Protein AF-0000000083339803 (afdb_homodimer)

Sequence (424 aa):
MSDVPVTKRSVMVLFSDSKSPSCHRVRLVAKEKDIPMDIIEVEPDNLPEDLLELNPYATLPTLVDRDLVLYDPQVIIEYLDERFPHPPLMSVDPISKARARQLLRQIETEWYPLIDTIANSDDEAAVKTARRDLQERLIQLIPVFEHKEFFMSDDYSLVDISMAVLLWRLPSLGIELPKGAKPIMDYAEKVLSREMFVESMSDDEIDMRDVIMSDVPVTKRSVMVLFSDSKSPSCHRVRLVAKEKDIPMDIIEVEPDNLPEDLLELNPYATLPTLVDRDLVLYDPQVIIEYLDERFPHPPLMSVDPISKARARQLLRQIETEWYPLIDTIANSDDEAAVKTARRDLQERLIQLIPVFEHKEFFMSDDYSLVDISMAVLLWRLPSLGIELPKGAKPIMDYAEKVLSREMFVESMSDDEIDMRDVI

Solvent-accessible surface area (backbone atoms only — not comparable to full-atom values): 23424 Å² total; per-residue (Å²): 126,78,89,60,54,73,56,72,36,90,56,32,34,33,40,25,34,60,78,38,56,62,23,41,39,45,40,29,52,31,46,67,46,70,49,76,63,46,74,42,81,39,50,90,90,56,72,56,69,69,52,51,73,69,32,93,76,64,58,72,25,29,40,33,54,37,93,41,71,42,62,49,56,68,50,44,49,51,32,52,40,60,67,41,56,56,70,61,37,67,60,87,49,42,67,61,30,38,53,46,51,48,49,45,49,44,43,57,70,57,49,47,51,31,52,49,38,50,76,68,52,87,47,65,69,59,23,53,50,30,47,50,52,53,51,51,53,55,60,70,42,35,71,55,39,68,76,33,80,24,78,85,28,80,55,74,29,58,55,42,48,52,46,38,54,51,60,67,41,30,67,64,66,69,53,80,77,59,80,86,36,47,42,48,52,54,48,45,52,59,56,56,65,35,68,42,48,60,70,32,53,37,73,62,48,53,60,49,44,78,78,117,126,78,87,61,54,72,57,71,37,89,56,32,35,33,40,25,35,59,78,39,57,61,23,40,39,46,40,29,52,30,46,67,46,70,50,76,64,48,73,42,78,39,50,91,91,55,73,54,69,68,51,52,73,70,32,93,76,64,57,72,25,30,39,32,55,38,93,41,71,43,61,48,56,68,48,44,49,52,32,52,40,62,68,40,57,58,70,60,38,66,61,88,49,42,68,61,30,37,53,46,52,48,48,46,49,46,44,58,71,57,48,49,53,33,52,50,38,49,75,67,52,87,46,63,70,58,23,53,51,30,46,50,52,52,51,52,53,54,59,71,42,34,71,54,40,67,76,36,81,24,77,86,28,81,56,76,30,57,56,43,46,52,47,38,52,53,60,68,42,30,67,65,65,70,52,80,77,61,80,86,35,47,42,49,52,55,48,45,52,58,56,56,64,35,66,41,48,60,71,34,51,38,74,61,49,53,63,49,42,84,76,118

Organism: NCBI:txid2580412

Structure (mmCIF, N/CA/C/O backbone):
data_AF-0000000083339803-model_v1
#
loop_
_entity.id
_entity.type
_entity.pdbx_description
1 polymer 'Stringent starvation protein A'
#
loop_
_atom_site.group_PDB
_atom_site.id
_atom_site.type_symbol
_atom_site.label_atom_id
_atom_site.label_alt_id
_atom_site.label_comp_id
_atom_site.label_asym_id
_atom_site.label_entity_id
_atom_site.label_seq_id
_atom_site.pdbx_PDB_ins_code
_atom_site.Cartn_x
_atom_site.Cartn_y
_atom_site.Cartn_z
_atom_site.occupancy
_atom_site.B_iso_or_equiv
_atom_site.auth_seq_id
_atom_site.auth_comp_id
_atom_site.auth_asym_id
_atom_site.auth_atom_id
_atom_site.pdbx_PDB_model_num
ATOM 1 N N . MET A 1 1 ? 29.766 -2.107 -16.188 1 45.31 1 MET A N 1
ATOM 2 C CA . MET A 1 1 ? 28.641 -1.249 -15.859 1 45.31 1 MET A CA 1
ATOM 3 C C . MET A 1 1 ? 28.734 0.08 -16.609 1 45.31 1 MET A C 1
ATOM 5 O O . MET A 1 1 ? 29.828 0.587 -16.844 1 45.31 1 MET A O 1
ATOM 9 N N . SER A 1 2 ? 27.719 0.362 -17.375 1 54.44 2 SER A N 1
ATOM 10 C CA . SER A 1 2 ? 27.734 1.627 -18.109 1 54.44 2 SER A CA 1
ATOM 11 C C . SER A 1 2 ? 28.188 2.773 -17.219 1 54.44 2 SER A C 1
ATOM 13 O O . SER A 1 2 ? 27.953 2.756 -16 1 54.44 2 SER A O 1
ATOM 15 N N . ASP A 1 3 ? 29.094 3.523 -17.625 1 69.62 3 ASP A N 1
ATOM 16 C CA . ASP A 1 3 ? 29.672 4.691 -16.969 1 69.62 3 ASP A CA 1
ATOM 17 C C . ASP A 1 3 ? 28.625 5.785 -16.766 1 69.62 3 ASP A C 1
ATOM 19 O O . ASP A 1 3 ? 28.875 6.777 -16.078 1 69.62 3 ASP A O 1
ATOM 23 N N . VAL A 1 4 ? 27.5 5.477 -17.344 1 78.75 4 VAL A N 1
ATOM 24 C CA . VAL A 1 4 ? 26.453 6.488 -17.234 1 78.75 4 VAL A CA 1
ATOM 25 C C . VAL A 1 4 ? 25.703 6.309 -15.914 1 78.75 4 VAL A C 1
ATOM 27 O O . VAL A 1 4 ? 25.234 5.211 -15.609 1 78.75 4 VAL A O 1
ATOM 30 N N . PRO A 1 5 ? 25.688 7.363 -15.211 1 88.19 5 PRO A N 1
ATOM 31 C CA . PRO A 1 5 ? 24.938 7.262 -13.953 1 88.19 5 PRO A CA 1
ATOM 32 C C . PRO A 1 5 ? 23.516 6.719 -14.156 1 88.19 5 PRO A C 1
ATOM 34 O O . PRO A 1 5 ? 22.875 7.031 -15.156 1 88.19 5 PRO A O 1
ATOM 37 N N . VAL A 1 6 ? 23.062 5.91 -13.219 1 87.56 6 VAL A N 1
ATOM 38 C CA . VAL A 1 6 ? 21.797 5.184 -13.297 1 87.56 6 VAL A CA 1
ATOM 39 C C . VAL A 1 6 ? 20.656 6.164 -13.562 1 87.56 6 VAL A C 1
ATOM 41 O O . VAL A 1 6 ? 19.75 5.867 -14.352 1 87.56 6 VAL A O 1
ATOM 44 N N . THR A 1 7 ? 20.672 7.387 -13.031 1 87.31 7 THR A N 1
ATOM 45 C CA . THR A 1 7 ? 19.594 8.359 -13.117 1 87.31 7 THR A CA 1
ATOM 46 C C . THR A 1 7 ? 19.625 9.086 -14.461 1 87.31 7 THR A C 1
ATOM 48 O O . THR A 1 7 ? 18.688 9.812 -14.797 1 87.31 7 THR A O 1
ATOM 51 N N . LYS A 1 8 ? 20.641 8.875 -15.234 1 87.88 8 LYS A N 1
ATOM 52 C CA . LYS A 1 8 ? 20.766 9.555 -16.531 1 87.88 8 LYS A CA 1
ATOM 53 C C . LYS A 1 8 ? 20.547 8.586 -17.688 1 87.88 8 LYS A C 1
ATOM 55 O O . LYS A 1 8 ? 20.531 8.992 -18.844 1 87.88 8 LYS A O 1
ATOM 60 N N . ARG A 1 9 ? 20.328 7.391 -17.281 1 87 9 ARG A N 1
ATOM 61 C CA . ARG A 1 9 ? 20.094 6.391 -18.328 1 87 9 ARG A CA 1
ATOM 62 C C . ARG A 1 9 ? 18.734 6.582 -18.984 1 87 9 ARG A C 1
ATOM 64 O O . ARG A 1 9 ? 17.766 6.953 -18.312 1 87 9 ARG A O 1
ATOM 71 N N . SER A 1 10 ? 18.672 6.242 -20.219 1 88 10 SER A N 1
ATOM 72 C CA . SER A 1 10 ? 17.438 6.406 -20.984 1 88 10 SER A CA 1
ATOM 73 C C . SER A 1 10 ? 16.469 5.246 -20.734 1 88 10 SER A C 1
ATOM 75 O O . SER A 1 10 ? 15.266 5.395 -20.891 1 88 10 SER A O 1
ATOM 77 N N . VAL A 1 11 ? 17.062 4.145 -20.453 1 94.5 11 VAL A N 1
ATOM 78 C CA . VAL A 1 11 ? 16.266 2.957 -20.203 1 94.5 11 VAL A CA 1
ATOM 79 C C . VAL A 1 11 ? 16.047 2.789 -18.688 1 94.5 11 VAL A C 1
ATOM 81 O O . VAL A 1 11 ? 16.938 3.096 -17.906 1 94.5 11 VAL A O 1
ATOM 84 N N . MET A 1 12 ? 14.898 2.324 -18.312 1 97.62 12 MET A N 1
ATOM 85 C CA . MET A 1 12 ? 14.617 2.057 -16.906 1 97.62 12 MET A CA 1
ATOM 86 C C . MET A 1 12 ? 15.594 1.041 -16.344 1 97.62 12 MET A C 1
ATOM 88 O O . MET A 1 12 ? 15.961 0.075 -17.016 1 97.62 12 MET A O 1
ATOM 92 N N . VAL A 1 13 ? 15.961 1.281 -15.023 1 98.31 13 VAL A N 1
ATOM 93 C CA . VAL A 1 13 ? 16.875 0.37 -14.344 1 98.31 13 VAL A CA 1
ATOM 94 C C . VAL A 1 13 ? 16.172 -0.258 -13.141 1 98.31 13 VAL A C 1
ATOM 96 O O . VAL A 1 13 ? 15.523 0.44 -12.359 1 98.31 13 VAL A O 1
ATOM 99 N N . LEU A 1 14 ? 16.281 -1.567 -13.047 1 98.62 14 LEU A N 1
ATOM 100 C CA . LEU A 1 14 ? 15.734 -2.291 -11.906 1 98.62 14 LEU A CA 1
ATOM 101 C C . LEU A 1 14 ? 16.844 -2.996 -11.125 1 98.62 14 LEU A C 1
ATOM 103 O O . LEU A 1 14 ? 17.516 -3.877 -11.656 1 98.62 14 LEU A O 1
ATOM 107 N N . PHE A 1 15 ? 17.062 -2.521 -9.93 1 98.69 15 PHE A N 1
ATOM 108 C CA . PHE A 1 15 ? 17.844 -3.33 -8.992 1 98.69 15 PHE A CA 1
ATOM 109 C C . PHE A 1 15 ? 17.016 -4.5 -8.469 1 98.69 15 PHE A C 1
ATOM 111 O O . PHE A 1 15 ? 15.938 -4.297 -7.891 1 98.69 15 PHE A O 1
ATOM 118 N N . SER A 1 16 ? 17.547 -5.695 -8.68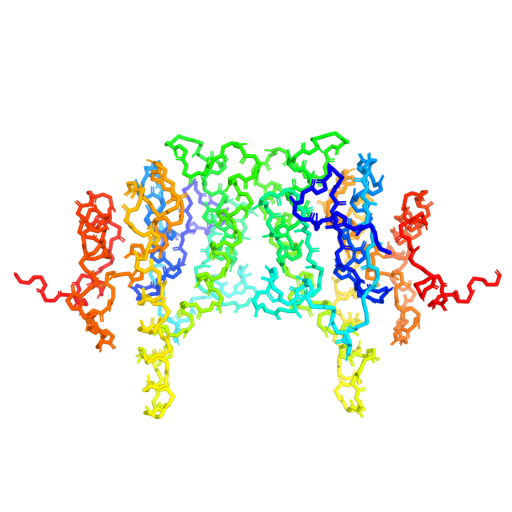 1 98.56 16 SER A N 1
ATOM 119 C CA . SER A 1 16 ? 16.688 -6.871 -8.5 1 98.56 16 SER A CA 1
ATOM 120 C C . SER A 1 16 ? 17.453 -8 -7.812 1 98.56 16 SER A C 1
ATOM 122 O O . SER A 1 16 ? 18.625 -8.25 -8.125 1 98.56 16 SER A O 1
ATOM 124 N N . ASP A 1 17 ? 16.797 -8.555 -6.812 1 98.19 17 ASP A N 1
ATOM 125 C CA . ASP A 1 17 ? 17.234 -9.828 -6.242 1 98.19 17 ASP A CA 1
ATOM 126 C C . ASP A 1 17 ? 16.719 -11.008 -7.059 1 98.19 17 ASP A C 1
ATOM 128 O O . ASP A 1 17 ? 15.516 -11.117 -7.301 1 98.19 17 ASP A O 1
ATOM 132 N N . SER A 1 18 ? 17.562 -11.938 -7.426 1 97.5 18 SER A N 1
ATOM 133 C CA . SER A 1 18 ? 17.219 -13.008 -8.359 1 97.5 18 SER A CA 1
ATOM 134 C C . SER A 1 18 ? 16.328 -14.055 -7.703 1 97.5 18 SER A C 1
ATOM 136 O O . SER A 1 18 ? 15.758 -14.906 -8.383 1 97.5 18 SER A O 1
ATOM 138 N N . LYS A 1 19 ? 16.094 -13.938 -6.395 1 97.5 19 LYS A N 1
ATOM 139 C CA . LYS A 1 19 ? 15.328 -14.969 -5.699 1 97.5 19 LYS A CA 1
ATOM 140 C C . LYS A 1 19 ? 14.07 -14.383 -5.062 1 97.5 19 LYS A C 1
ATOM 142 O O . LYS A 1 19 ? 13.234 -15.117 -4.535 1 97.5 19 LYS A O 1
ATOM 147 N N . SER A 1 20 ? 13.898 -13.133 -5.102 1 97.5 20 SER A N 1
ATOM 148 C CA . SER A 1 20 ? 12.828 -12.43 -4.395 1 97.5 20 SER A CA 1
ATOM 149 C C . SER A 1 20 ? 11.531 -12.438 -5.195 1 97.5 20 SER A C 1
ATOM 151 O O . SER A 1 20 ? 11.516 -12.023 -6.355 1 97.5 20 SER A O 1
ATOM 153 N N . PRO A 1 21 ? 10.492 -12.875 -4.551 1 98.25 21 PRO A N 1
ATOM 154 C CA . PRO A 1 21 ? 9.219 -12.836 -5.266 1 98.25 21 PRO A CA 1
ATOM 155 C C . PRO A 1 21 ? 8.805 -11.422 -5.66 1 98.25 21 PRO A C 1
ATOM 157 O O . PRO A 1 21 ? 8.227 -11.219 -6.73 1 98.25 21 PRO A O 1
ATOM 160 N N . SER A 1 22 ? 9.094 -10.414 -4.824 1 98.38 22 SER A N 1
ATOM 161 C CA . SER A 1 22 ? 8.758 -9.023 -5.129 1 98.38 22 SER A CA 1
ATOM 162 C C . SER A 1 22 ? 9.516 -8.523 -6.352 1 98.38 22 SER A C 1
ATOM 164 O O . SER A 1 22 ? 8.969 -7.777 -7.164 1 98.38 22 SER A O 1
ATOM 166 N N . CYS A 1 23 ? 10.719 -8.922 -6.441 1 98.56 23 CYS A N 1
ATOM 167 C CA . CYS A 1 23 ? 11.508 -8.562 -7.617 1 98.56 23 CYS A CA 1
ATOM 168 C C . CYS A 1 23 ? 10.984 -9.273 -8.859 1 98.56 23 CYS A C 1
ATOM 170 O O . CYS A 1 23 ? 10.875 -8.672 -9.922 1 98.56 23 CYS A O 1
ATOM 172 N N . HIS A 1 24 ? 10.68 -10.539 -8.664 1 98.75 24 HIS A N 1
ATOM 173 C CA . HIS A 1 24 ? 10.164 -11.328 -9.773 1 98.75 24 HIS A CA 1
ATOM 174 C C . HIS A 1 24 ? 8.883 -10.727 -10.328 1 98.75 24 HIS A C 1
ATOM 176 O O . HIS A 1 24 ? 8.68 -10.695 -11.547 1 98.75 24 HIS A O 1
ATOM 182 N N . ARG A 1 25 ? 7.988 -10.234 -9.469 1 98.31 25 ARG A N 1
ATOM 183 C CA . ARG A 1 25 ? 6.746 -9.602 -9.906 1 98.31 25 ARG A CA 1
ATOM 184 C C . ARG A 1 25 ? 7.031 -8.445 -10.859 1 98.31 25 ARG A C 1
ATOM 186 O O . ARG A 1 25 ? 6.348 -8.289 -11.875 1 98.31 25 ARG A O 1
ATOM 193 N N . VAL A 1 26 ? 8 -7.648 -10.484 1 98.88 26 VAL A N 1
ATOM 194 C CA . VAL A 1 26 ? 8.328 -6.465 -11.281 1 98.88 26 VAL A CA 1
ATOM 195 C C . VAL A 1 26 ? 8.875 -6.891 -12.641 1 98.88 26 VAL A C 1
ATOM 197 O O . VAL A 1 26 ? 8.461 -6.359 -13.672 1 98.88 26 VAL A O 1
ATOM 200 N N . ARG A 1 27 ? 9.734 -7.855 -12.641 1 98.88 27 ARG A N 1
ATOM 201 C CA . ARG A 1 27 ? 10.281 -8.352 -13.898 1 98.88 27 ARG A CA 1
ATOM 202 C C . ARG A 1 27 ? 9.18 -8.922 -14.781 1 98.88 27 ARG A C 1
ATOM 204 O O . ARG A 1 27 ? 9.172 -8.703 -16 1 98.88 27 ARG A O 1
ATOM 211 N N . LEU A 1 28 ? 8.281 -9.672 -14.18 1 98.88 28 LEU A N 1
ATOM 212 C CA . LEU A 1 28 ? 7.191 -10.281 -14.93 1 98.88 28 LEU A CA 1
ATOM 213 C C . LEU A 1 28 ? 6.285 -9.219 -15.539 1 98.88 28 LEU A C 1
ATOM 215 O O . LEU A 1 28 ? 5.887 -9.328 -16.703 1 98.88 28 LEU A O 1
ATOM 219 N N . VAL A 1 29 ? 5.957 -8.148 -14.805 1 98.88 29 VAL A N 1
ATOM 220 C CA . VAL A 1 29 ? 5.156 -7.055 -15.344 1 98.88 29 VAL A CA 1
ATOM 221 C C . VAL A 1 29 ? 5.879 -6.426 -16.531 1 98.88 29 VAL A C 1
ATOM 223 O O . VAL A 1 29 ? 5.262 -6.137 -17.562 1 98.88 29 VAL A O 1
ATOM 226 N N . ALA A 1 30 ? 7.191 -6.223 -16.406 1 98.69 30 ALA A N 1
ATOM 227 C CA . ALA A 1 30 ? 7.98 -5.629 -17.484 1 98.69 30 ALA A CA 1
ATOM 228 C C . ALA A 1 30 ? 7.898 -6.469 -18.75 1 98.69 30 ALA A C 1
ATOM 230 O O . ALA A 1 30 ? 7.746 -5.934 -19.859 1 98.69 30 ALA A O 1
ATOM 231 N N . LYS A 1 31 ? 7.949 -7.762 -18.562 1 98.62 31 LYS A N 1
ATOM 232 C CA . LYS A 1 31 ? 7.871 -8.664 -19.719 1 98.62 31 LYS A CA 1
ATOM 233 C C . LYS A 1 31 ? 6.477 -8.641 -20.328 1 98.62 31 LYS A C 1
ATOM 235 O O . LYS A 1 31 ? 6.336 -8.555 -21.562 1 98.62 31 LYS A O 1
ATOM 240 N N . GLU A 1 32 ? 5.445 -8.742 -19.453 1 98.5 32 GLU A N 1
ATOM 241 C CA . GLU A 1 32 ? 4.066 -8.75 -19.938 1 98.5 32 GLU A CA 1
ATOM 242 C C . GLU A 1 32 ? 3.758 -7.492 -20.75 1 98.5 32 GLU A C 1
ATOM 244 O O . GLU A 1 32 ? 2.949 -7.531 -21.672 1 98.5 32 GLU A O 1
ATOM 249 N N . LYS A 1 33 ? 4.465 -6.41 -20.406 1 98.38 33 LYS A N 1
ATOM 250 C CA . LYS A 1 33 ? 4.168 -5.129 -21.031 1 98.38 33 LYS A CA 1
ATOM 251 C C . LYS A 1 33 ? 5.227 -4.766 -22.078 1 98.38 33 LYS A C 1
ATOM 253 O O . LYS A 1 33 ? 5.176 -3.689 -22.672 1 98.38 33 LYS A O 1
ATOM 258 N N . ASP A 1 34 ? 6.164 -5.609 -22.281 1 97.81 34 ASP A N 1
ATOM 259 C CA . ASP A 1 34 ? 7.254 -5.41 -23.234 1 97.81 34 ASP A CA 1
ATOM 260 C C . ASP A 1 34 ? 8 -4.113 -22.953 1 97.81 34 ASP A C 1
ATOM 262 O O . ASP A 1 34 ? 8.219 -3.301 -23.859 1 97.81 34 ASP A O 1
ATOM 266 N N . ILE A 1 35 ? 8.297 -3.883 -21.719 1 98.12 35 ILE A N 1
ATOM 267 C CA . ILE A 1 35 ? 9.023 -2.693 -21.281 1 98.12 35 ILE A CA 1
ATOM 268 C C . ILE A 1 35 ? 10.523 -2.971 -21.281 1 98.12 35 ILE A C 1
ATOM 270 O O . ILE A 1 35 ? 11.008 -3.84 -20.562 1 98.12 35 ILE A O 1
ATOM 274 N N . PRO A 1 36 ? 11.227 -2.25 -22.109 1 96.94 36 PRO A N 1
ATOM 275 C CA . PRO A 1 36 ? 12.68 -2.383 -22.016 1 96.94 36 PRO A CA 1
ATOM 276 C C . PRO A 1 36 ? 13.219 -1.952 -20.656 1 96.94 36 PRO A C 1
ATOM 278 O O . PRO A 1 36 ? 12.883 -0.873 -20.156 1 96.94 36 PRO A O 1
ATOM 281 N N . MET A 1 37 ? 14.047 -2.818 -20.062 1 97.06 37 MET A N 1
ATOM 282 C CA . MET A 1 37 ? 14.547 -2.561 -18.719 1 97.06 37 MET A CA 1
ATOM 283 C C . MET A 1 37 ? 15.922 -3.176 -18.516 1 97.06 37 MET A C 1
ATOM 285 O O . MET A 1 37 ? 16.172 -4.312 -18.938 1 97.06 37 MET A O 1
ATOM 289 N N . ASP A 1 38 ? 16.781 -2.373 -17.969 1 97.25 38 ASP A N 1
ATOM 290 C CA . ASP A 1 38 ? 18.078 -2.887 -17.547 1 97.25 38 ASP A CA 1
ATOM 291 C C . ASP A 1 38 ? 18.016 -3.461 -16.141 1 97.25 38 ASP A C 1
ATOM 293 O O . ASP A 1 38 ? 17.828 -2.721 -15.172 1 97.25 38 ASP A O 1
ATOM 297 N N . ILE A 1 39 ? 18.25 -4.746 -16.062 1 97.69 39 ILE A N 1
ATOM 298 C CA . ILE A 1 39 ? 18.172 -5.414 -14.758 1 97.69 39 ILE A CA 1
ATOM 299 C C . ILE A 1 39 ? 19.562 -5.547 -14.164 1 97.69 39 ILE A C 1
ATOM 301 O O . ILE A 1 39 ? 20.453 -6.137 -14.781 1 97.69 39 ILE A O 1
ATOM 305 N N . ILE A 1 40 ? 19.75 -4.926 -13.055 1 97.25 40 ILE A N 1
ATOM 306 C CA . ILE A 1 40 ? 20.969 -5.102 -12.273 1 97.25 40 ILE A CA 1
ATOM 307 C C . ILE A 1 40 ? 20.719 -6.09 -11.133 1 97.25 40 ILE A C 1
ATOM 309 O O . ILE A 1 40 ? 20.031 -5.766 -10.164 1 97.25 40 ILE A O 1
ATOM 313 N N . GLU A 1 41 ? 21.234 -7.254 -11.312 1 97.44 41 GLU A N 1
ATOM 314 C CA . GLU A 1 41 ? 21.078 -8.258 -10.258 1 97.44 41 GLU A CA 1
ATOM 315 C C . GLU A 1 41 ? 21.922 -7.902 -9.031 1 97.44 41 GLU A C 1
ATOM 317 O O . GLU A 1 41 ? 23.109 -7.586 -9.148 1 97.44 41 GLU A O 1
ATOM 322 N N . VAL A 1 42 ? 21.25 -7.922 -7.871 1 97.31 42 VAL A N 1
ATOM 323 C CA . VAL A 1 42 ? 21.891 -7.5 -6.625 1 97.31 42 VAL A CA 1
ATOM 324 C C . VAL A 1 42 ? 21.766 -8.609 -5.582 1 97.31 42 VAL A C 1
ATOM 326 O O . VAL A 1 42 ? 20.703 -9.211 -5.422 1 97.31 42 VAL A O 1
ATOM 329 N N . GLU A 1 43 ? 22.875 -8.891 -4.941 1 94.81 43 GLU A N 1
ATOM 330 C CA . GLU A 1 43 ? 22.844 -9.773 -3.781 1 94.81 43 GLU A CA 1
ATOM 331 C C . GLU A 1 43 ? 22.438 -9.016 -2.52 1 94.81 43 GLU A C 1
ATOM 333 O O . GLU A 1 43 ? 23.047 -7.996 -2.186 1 94.81 43 GLU A O 1
ATOM 338 N N . PRO A 1 44 ? 21.484 -9.547 -1.82 1 91.69 44 PRO A N 1
ATOM 339 C CA . PRO A 1 44 ? 20.984 -8.812 -0.659 1 91.69 44 PRO A CA 1
ATOM 340 C C . PRO A 1 44 ? 22.047 -8.555 0.393 1 91.69 44 PRO A C 1
ATOM 342 O O . PRO A 1 44 ? 21.953 -7.586 1.151 1 91.69 44 PRO A O 1
ATOM 345 N N . ASP A 1 45 ? 23.031 -9.336 0.422 1 91.94 45 ASP A N 1
ATOM 346 C CA . ASP A 1 45 ? 24.078 -9.18 1.422 1 91.94 45 ASP A CA 1
ATOM 347 C C . ASP A 1 45 ? 25.203 -8.289 0.9 1 91.94 45 ASP A C 1
ATOM 349 O O . ASP A 1 45 ? 26.172 -8.016 1.619 1 91.94 45 ASP A O 1
ATOM 353 N N . ASN A 1 46 ? 25.109 -7.848 -0.28 1 93.5 46 ASN A N 1
ATOM 354 C CA . ASN A 1 46 ? 26.109 -6.988 -0.913 1 93.5 46 ASN A CA 1
ATOM 355 C C . ASN A 1 46 ? 25.453 -5.953 -1.826 1 93.5 46 ASN A C 1
ATOM 357 O O . ASN A 1 46 ? 25.531 -6.07 -3.051 1 93.5 46 ASN A O 1
ATOM 361 N N . LEU A 1 47 ? 25.031 -4.93 -1.241 1 95.06 47 LEU A N 1
ATOM 362 C CA . LEU A 1 47 ? 24.281 -3.914 -1.98 1 95.06 47 LEU A CA 1
ATOM 363 C C . LEU A 1 47 ? 25.234 -2.92 -2.643 1 95.06 47 LEU A C 1
ATOM 365 O O . LEU A 1 47 ? 26.172 -2.436 -2.008 1 95.06 47 LEU A O 1
ATOM 369 N N . PRO A 1 48 ? 25.031 -2.611 -3.9 1 95.06 48 PRO A N 1
ATOM 370 C CA . PRO A 1 48 ? 25.891 -1.634 -4.574 1 95.06 48 PRO A CA 1
ATOM 371 C C . PRO A 1 48 ? 25.703 -0.215 -4.047 1 95.06 48 PRO A C 1
ATOM 373 O O . PRO A 1 48 ? 24.609 0.142 -3.611 1 95.06 48 PRO A O 1
ATOM 376 N N . GLU A 1 49 ? 26.688 0.604 -4.176 1 93.75 49 GLU A N 1
ATOM 377 C CA . GLU A 1 49 ? 26.703 1.977 -3.68 1 93.75 49 GLU A CA 1
ATOM 378 C C . GLU A 1 49 ? 25.609 2.812 -4.348 1 93.75 49 GLU A C 1
ATOM 380 O O . GLU A 1 49 ? 24.984 3.646 -3.699 1 93.75 49 GLU A O 1
ATOM 385 N N . ASP A 1 50 ? 25.391 2.574 -5.578 1 93.94 50 ASP A N 1
ATOM 386 C CA . ASP A 1 50 ? 24.375 3.309 -6.32 1 93.94 50 ASP A CA 1
ATOM 387 C C . ASP A 1 50 ? 22.984 3.123 -5.691 1 93.94 50 ASP A C 1
ATOM 389 O O . ASP A 1 50 ? 22.234 4.082 -5.555 1 93.94 50 ASP A O 1
ATOM 393 N N . LEU A 1 51 ? 22.703 1.869 -5.336 1 96.12 51 LEU A N 1
ATOM 394 C CA . LEU A 1 51 ? 21.406 1.577 -4.719 1 96.12 51 LEU A CA 1
ATOM 395 C C . LEU A 1 51 ? 21.281 2.291 -3.377 1 96.12 51 LEU A C 1
ATOM 397 O O . LEU A 1 51 ? 20.234 2.873 -3.082 1 96.12 51 LEU A O 1
ATOM 401 N N . LEU A 1 52 ? 22.359 2.271 -2.656 1 95.31 52 LEU A N 1
ATOM 402 C CA . LEU A 1 52 ? 22.344 2.869 -1.325 1 95.31 52 LEU A CA 1
ATOM 403 C C . LEU A 1 52 ? 22.156 4.379 -1.407 1 95.31 52 LEU A C 1
ATOM 405 O O . LEU A 1 52 ? 21.547 4.98 -0.516 1 95.31 52 LEU A O 1
ATOM 409 N N . GLU A 1 53 ? 22.547 4.977 -2.424 1 94.69 53 GLU A N 1
ATOM 410 C CA . GLU A 1 53 ? 22.391 6.414 -2.633 1 94.69 53 GLU A CA 1
ATOM 411 C C . GLU A 1 53 ? 20.969 6.754 -3.084 1 94.69 53 GLU A C 1
ATOM 413 O O . GLU A 1 53 ? 20.453 7.824 -2.758 1 94.69 53 GLU A O 1
ATOM 418 N N . LEU A 1 54 ? 20.344 5.816 -3.744 1 95.81 54 LEU A N 1
ATOM 419 C CA . LEU A 1 54 ? 19.062 6.086 -4.391 1 95.81 54 LEU A CA 1
ATOM 420 C C . LEU A 1 54 ? 17.906 5.723 -3.467 1 95.81 54 LEU A C 1
ATOM 422 O O . LEU A 1 54 ? 16.828 6.309 -3.564 1 95.81 54 LEU A O 1
ATOM 426 N N . ASN A 1 55 ? 18.109 4.762 -2.635 1 96.62 55 ASN A N 1
ATOM 427 C CA . ASN A 1 55 ? 17.062 4.219 -1.768 1 96.62 55 ASN A CA 1
ATOM 428 C C . ASN A 1 55 ? 17.5 4.23 -0.303 1 96.62 55 ASN A C 1
ATOM 430 O O . ASN A 1 55 ? 18.281 3.381 0.126 1 96.62 55 ASN A O 1
ATOM 434 N N . PRO A 1 56 ? 16.953 5.082 0.477 1 93.12 56 PRO A N 1
ATOM 435 C CA . PRO A 1 56 ? 17.359 5.203 1.878 1 93.12 56 PRO A CA 1
ATOM 436 C C . PRO A 1 56 ? 17.062 3.943 2.689 1 93.12 56 PRO A C 1
ATOM 438 O O . PRO A 1 56 ? 17.609 3.764 3.781 1 93.12 56 PRO A O 1
ATOM 441 N N . TYR A 1 57 ? 16.266 3.062 2.119 1 94.88 57 TYR A N 1
ATOM 442 C CA . TYR A 1 57 ? 15.898 1.852 2.846 1 94.88 57 TYR A CA 1
ATOM 443 C C . TYR A 1 57 ? 16.75 0.669 2.393 1 94.88 57 TYR A C 1
ATOM 445 O O . TYR A 1 57 ? 16.688 -0.408 2.99 1 94.88 57 TYR A O 1
ATOM 453 N N . ALA A 1 58 ? 17.453 0.864 1.296 1 96.06 58 ALA A N 1
ATOM 454 C CA . ALA A 1 58 ? 18.328 -0.18 0.761 1 96.06 58 ALA A CA 1
ATOM 455 C C . ALA A 1 58 ? 17.562 -1.481 0.552 1 96.06 58 ALA A C 1
ATOM 457 O O . ALA A 1 58 ? 18.016 -2.553 0.958 1 96.06 58 ALA A O 1
ATOM 458 N N . THR A 1 59 ? 16.375 -1.359 -0.024 1 96.38 59 THR A N 1
ATOM 459 C CA . THR A 1 59 ? 15.547 -2.535 -0.25 1 96.38 59 THR A CA 1
ATOM 460 C C . THR A 1 59 ? 15.492 -2.879 -1.735 1 96.38 59 THR A C 1
ATOM 462 O O . THR A 1 59 ? 15.883 -2.072 -2.58 1 96.38 59 THR A O 1
ATOM 465 N N . LEU A 1 60 ? 15.117 -4.059 -2.023 1 97.62 60 LEU A N 1
ATOM 466 C CA . LEU A 1 60 ? 14.867 -4.555 -3.373 1 97.62 60 LEU A CA 1
ATOM 467 C C . LEU A 1 60 ? 13.422 -5.035 -3.514 1 97.62 60 LEU A C 1
ATOM 469 O O . LEU A 1 60 ? 12.852 -5.578 -2.566 1 97.62 60 LEU A O 1
ATOM 473 N N . PRO A 1 61 ? 12.797 -4.766 -4.652 1 98.38 61 PRO A N 1
ATOM 474 C CA . PRO A 1 61 ? 13.297 -4.098 -5.859 1 98.38 61 PRO A CA 1
ATOM 475 C C . PRO A 1 61 ? 13.359 -2.58 -5.707 1 98.38 61 PRO A C 1
ATOM 477 O O . PRO A 1 61 ? 12.633 -2.006 -4.895 1 98.38 61 PRO A O 1
ATOM 480 N N . THR A 1 62 ? 14.281 -1.977 -6.371 1 98.75 62 THR A N 1
ATOM 481 C CA . THR A 1 62 ? 14.328 -0.533 -6.578 1 98.75 62 THR A CA 1
ATOM 482 C C . THR A 1 62 ? 14.336 -0.203 -8.07 1 98.75 62 THR A C 1
ATOM 484 O O . THR A 1 62 ? 15.195 -0.691 -8.812 1 98.75 62 THR A O 1
ATOM 487 N N . LEU A 1 63 ? 13.383 0.575 -8.523 1 98.81 63 LEU A N 1
ATOM 488 C CA . LEU A 1 63 ? 13.242 0.976 -9.922 1 98.81 63 LEU A CA 1
ATOM 489 C C . LEU A 1 63 ? 13.672 2.428 -10.117 1 98.81 63 LEU A C 1
ATOM 491 O O . LEU A 1 63 ? 13.289 3.301 -9.336 1 98.81 63 LEU A O 1
ATOM 495 N N . VAL A 1 64 ? 14.477 2.65 -11.125 1 98.5 64 VAL A N 1
ATOM 496 C CA . VAL A 1 64 ? 14.906 3.998 -11.484 1 98.5 64 VAL A CA 1
ATOM 497 C C . VAL A 1 64 ? 14.445 4.328 -12.898 1 98.5 64 VAL A C 1
ATOM 499 O O . VAL A 1 64 ? 14.766 3.611 -13.852 1 98.5 64 VAL A O 1
ATOM 502 N N . ASP A 1 65 ? 13.617 5.316 -13.07 1 97.75 65 ASP A N 1
ATOM 503 C CA . ASP A 1 65 ? 13.188 5.895 -14.344 1 97.75 65 ASP A CA 1
ATOM 504 C C . ASP A 1 65 ? 13.5 7.387 -14.398 1 97.75 65 ASP A C 1
ATOM 506 O O . ASP A 1 65 ? 12.656 8.219 -14.062 1 97.75 65 ASP A O 1
ATOM 510 N N . ARG A 1 66 ? 14.719 7.746 -14.812 1 94.5 66 ARG A N 1
ATOM 511 C CA . ARG A 1 66 ? 15.234 9.109 -14.758 1 94.5 66 ARG A CA 1
ATOM 512 C C . ARG A 1 66 ? 15.188 9.664 -13.336 1 94.5 66 ARG A C 1
ATOM 514 O O . ARG A 1 66 ? 15.75 9.062 -12.422 1 94.5 66 ARG A O 1
ATOM 521 N N . ASP A 1 67 ? 14.367 10.625 -13.102 1 93.94 67 ASP A N 1
ATOM 522 C CA . ASP A 1 67 ? 14.367 11.273 -11.797 1 93.94 67 ASP A CA 1
ATOM 523 C C . ASP A 1 67 ? 13.398 10.586 -10.844 1 93.94 67 ASP A C 1
ATOM 525 O O . ASP A 1 67 ? 13.242 11.016 -9.695 1 93.94 67 ASP A O 1
ATOM 529 N N . LEU A 1 68 ? 12.859 9.516 -11.266 1 97.44 68 LEU A N 1
ATOM 530 C CA . LEU A 1 68 ? 11.93 8.773 -10.422 1 97.44 68 LEU A CA 1
ATOM 531 C C . LEU A 1 68 ? 12.594 7.523 -9.852 1 97.44 68 LEU A C 1
ATOM 533 O O . LEU A 1 68 ? 13.109 6.691 -10.594 1 97.44 68 LEU A O 1
ATOM 537 N N . VAL A 1 69 ? 12.602 7.465 -8.5 1 98.25 69 VAL A N 1
ATOM 538 C CA . VAL A 1 69 ? 13.094 6.281 -7.801 1 98.25 69 VAL A CA 1
ATOM 539 C C . VAL A 1 69 ? 11.977 5.672 -6.961 1 98.25 69 VAL A C 1
ATOM 541 O O . VAL A 1 69 ? 11.43 6.332 -6.074 1 98.25 69 VAL A O 1
ATOM 544 N N . LEU A 1 70 ? 11.633 4.434 -7.254 1 98.62 70 LEU A N 1
ATOM 545 C CA . LEU A 1 70 ? 10.586 3.729 -6.527 1 98.62 70 LEU A CA 1
ATOM 546 C C . LEU A 1 70 ? 11.148 2.49 -5.832 1 98.62 70 LEU A C 1
ATOM 548 O O . LEU A 1 70 ? 11.93 1.742 -6.426 1 98.62 70 LEU A O 1
ATOM 552 N N . TYR A 1 71 ? 10.719 2.309 -4.574 1 98.38 71 TYR A N 1
ATOM 553 C CA . TYR A 1 71 ? 11.266 1.175 -3.842 1 98.38 71 TYR A CA 1
ATOM 554 C C . TYR A 1 71 ? 10.18 0.456 -3.053 1 98.38 71 TYR A C 1
ATOM 556 O O . TYR A 1 71 ? 10.477 -0.394 -2.209 1 98.38 71 TYR A O 1
ATOM 564 N N . ASP A 1 72 ? 8.922 0.8 -3.246 1 97.31 72 ASP A N 1
ATOM 565 C CA . ASP A 1 72 ? 7.758 0.009 -2.854 1 97.31 72 ASP A CA 1
ATOM 566 C C . ASP A 1 72 ? 7.301 -0.898 -3.994 1 97.31 72 ASP A C 1
ATOM 568 O O . ASP A 1 72 ? 6.84 -0.416 -5.031 1 97.31 72 ASP A O 1
ATOM 572 N N . PRO A 1 73 ? 7.328 -2.205 -3.762 1 97.62 73 PRO A N 1
ATOM 573 C CA . PRO A 1 73 ? 7.082 -3.125 -4.875 1 97.62 73 PRO A CA 1
ATOM 574 C C . PRO A 1 73 ? 5.695 -2.953 -5.488 1 97.62 73 PRO A C 1
ATOM 576 O O . PRO A 1 73 ? 5.547 -2.992 -6.711 1 97.62 73 PRO A O 1
ATOM 579 N N . GLN A 1 74 ? 4.723 -2.801 -4.648 1 97.94 74 GLN A N 1
ATOM 580 C CA . GLN A 1 74 ? 3.385 -2.639 -5.207 1 97.94 74 GLN A CA 1
ATOM 581 C C . GLN A 1 74 ? 3.266 -1.325 -5.977 1 97.94 74 GLN A C 1
ATOM 583 O O . GLN A 1 74 ? 2.611 -1.267 -7.02 1 97.94 74 GLN A O 1
ATOM 588 N N . VAL A 1 75 ? 3.871 -0.228 -5.449 1 98.56 75 VAL A N 1
ATOM 589 C CA . VAL A 1 75 ? 3.875 1.043 -6.164 1 98.56 75 VAL A CA 1
ATOM 590 C C . VAL A 1 75 ? 4.551 0.867 -7.523 1 98.56 75 VAL A C 1
ATOM 592 O O . VAL A 1 75 ? 4.082 1.404 -8.531 1 98.56 75 VAL A O 1
ATOM 595 N N . ILE A 1 76 ? 5.594 0.068 -7.559 1 98.81 76 ILE A N 1
ATOM 596 C CA . ILE A 1 76 ? 6.355 -0.144 -8.789 1 98.81 76 ILE A CA 1
ATOM 597 C C . ILE A 1 76 ? 5.469 -0.82 -9.828 1 98.81 76 ILE A C 1
ATOM 599 O O . ILE A 1 76 ? 5.367 -0.349 -10.969 1 98.81 76 ILE A O 1
ATOM 603 N N . ILE A 1 77 ? 4.785 -1.877 -9.477 1 98.81 77 ILE A N 1
ATOM 604 C CA . ILE A 1 77 ? 4.047 -2.623 -10.492 1 98.81 77 ILE A CA 1
ATOM 605 C C . ILE A 1 77 ? 2.822 -1.824 -10.93 1 98.81 77 ILE A C 1
ATOM 607 O O . ILE A 1 77 ? 2.434 -1.867 -12.102 1 98.81 77 ILE A O 1
ATOM 611 N N . GLU A 1 78 ? 2.215 -1.074 -10.039 1 98.5 78 GLU A N 1
ATOM 612 C CA . GLU A 1 78 ? 1.106 -0.218 -10.445 1 98.5 78 GLU A CA 1
ATOM 613 C C . GLU A 1 78 ? 1.592 0.928 -11.328 1 98.5 78 GLU A C 1
ATOM 615 O O . GLU A 1 78 ? 0.916 1.308 -12.289 1 98.5 78 GLU A O 1
ATOM 620 N N . TYR A 1 79 ? 2.77 1.467 -11.031 1 98.75 79 TYR A N 1
ATOM 621 C CA . TYR A 1 79 ? 3.373 2.5 -11.867 1 98.75 79 TYR A CA 1
ATOM 622 C C . TYR A 1 79 ? 3.59 1.998 -13.289 1 98.75 79 TYR A C 1
ATOM 624 O O . TYR A 1 79 ? 3.211 2.664 -14.25 1 98.75 79 TYR A O 1
ATOM 632 N N . LEU A 1 80 ? 4.145 0.827 -13.422 1 98.81 80 LEU A N 1
ATOM 633 C CA . LEU A 1 80 ? 4.406 0.261 -14.742 1 98.81 80 LEU A CA 1
ATOM 634 C C . LEU A 1 80 ? 3.107 0.066 -15.516 1 98.81 80 LEU A C 1
ATOM 636 O O . LEU A 1 80 ? 3.049 0.339 -16.719 1 98.81 80 LEU A O 1
ATOM 640 N N . ASP A 1 81 ? 2.123 -0.378 -14.797 1 98.44 81 ASP A N 1
ATOM 641 C CA . ASP A 1 81 ? 0.836 -0.59 -15.453 1 98.44 81 ASP A CA 1
ATOM 642 C C . ASP A 1 81 ? 0.227 0.735 -15.906 1 98.44 81 ASP A C 1
ATOM 644 O O . ASP A 1 81 ? -0.373 0.812 -16.984 1 98.44 81 ASP A O 1
ATOM 648 N N . GLU A 1 82 ? 0.35 1.757 -15.109 1 97.75 82 GLU A N 1
ATOM 649 C CA . GLU A 1 82 ? -0.233 3.061 -15.414 1 97.75 82 GLU A CA 1
ATOM 650 C C . GLU A 1 82 ? 0.568 3.789 -16.484 1 97.75 82 GLU A C 1
ATOM 652 O O . GLU A 1 82 ? -0.003 4.48 -17.328 1 97.75 82 GLU A O 1
ATOM 657 N N . ARG A 1 83 ? 1.852 3.629 -16.469 1 97.62 83 ARG A N 1
ATOM 658 C CA . ARG A 1 83 ? 2.736 4.281 -17.438 1 97.62 83 ARG A CA 1
ATOM 659 C C . ARG A 1 83 ? 2.648 3.611 -18.797 1 97.62 83 ARG A C 1
ATOM 661 O O . ARG A 1 83 ? 2.785 4.273 -19.828 1 97.62 83 ARG A O 1
ATOM 668 N N . PHE A 1 84 ? 2.438 2.348 -18.797 1 97.81 84 PHE A N 1
ATOM 669 C CA . PHE A 1 84 ? 2.271 1.543 -20 1 97.81 84 PHE A CA 1
ATOM 670 C C . PHE A 1 84 ? 0.912 0.854 -20.016 1 97.81 84 PHE A C 1
ATOM 672 O O . PHE A 1 84 ? 0.804 -0.322 -19.656 1 97.81 84 PHE A O 1
ATOM 679 N N . PRO A 1 85 ? -0.088 1.5 -20.516 1 95.06 85 PRO A N 1
ATOM 680 C CA . PRO A 1 85 ? -1.476 1.095 -20.281 1 95.06 85 PRO A CA 1
ATOM 681 C C . PRO A 1 85 ? -1.872 -0.143 -21.094 1 95.06 85 PRO A C 1
ATOM 683 O O . PRO A 1 85 ? -2.916 -0.745 -20.828 1 95.06 85 PRO A O 1
ATOM 686 N N . HIS A 1 86 ? -1.007 -0.551 -22.062 1 95.25 86 HIS A N 1
ATOM 687 C CA . HIS A 1 86 ? -1.375 -1.728 -22.844 1 95.25 86 HIS A CA 1
ATOM 688 C C . HIS A 1 86 ? -0.335 -2.834 -22.703 1 95.25 86 HIS A C 1
ATOM 690 O O . HIS A 1 86 ? 0.868 -2.57 -22.766 1 95.25 86 HIS A O 1
ATOM 696 N N . PRO A 1 87 ? -0.797 -4.082 -22.578 1 97.06 87 PRO A N 1
ATOM 697 C CA . PRO A 1 87 ? -2.166 -4.445 -22.203 1 97.06 87 PRO A CA 1
ATOM 698 C C . PRO A 1 87 ? -2.502 -4.074 -20.75 1 97.06 87 PRO A C 1
ATOM 700 O O . PRO A 1 87 ? -1.612 -4.031 -19.906 1 97.06 87 PRO A O 1
ATOM 703 N N . PRO A 1 88 ? -3.76 -3.775 -20.422 1 97.12 88 PRO A N 1
ATOM 704 C CA . PRO A 1 88 ? -4.113 -3.436 -19.031 1 97.12 88 PRO A CA 1
ATOM 705 C C . PRO A 1 88 ? -4.027 -4.633 -18.094 1 97.12 88 PRO A C 1
ATOM 707 O O . PRO A 1 88 ? -4.457 -5.734 -18.453 1 97.12 88 PRO A O 1
ATOM 710 N N . LEU A 1 89 ? -3.473 -4.387 -16.984 1 98.12 89 LEU A N 1
ATOM 711 C CA . LEU A 1 89 ? -3.344 -5.441 -15.992 1 98.12 89 LEU A CA 1
ATOM 712 C C . LEU A 1 89 ? -4.152 -5.109 -14.742 1 98.12 89 LEU A C 1
ATOM 714 O O . LEU A 1 89 ? -4.078 -5.824 -13.742 1 98.12 89 LEU A O 1
ATOM 718 N N . MET A 1 90 ? -4.754 -3.984 -14.719 1 96.62 90 MET A N 1
ATOM 719 C CA . MET A 1 90 ? -5.734 -3.598 -13.703 1 96.62 90 MET A CA 1
ATOM 720 C C . MET A 1 90 ? -7.031 -3.127 -14.359 1 96.62 90 MET A C 1
ATOM 722 O O . MET A 1 90 ? -7.004 -2.494 -15.414 1 96.62 90 MET A O 1
ATOM 726 N N . SER A 1 91 ? -8.141 -3.381 -13.688 1 95 91 SER A N 1
ATOM 727 C CA . SER A 1 91 ? -9.445 -2.947 -14.172 1 95 91 SER A CA 1
ATOM 728 C C . SER A 1 91 ? -9.578 -1.428 -14.125 1 95 91 SER A C 1
ATOM 730 O O . SER A 1 91 ? -8.953 -0.773 -13.281 1 95 91 SER A O 1
ATOM 732 N N . VAL A 1 92 ? -10.398 -0.902 -15.047 1 92.19 92 VAL A N 1
ATOM 733 C CA . VAL A 1 92 ? -10.695 0.527 -15.016 1 92.19 92 VAL A CA 1
ATOM 734 C C . VAL A 1 92 ? -11.82 0.806 -14.023 1 92.19 92 VAL A C 1
ATOM 736 O O . VAL A 1 92 ? -11.977 1.935 -13.555 1 92.19 92 VAL A O 1
ATOM 739 N N . ASP A 1 93 ? -12.555 -0.237 -13.758 1 95.69 93 ASP A N 1
ATOM 740 C CA . ASP A 1 93 ? -13.641 -0.116 -12.789 1 95.69 93 ASP A CA 1
ATOM 741 C C . ASP A 1 93 ? -13.086 0.079 -11.375 1 95.69 93 ASP A C 1
ATOM 743 O O . ASP A 1 93 ? -12.359 -0.772 -10.867 1 95.69 93 ASP A O 1
ATOM 747 N N . PRO A 1 94 ? -13.477 1.176 -10.68 1 97.06 94 PRO A N 1
ATOM 748 C CA . PRO A 1 94 ? -12.891 1.487 -9.375 1 97.06 94 PRO A CA 1
ATOM 749 C C . PRO A 1 94 ? -13.133 0.388 -8.344 1 97.06 94 PRO A C 1
ATOM 751 O O . PRO A 1 94 ? -12.273 0.122 -7.5 1 97.06 94 PRO A O 1
ATOM 754 N N . ILE A 1 95 ? -14.266 -0.208 -8.406 1 97.12 95 ILE A N 1
ATOM 755 C CA . ILE A 1 95 ? -14.609 -1.24 -7.438 1 97.12 95 ILE A CA 1
ATOM 756 C C . ILE A 1 95 ? -13.688 -2.445 -7.613 1 97.12 95 ILE A C 1
ATOM 758 O O . ILE A 1 95 ? -13.039 -2.885 -6.66 1 97.12 95 ILE A O 1
ATOM 762 N N . SER A 1 96 ? -13.57 -2.947 -8.859 1 96.38 96 SER A N 1
ATOM 763 C CA . SER A 1 96 ? -12.703 -4.082 -9.164 1 96.38 96 SER A CA 1
ATOM 764 C C . SER A 1 96 ? -11.242 -3.746 -8.883 1 96.38 96 SER A C 1
ATOM 766 O O . SER A 1 96 ? -10.492 -4.582 -8.383 1 96.38 96 SER A O 1
ATOM 768 N N . LYS A 1 97 ? -10.914 -2.523 -9.172 1 97.56 97 LYS A N 1
ATOM 769 C CA . LYS A 1 97 ? -9.547 -2.064 -8.953 1 97.56 97 LYS A CA 1
ATOM 770 C C . LYS A 1 9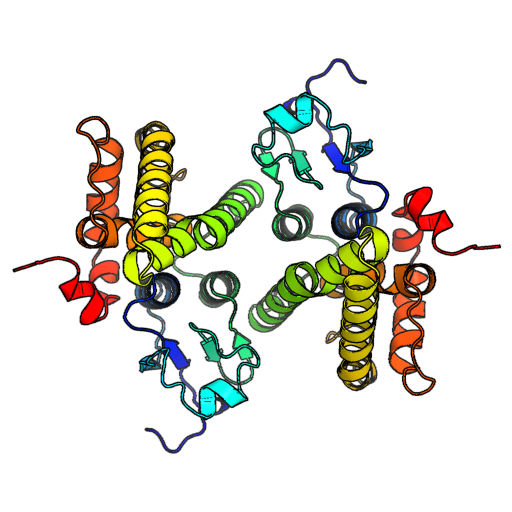7 ? -9.211 -2.023 -7.469 1 97.56 97 LYS A C 1
ATOM 772 O O . LYS A 1 97 ? -8.125 -2.438 -7.062 1 97.56 97 LYS A O 1
ATOM 777 N N . ALA A 1 98 ? -10.078 -1.557 -6.66 1 98.19 98 ALA A N 1
ATOM 778 C CA . ALA A 1 98 ? -9.852 -1.473 -5.219 1 98.19 98 ALA A CA 1
ATOM 779 C C . ALA A 1 98 ? -9.734 -2.863 -4.602 1 98.19 98 ALA A C 1
ATOM 781 O O . ALA A 1 98 ? -8.891 -3.094 -3.734 1 98.19 98 ALA A O 1
ATOM 782 N N . ARG A 1 99 ? -10.531 -3.766 -5.094 1 96.56 99 ARG A N 1
ATOM 783 C CA . ARG A 1 99 ? -10.453 -5.145 -4.625 1 96.56 99 ARG A CA 1
ATOM 784 C C . ARG A 1 99 ? -9.094 -5.754 -4.949 1 96.56 99 ARG A C 1
ATOM 786 O O . ARG A 1 99 ? -8.461 -6.375 -4.09 1 96.56 99 ARG A O 1
ATOM 793 N N . ALA A 1 100 ? -8.727 -5.551 -6.16 1 97.25 100 ALA A N 1
ATOM 794 C CA . ALA A 1 100 ? -7.438 -6.074 -6.609 1 97.25 100 ALA A CA 1
ATOM 795 C C . ALA A 1 100 ? -6.289 -5.457 -5.812 1 97.25 100 ALA A C 1
ATOM 797 O O . ALA A 1 100 ? -5.379 -6.168 -5.375 1 97.25 100 ALA A O 1
ATOM 798 N N . ARG A 1 101 ? -6.348 -4.152 -5.613 1 98.19 101 ARG A N 1
ATOM 799 C CA . ARG A 1 101 ? -5.289 -3.447 -4.898 1 98.19 101 ARG A CA 1
ATOM 800 C C . ARG A 1 101 ? -5.176 -3.941 -3.461 1 98.19 101 ARG A C 1
ATOM 802 O O . ARG A 1 101 ? -4.07 -4.129 -2.949 1 98.19 101 ARG A O 1
ATOM 809 N N . GLN A 1 102 ? -6.262 -4.129 -2.828 1 97.81 102 GLN A N 1
ATOM 810 C CA . GLN A 1 102 ? -6.242 -4.637 -1.461 1 97.81 102 GLN A CA 1
ATOM 811 C C . GLN A 1 102 ? -5.664 -6.051 -1.408 1 97.81 102 GLN A C 1
ATOM 813 O O . GLN A 1 102 ? -4.879 -6.371 -0.515 1 97.81 102 GLN A O 1
ATOM 818 N N . LEU A 1 103 ? -6.02 -6.887 -2.355 1 96.69 103 LEU A N 1
ATOM 819 C CA . LEU A 1 103 ? -5.496 -8.25 -2.41 1 96.69 103 LEU A CA 1
ATOM 820 C C . LEU A 1 103 ? -3.996 -8.242 -2.682 1 96.69 103 LEU A C 1
ATOM 822 O O . LEU A 1 103 ? -3.246 -9 -2.066 1 96.69 103 LEU A O 1
ATOM 826 N N . LEU A 1 104 ? -3.59 -7.383 -3.559 1 98.06 104 LEU A N 1
ATOM 827 C CA . LEU A 1 104 ? -2.168 -7.238 -3.854 1 98.06 104 LEU A CA 1
ATOM 828 C C . LEU A 1 104 ? -1.386 -6.879 -2.594 1 98.06 104 LEU A C 1
ATOM 830 O O . LEU A 1 104 ? -0.316 -7.441 -2.344 1 98.06 104 LEU A O 1
ATOM 834 N N . ARG A 1 105 ? -1.95 -6.008 -1.888 1 97.06 105 ARG A N 1
ATOM 835 C CA . ARG A 1 105 ? -1.311 -5.605 -0.638 1 97.06 105 ARG A CA 1
ATOM 836 C C . ARG A 1 105 ? -1.219 -6.781 0.33 1 97.06 105 ARG A C 1
ATOM 838 O O . ARG A 1 105 ? -0.18 -6.996 0.958 1 97.06 105 ARG A O 1
ATOM 845 N N . GLN A 1 106 ? -2.268 -7.527 0.41 1 95.12 106 GLN A N 1
ATOM 846 C CA . GLN A 1 106 ? -2.301 -8.688 1.294 1 95.12 106 GLN A CA 1
ATOM 847 C C . GLN A 1 106 ? -1.25 -9.719 0.889 1 95.12 106 GLN A C 1
ATOM 849 O O . GLN A 1 106 ? -0.533 -10.242 1.74 1 95.12 106 GLN A O 1
ATOM 854 N N . ILE A 1 107 ? -1.143 -9.969 -0.349 1 97.12 107 ILE A N 1
ATOM 855 C CA . ILE A 1 107 ? -0.162 -10.922 -0.861 1 97.12 107 ILE A CA 1
ATOM 856 C C . ILE A 1 107 ? 1.246 -10.461 -0.494 1 97.12 107 ILE A C 1
ATOM 858 O O . ILE A 1 107 ? 2.041 -11.234 0.043 1 97.12 107 ILE A O 1
ATOM 862 N N . GLU A 1 108 ? 1.473 -9.234 -0.665 1 96.81 108 GLU A N 1
ATOM 863 C CA . GLU A 1 108 ? 2.805 -8.664 -0.472 1 96.81 108 GLU A CA 1
ATOM 864 C C . GLU A 1 108 ? 3.186 -8.641 1.006 1 96.81 108 GLU A C 1
ATOM 866 O O . GLU A 1 108 ? 4.316 -8.969 1.365 1 96.81 108 GLU A O 1
ATOM 871 N N . THR A 1 109 ? 2.23 -8.328 1.843 1 95.44 109 THR A N 1
ATOM 872 C CA . THR A 1 109 ? 2.59 -8.031 3.227 1 95.44 109 THR A CA 1
ATOM 873 C C . THR A 1 109 ? 2.379 -9.258 4.113 1 95.44 109 THR A C 1
ATOM 875 O O . THR A 1 109 ? 2.939 -9.344 5.207 1 95.44 109 THR A O 1
ATOM 878 N N . GLU A 1 110 ? 1.594 -10.219 3.611 1 96.5 110 GLU A N 1
ATOM 879 C CA . GLU A 1 110 ? 1.275 -11.344 4.477 1 96.5 110 GLU A CA 1
ATOM 880 C C . GLU A 1 110 ? 1.834 -12.648 3.914 1 96.5 110 GLU A C 1
ATOM 882 O O . GLU A 1 110 ? 2.338 -13.492 4.66 1 96.5 110 GLU A O 1
ATOM 887 N N . TRP A 1 111 ? 1.805 -12.82 2.609 1 98 111 TRP A N 1
ATOM 888 C CA . TRP A 1 111 ? 2.164 -14.109 2.025 1 98 111 TRP A CA 1
ATOM 889 C C . TRP A 1 111 ? 3.643 -14.148 1.657 1 98 111 TRP A C 1
ATOM 891 O O . TRP A 1 111 ? 4.348 -15.102 1.994 1 98 111 TRP A O 1
ATOM 901 N N . TYR A 1 112 ? 4.156 -13.133 1.051 1 98.19 112 TYR A N 1
ATOM 902 C CA . TYR A 1 112 ? 5.551 -13.117 0.615 1 98.19 112 TYR A CA 1
ATOM 903 C C . TYR A 1 112 ? 6.496 -13.18 1.809 1 98.19 112 TYR A C 1
ATOM 905 O O . TYR A 1 112 ? 7.539 -13.836 1.75 1 98.19 112 TYR A O 1
ATOM 913 N N . PRO A 1 113 ? 6.102 -12.508 2.904 1 97.88 113 PRO A N 1
ATOM 914 C CA . PRO A 1 113 ? 6.973 -12.648 4.07 1 97.88 113 PRO A CA 1
ATOM 915 C C . PRO A 1 113 ? 7.074 -14.094 4.555 1 97.88 113 PRO A C 1
ATOM 917 O O . PRO A 1 113 ? 8.117 -14.508 5.066 1 97.88 113 PRO A O 1
ATOM 920 N N . LEU A 1 114 ? 6.02 -14.852 4.434 1 98.44 114 LEU A N 1
ATOM 921 C CA . LEU A 1 114 ? 6.078 -16.266 4.781 1 98.44 114 LEU A CA 1
ATOM 922 C C . LEU A 1 114 ? 7.059 -17 3.875 1 98.44 114 LEU A C 1
ATOM 924 O O . LEU A 1 114 ? 7.828 -17.844 4.344 1 98.44 114 LEU A O 1
ATOM 928 N N . ILE A 1 115 ? 7.066 -16.672 2.604 1 98.25 115 ILE A N 1
ATOM 929 C CA . ILE A 1 115 ? 8.016 -17.25 1.66 1 98.25 115 ILE A CA 1
ATOM 930 C C . ILE A 1 115 ? 9.445 -16.953 2.119 1 98.25 115 ILE A C 1
ATOM 932 O O . ILE A 1 115 ? 10.289 -17.844 2.146 1 98.25 115 ILE A O 1
ATOM 936 N N . ASP A 1 116 ? 9.68 -15.75 2.502 1 97.12 116 ASP A N 1
ATOM 937 C CA . ASP A 1 116 ? 11.008 -15.312 2.932 1 97.12 116 ASP A CA 1
ATOM 938 C C . ASP A 1 116 ? 11.461 -16.078 4.172 1 97.12 116 ASP A C 1
ATOM 940 O O . ASP A 1 116 ? 12.625 -16.484 4.266 1 97.12 116 ASP A O 1
ATOM 944 N N . THR A 1 117 ? 10.508 -16.234 5.09 1 98.19 117 THR A N 1
ATOM 945 C CA . THR A 1 117 ? 10.82 -16.984 6.309 1 98.19 117 THR A CA 1
ATOM 946 C C . THR A 1 117 ? 11.203 -18.422 5.984 1 98.19 117 THR A C 1
ATOM 948 O O . THR A 1 117 ? 12.219 -18.922 6.465 1 98.19 117 THR A O 1
ATOM 951 N N . ILE A 1 118 ? 10.445 -19.047 5.152 1 98.31 118 ILE A N 1
ATOM 952 C CA . ILE A 1 118 ? 10.68 -20.453 4.805 1 98.31 118 ILE A CA 1
ATOM 953 C C . ILE A 1 118 ? 12.023 -20.594 4.09 1 98.31 118 ILE A C 1
ATOM 955 O O . ILE A 1 118 ? 12.789 -21.5 4.379 1 98.31 118 ILE A O 1
ATOM 959 N N . ALA A 1 119 ? 12.344 -19.672 3.244 1 96.44 119 ALA A N 1
ATOM 960 C CA . ALA A 1 119 ? 13.5 -19.781 2.359 1 96.44 119 ALA A CA 1
ATOM 961 C C . ALA A 1 119 ? 14.781 -19.359 3.078 1 96.44 119 ALA A C 1
ATOM 963 O O . ALA A 1 119 ? 15.867 -19.859 2.768 1 96.44 119 ALA A O 1
ATOM 964 N N . ASN A 1 120 ? 14.688 -18.5 4.109 1 95 120 ASN A N 1
ATOM 965 C CA . ASN A 1 120 ? 15.914 -17.828 4.539 1 95 120 ASN A CA 1
ATOM 966 C C . ASN A 1 120 ? 16.141 -17.984 6.039 1 95 120 ASN A C 1
ATOM 968 O O . ASN A 1 120 ? 17.234 -17.734 6.535 1 95 120 ASN A O 1
ATOM 972 N N . SER A 1 121 ? 15.117 -18.391 6.727 1 96.94 121 SER A N 1
ATOM 973 C CA . SER A 1 121 ? 15.266 -18.438 8.18 1 96.94 121 SER A CA 1
ATOM 974 C C . SER A 1 121 ? 16.016 -19.688 8.617 1 96.94 121 SER A C 1
ATOM 976 O O . SER A 1 121 ? 15.805 -20.766 8.062 1 96.94 121 SER A O 1
ATOM 978 N N . ASP A 1 122 ? 16.812 -19.547 9.648 1 97 122 ASP A N 1
ATOM 979 C CA . ASP A 1 122 ? 17.484 -20.688 10.25 1 97 122 ASP A CA 1
ATOM 980 C C . ASP A 1 122 ? 16.688 -21.25 11.422 1 97 122 ASP A C 1
ATOM 982 O O . ASP A 1 122 ? 17.078 -22.266 12.016 1 97 122 ASP A O 1
ATOM 986 N N . ASP A 1 123 ? 15.633 -20.641 11.742 1 98 123 ASP A N 1
ATOM 987 C CA . ASP A 1 123 ? 14.75 -21.094 12.812 1 98 123 ASP A CA 1
ATOM 988 C C . ASP A 1 123 ? 13.758 -22.125 12.297 1 98 123 ASP A C 1
ATOM 990 O O . ASP A 1 123 ? 12.719 -21.781 11.734 1 98 123 ASP A O 1
ATOM 994 N N . GLU A 1 124 ? 14.047 -23.328 12.609 1 97.31 124 GLU A N 1
ATOM 995 C CA . GLU A 1 124 ? 13.25 -24.438 12.086 1 97.31 124 GLU A CA 1
ATOM 996 C C . GLU A 1 124 ? 11.789 -24.312 12.508 1 97.31 124 GLU A C 1
ATOM 998 O O . GLU A 1 124 ? 10.883 -24.656 11.742 1 97.31 124 GLU A O 1
ATOM 1003 N N . ALA A 1 125 ? 11.594 -23.875 13.727 1 98.06 125 ALA A N 1
ATOM 1004 C CA . ALA A 1 125 ? 10.227 -23.719 14.227 1 98.06 125 ALA A CA 1
ATOM 1005 C C . ALA A 1 125 ? 9.477 -22.641 13.453 1 98.06 125 ALA A C 1
ATOM 1007 O O . ALA A 1 125 ? 8.305 -22.812 13.109 1 98.06 125 ALA A O 1
ATOM 1008 N N . ALA A 1 126 ? 10.164 -21.562 13.164 1 98.38 126 ALA A N 1
ATOM 1009 C CA . ALA A 1 126 ? 9.578 -20.469 12.383 1 98.38 126 ALA A CA 1
ATOM 1010 C C . ALA A 1 126 ? 9.266 -20.922 10.961 1 98.38 126 ALA A C 1
ATOM 1012 O O . ALA A 1 126 ? 8.227 -20.578 10.406 1 98.38 126 ALA A O 1
ATOM 1013 N N . VAL A 1 127 ? 10.125 -21.703 10.422 1 98.38 127 VAL A N 1
ATOM 1014 C CA . VAL A 1 127 ? 9.969 -22.203 9.062 1 98.38 127 VAL A CA 1
ATOM 1015 C C . VAL A 1 127 ? 8.75 -23.125 8.992 1 98.38 127 VAL A C 1
ATOM 1017 O O . VAL A 1 127 ? 7.918 -23 8.094 1 98.38 127 VAL A O 1
ATOM 1020 N N . LYS A 1 128 ? 8.648 -24.016 9.93 1 98.25 128 LYS A N 1
ATOM 1021 C CA . LYS A 1 128 ? 7.535 -24.953 9.969 1 98.25 128 LYS A CA 1
ATOM 1022 C C . LYS A 1 128 ? 6.203 -24.219 10.102 1 98.25 128 LYS A C 1
ATOM 1024 O O . LYS A 1 128 ? 5.238 -24.547 9.398 1 98.25 128 LYS A O 1
ATOM 1029 N N . THR A 1 129 ? 6.176 -23.25 10.953 1 98.5 129 THR A N 1
ATOM 1030 C CA . THR A 1 129 ? 4.961 -22.469 11.172 1 98.5 129 THR A CA 1
ATOM 1031 C C . THR A 1 129 ? 4.586 -21.688 9.914 1 98.5 129 THR A C 1
ATOM 1033 O O . THR A 1 129 ? 3.42 -21.672 9.516 1 98.5 129 THR A O 1
ATOM 1036 N N . ALA A 1 130 ? 5.586 -21.062 9.344 1 98.62 130 ALA A N 1
ATOM 1037 C CA . ALA A 1 130 ? 5.355 -20.281 8.125 1 98.62 130 ALA A CA 1
ATOM 1038 C C . ALA A 1 130 ? 4.844 -21.172 6.996 1 98.62 130 ALA A C 1
ATOM 1040 O O . ALA A 1 130 ? 3.938 -20.781 6.254 1 98.62 130 ALA A O 1
ATOM 1041 N N . ARG A 1 131 ? 5.418 -22.312 6.836 1 98.38 131 ARG A N 1
ATOM 1042 C CA . ARG A 1 131 ? 5.008 -23.266 5.805 1 98.38 131 ARG A CA 1
ATOM 1043 C C . ARG A 1 131 ? 3.559 -23.688 6 1 98.38 131 ARG A C 1
ATOM 1045 O O . ARG A 1 131 ? 2.775 -23.703 5.051 1 98.38 131 ARG A O 1
ATOM 1052 N N . ARG A 1 132 ? 3.23 -23.984 7.242 1 97.81 132 ARG A N 1
ATOM 1053 C CA . ARG A 1 132 ? 1.863 -24.375 7.574 1 97.81 132 ARG A CA 1
ATOM 1054 C C . ARG A 1 132 ? 0.887 -23.234 7.301 1 97.81 132 ARG A C 1
ATOM 1056 O O . ARG A 1 132 ? -0.175 -23.438 6.711 1 97.81 132 ARG A O 1
ATOM 1063 N N . ASP A 1 133 ? 1.246 -22.078 7.695 1 98 133 ASP A N 1
ATOM 1064 C CA . ASP A 1 133 ? 0.389 -20.906 7.516 1 98 133 ASP A CA 1
ATOM 1065 C C . ASP A 1 133 ? 0.111 -20.656 6.035 1 98 133 ASP A C 1
ATOM 1067 O O . ASP A 1 133 ? -1.035 -20.438 5.645 1 98 133 ASP A O 1
ATOM 1071 N N . LEU A 1 134 ? 1.157 -20.719 5.246 1 98.12 134 LEU A N 1
ATOM 1072 C CA . LEU A 1 134 ? 1.004 -20.469 3.816 1 98.12 134 LEU A CA 1
ATOM 1073 C C . LEU A 1 134 ? 0.17 -21.562 3.158 1 98.12 134 LEU A C 1
ATOM 1075 O O . LEU A 1 134 ? -0.715 -21.266 2.35 1 98.12 134 LEU A O 1
ATOM 1079 N N . GLN A 1 135 ? 0.397 -22.766 3.5 1 97.56 135 GLN A N 1
ATOM 1080 C CA . GLN A 1 135 ? -0.36 -23.891 2.969 1 97.56 135 GLN A CA 1
ATOM 1081 C C . GLN A 1 135 ? -1.843 -23.766 3.307 1 97.56 135 GLN A C 1
ATOM 1083 O O . GLN A 1 135 ? -2.699 -23.938 2.436 1 97.56 135 GLN A O 1
ATOM 1088 N N . GLU A 1 136 ? -2.129 -23.422 4.523 1 96.38 136 GLU A N 1
ATOM 1089 C CA . GLU A 1 136 ? -3.51 -23.297 4.98 1 96.38 136 GLU A CA 1
ATOM 1090 C C . GLU A 1 136 ? -4.227 -22.156 4.262 1 96.38 136 GLU A C 1
ATOM 1092 O O . GLU A 1 136 ? -5.402 -22.266 3.92 1 96.38 136 GLU A O 1
ATOM 1097 N N . ARG A 1 137 ? -3.555 -21.094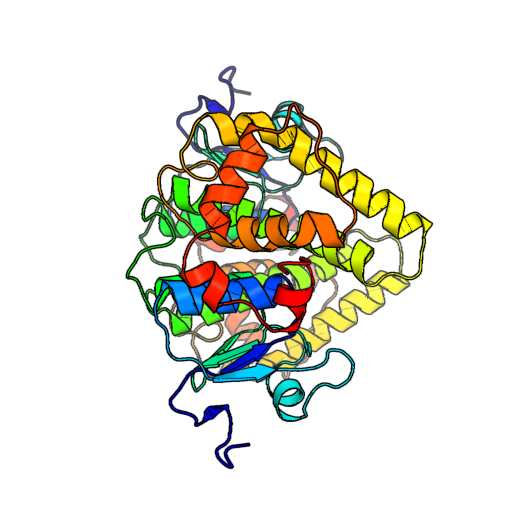 4.062 1 95.06 137 ARG A N 1
ATOM 1098 C CA . ARG A 1 137 ? -4.133 -19.953 3.346 1 95.06 137 ARG A CA 1
ATOM 1099 C C . ARG A 1 137 ? -4.504 -20.344 1.918 1 95.06 137 ARG A C 1
ATOM 1101 O O . ARG A 1 137 ? -5.582 -20 1.437 1 95.06 137 ARG A O 1
ATOM 1108 N N . LEU A 1 138 ? -3.633 -21.094 1.248 1 96 138 LEU A N 1
ATOM 1109 C CA . LEU A 1 138 ? -3.893 -21.531 -0.119 1 96 138 LEU A CA 1
ATOM 1110 C C . LEU A 1 138 ? -5.078 -22.484 -0.166 1 96 138 LEU A C 1
ATOM 1112 O O . LEU A 1 138 ? -5.934 -22.391 -1.047 1 96 138 LEU A O 1
ATOM 1116 N N . ILE A 1 139 ? -5.145 -23.344 0.815 1 95.06 139 ILE A N 1
ATOM 1117 C CA . ILE A 1 139 ? -6.23 -24.312 0.872 1 95.06 139 ILE A CA 1
ATOM 1118 C C . ILE A 1 139 ? -7.562 -23.578 1.057 1 95.06 139 ILE A C 1
ATOM 1120 O O . ILE A 1 139 ? -8.562 -23.953 0.438 1 95.06 139 ILE A O 1
ATOM 1124 N N . GLN A 1 140 ? -7.559 -22.531 1.816 1 92.94 140 GLN A N 1
ATOM 1125 C CA . GLN A 1 140 ? -8.773 -21.766 2.076 1 92.94 140 GLN A CA 1
ATOM 1126 C C . GLN A 1 140 ? -9.242 -21.047 0.82 1 92.94 140 GLN A C 1
ATOM 1128 O O . GLN A 1 140 ? -10.422 -20.688 0.704 1 92.94 140 GLN A O 1
ATOM 1133 N N . LEU A 1 141 ? -8.375 -20.875 -0.121 1 93.06 141 LEU A N 1
ATOM 1134 C CA . LEU A 1 141 ? -8.703 -20.109 -1.315 1 93.06 141 LEU A CA 1
ATOM 1135 C C . LEU A 1 141 ? -9.195 -21.016 -2.432 1 93.06 141 LEU A C 1
ATOM 1137 O O . LEU A 1 141 ? -9.57 -20.547 -3.508 1 93.06 141 LEU A O 1
ATOM 1141 N N . ILE A 1 142 ? -9.289 -22.297 -2.262 1 93.25 142 ILE A N 1
ATOM 1142 C CA . ILE A 1 142 ? -9.625 -23.266 -3.297 1 93.25 142 ILE A CA 1
ATOM 1143 C C . ILE A 1 142 ? -10.93 -22.859 -3.98 1 93.25 142 ILE A C 1
ATOM 1145 O O . ILE A 1 142 ? -11.008 -22.812 -5.211 1 93.25 142 ILE A O 1
ATOM 1149 N N . PRO A 1 143 ? -11.938 -22.391 -3.258 1 91 143 PRO A N 1
ATOM 1150 C CA . PRO A 1 143 ? -13.203 -22.031 -3.908 1 91 143 PRO A CA 1
ATOM 1151 C C . PRO A 1 143 ? -13.07 -20.844 -4.855 1 91 143 PRO A C 1
ATOM 1153 O O . PRO A 1 143 ? -13.812 -20.75 -5.836 1 91 143 PRO A O 1
ATOM 1156 N N . VAL A 1 144 ? -12.188 -19.984 -4.57 1 88.88 144 VAL A N 1
ATOM 1157 C CA . VAL A 1 144 ? -11.992 -18.781 -5.371 1 88.88 144 VAL A CA 1
ATOM 1158 C C . VAL A 1 144 ? -11.516 -19.156 -6.77 1 88.88 144 VAL A C 1
ATOM 1160 O O . VAL A 1 144 ? -11.805 -18.453 -7.742 1 88.88 144 VAL A O 1
ATOM 1163 N N . PHE A 1 145 ? -10.859 -20.219 -6.906 1 90.75 145 PHE A N 1
ATOM 1164 C CA . PHE A 1 145 ? -10.234 -20.641 -8.156 1 90.75 145 PHE A CA 1
ATOM 1165 C C . PHE A 1 145 ? -11.227 -21.406 -9.031 1 90.75 145 PHE A C 1
ATOM 1167 O O . PHE A 1 145 ? -10.961 -21.656 -10.203 1 90.75 145 PHE A O 1
ATOM 1174 N N . GLU A 1 146 ? -12.344 -21.672 -8.492 1 87.75 146 GLU A N 1
ATOM 1175 C CA . GLU A 1 146 ? -13.281 -22.547 -9.188 1 87.75 146 GLU A CA 1
ATOM 1176 C C . GLU A 1 146 ? -14.188 -21.766 -10.133 1 87.75 146 GLU A C 1
ATOM 1178 O O . GLU A 1 146 ? -14.75 -22.328 -11.07 1 87.75 146 GLU A O 1
ATOM 1183 N N . HIS A 1 147 ? -14.234 -20.516 -9.969 1 85.31 147 HIS A N 1
ATOM 1184 C CA . HIS A 1 147 ? -15.352 -19.828 -10.609 1 85.31 147 HIS A CA 1
ATOM 1185 C C . HIS A 1 147 ? -14.875 -18.953 -11.75 1 85.31 147 HIS A C 1
ATOM 1187 O O . HIS A 1 147 ? -15.633 -18.656 -12.672 1 85.31 147 HIS A O 1
ATOM 1193 N N . LYS A 1 148 ? -13.727 -18.516 -11.727 1 85.88 148 LYS A N 1
ATOM 1194 C CA . LYS A 1 148 ? -13.242 -17.562 -12.719 1 85.88 148 LYS A CA 1
ATOM 1195 C C . LYS A 1 148 ? -11.977 -18.078 -13.398 1 85.88 148 LYS A C 1
ATOM 1197 O O . LYS A 1 148 ? -11.273 -18.938 -12.852 1 85.88 148 LYS A O 1
ATOM 1202 N N . GLU A 1 149 ? -11.75 -17.531 -14.578 1 89.12 149 GLU A N 1
ATOM 1203 C CA . GLU A 1 149 ? -10.578 -17.938 -15.352 1 89.12 149 GLU A CA 1
ATOM 1204 C C . GLU A 1 149 ? -9.289 -17.5 -14.656 1 89.12 149 GLU A C 1
ATOM 1206 O O . GLU A 1 149 ? -8.289 -18.219 -14.695 1 89.12 149 GLU A O 1
ATOM 1211 N N . PHE A 1 150 ? -9.344 -16.406 -14.117 1 94.75 150 PHE A N 1
ATOM 1212 C CA . PHE A 1 150 ? -8.203 -15.891 -13.367 1 94.75 150 PHE A CA 1
ATOM 1213 C C . PHE A 1 150 ? -8.586 -15.609 -11.922 1 94.75 150 PHE A C 1
ATOM 1215 O O . PHE A 1 150 ? -9.695 -15.945 -11.492 1 94.75 150 PHE A O 1
ATOM 1222 N N . PHE A 1 151 ? -7.613 -15.203 -11.172 1 91.5 151 PHE A N 1
ATOM 1223 C CA . PHE A 1 151 ? -7.855 -15.07 -9.742 1 91.5 151 PHE A CA 1
ATOM 1224 C C . PHE A 1 151 ? -8.859 -13.953 -9.461 1 91.5 151 PHE A C 1
ATOM 1226 O O . PHE A 1 151 ? -8.516 -12.773 -9.562 1 91.5 151 PHE A O 1
ATOM 1233 N N . MET A 1 152 ? -10.078 -14.242 -9.141 1 86.75 152 MET A N 1
ATOM 1234 C CA . MET A 1 152 ? -11.195 -13.375 -8.789 1 86.75 152 MET A CA 1
ATOM 1235 C C . MET A 1 152 ? -11.531 -12.438 -9.945 1 86.75 152 MET A C 1
ATOM 1237 O O . MET A 1 152 ? -12 -11.32 -9.727 1 86.75 152 MET A O 1
ATOM 1241 N N . SER A 1 153 ? -11.18 -12.828 -11.18 1 88.56 153 SER A N 1
ATOM 1242 C CA . SER A 1 153 ? -11.398 -12.008 -12.367 1 88.56 153 SER A CA 1
ATOM 1243 C C . SER A 1 153 ? -11.445 -12.867 -13.633 1 88.56 153 SER A C 1
ATOM 1245 O O . SER A 1 153 ? -11.016 -14.023 -13.617 1 88.56 153 SER A O 1
ATOM 1247 N N . ASP A 1 154 ? -12.031 -12.273 -14.633 1 91.69 154 ASP A N 1
ATOM 1248 C CA . ASP A 1 154 ? -12.008 -12.938 -15.93 1 91.69 154 ASP A CA 1
ATOM 1249 C C . ASP A 1 154 ? -10.789 -12.516 -16.75 1 91.69 154 ASP A C 1
ATOM 1251 O O . ASP A 1 154 ? -10.453 -13.148 -17.75 1 91.69 154 ASP A O 1
ATOM 1255 N N . ASP A 1 155 ? -10.141 -11.516 -16.25 1 94.81 155 ASP A N 1
ATOM 1256 C CA . ASP A 1 155 ? -8.992 -10.984 -16.984 1 94.81 155 ASP A CA 1
ATOM 1257 C C . ASP A 1 155 ? -7.703 -11.195 -16.203 1 94.81 155 ASP A C 1
ATOM 1259 O O . ASP A 1 155 ? -7.695 -11.117 -14.969 1 94.81 155 ASP A O 1
ATOM 1263 N N . TYR A 1 156 ? -6.605 -11.492 -17.016 1 97.06 156 TYR A N 1
ATOM 1264 C CA . TYR A 1 156 ? -5.273 -11.57 -16.422 1 97.06 156 TYR A CA 1
ATOM 1265 C C . TYR A 1 156 ? -4.859 -10.227 -15.836 1 97.06 156 TYR A C 1
ATOM 1267 O O . TYR A 1 156 ? -5.02 -9.188 -16.469 1 97.06 156 TYR A O 1
ATOM 1275 N N . SER A 1 157 ? -4.391 -10.242 -14.562 1 97.81 157 SER A N 1
ATOM 1276 C CA . SER A 1 157 ? -4.148 -8.977 -13.875 1 97.81 157 SER A CA 1
ATOM 1277 C C . SER A 1 157 ? -2.881 -9.039 -13.031 1 97.81 157 SER A C 1
ATOM 1279 O O . SER A 1 157 ? -2.207 -10.07 -12.984 1 97.81 157 SER A O 1
ATOM 1281 N N . LEU A 1 158 ? -2.578 -7.93 -12.336 1 98.62 158 LEU A N 1
ATOM 1282 C CA . LEU A 1 158 ? -1.446 -7.848 -11.422 1 98.62 158 LEU A CA 1
ATOM 1283 C C . LEU A 1 158 ? -1.587 -8.867 -10.297 1 98.62 158 LEU A C 1
ATOM 1285 O O . LEU A 1 158 ? -0.585 -9.344 -9.758 1 98.62 158 LEU A O 1
ATOM 1289 N N . VAL A 1 159 ? -2.84 -9.203 -9.984 1 98.12 159 VAL A N 1
ATOM 1290 C CA . VAL A 1 159 ? -3.07 -10.203 -8.945 1 98.12 159 VAL A CA 1
ATOM 1291 C C . VAL A 1 159 ? -2.578 -11.562 -9.422 1 98.12 159 VAL A C 1
ATOM 1293 O O . VAL A 1 159 ? -1.904 -12.281 -8.68 1 98.12 159 VAL A O 1
ATOM 1296 N N . ASP A 1 160 ? -2.838 -11.852 -10.672 1 98.5 160 ASP A N 1
ATOM 1297 C CA . ASP A 1 160 ? -2.383 -13.117 -11.234 1 98.5 160 ASP A CA 1
ATOM 1298 C C . ASP A 1 160 ? -0.86 -13.172 -11.312 1 98.5 160 ASP A C 1
ATOM 1300 O O . ASP A 1 160 ? -0.255 -14.219 -11.047 1 98.5 160 ASP A O 1
ATOM 1304 N N . ILE A 1 161 ? -0.284 -12.109 -11.656 1 98.75 161 ILE A N 1
ATOM 1305 C CA . ILE A 1 161 ? 1.17 -12.008 -11.703 1 98.75 161 ILE A CA 1
ATOM 1306 C C . ILE A 1 161 ? 1.753 -12.297 -10.32 1 98.75 161 ILE A C 1
ATOM 1308 O O . ILE A 1 161 ? 2.695 -13.086 -10.195 1 98.75 161 ILE A O 1
ATOM 1312 N N . SER A 1 162 ? 1.181 -11.703 -9.336 1 98.69 162 SER A N 1
ATOM 1313 C CA . SER A 1 162 ? 1.66 -11.859 -7.965 1 98.69 162 SER A CA 1
ATOM 1314 C C . SER A 1 162 ? 1.436 -13.281 -7.457 1 98.69 162 SER A C 1
ATOM 1316 O O . SER A 1 162 ? 2.27 -13.828 -6.73 1 98.69 162 SER A O 1
ATOM 1318 N N . MET A 1 163 ? 0.361 -13.859 -7.867 1 98 163 MET A N 1
ATOM 1319 C CA . MET A 1 163 ? 0.073 -15.242 -7.492 1 98 163 MET A CA 1
ATOM 1320 C C . MET A 1 163 ? 0.998 -16.219 -8.219 1 98 163 MET A C 1
ATOM 1322 O O . MET A 1 163 ? 1.443 -17.203 -7.641 1 98 163 MET A O 1
ATOM 1326 N N . ALA A 1 164 ? 1.275 -15.922 -9.453 1 98.44 164 ALA A N 1
ATOM 1327 C CA . ALA A 1 164 ? 2.113 -16.797 -10.266 1 98.44 164 ALA A CA 1
ATOM 1328 C C . ALA A 1 164 ? 3.498 -16.969 -9.648 1 98.44 164 ALA A C 1
ATOM 1330 O O . ALA A 1 164 ? 3.998 -18.094 -9.531 1 98.44 164 ALA A O 1
ATOM 1331 N N . VAL A 1 165 ? 4.059 -15.859 -9.219 1 98.62 165 VAL A N 1
ATOM 1332 C CA . VAL A 1 165 ? 5.414 -15.914 -8.672 1 98.62 165 VAL A CA 1
ATOM 1333 C C . VAL A 1 165 ? 5.414 -16.719 -7.375 1 98.62 165 VAL A C 1
ATOM 1335 O O . VAL A 1 165 ? 6.375 -17.438 -7.078 1 98.62 165 VAL A O 1
ATOM 1338 N N . LEU A 1 166 ? 4.312 -16.594 -6.637 1 98.44 166 LEU A N 1
ATOM 1339 C CA . LEU A 1 166 ? 4.168 -17.359 -5.41 1 98.44 166 LEU A CA 1
ATOM 1340 C C . LEU A 1 166 ? 4.031 -18.844 -5.715 1 98.44 166 LEU A C 1
ATOM 1342 O O . LEU A 1 166 ? 4.75 -19.672 -5.148 1 98.44 166 LEU A O 1
ATOM 1346 N N . LEU A 1 167 ? 3.18 -19.203 -6.66 1 97.88 167 LEU A N 1
ATOM 1347 C CA . LEU A 1 167 ? 2.857 -20.594 -6.965 1 97.88 167 LEU A CA 1
ATOM 1348 C C . LEU A 1 167 ? 4.059 -21.312 -7.57 1 97.88 167 LEU A C 1
ATOM 1350 O O . LEU A 1 167 ? 4.262 -22.5 -7.332 1 97.88 167 LEU A O 1
ATOM 1354 N N . TRP A 1 168 ? 4.852 -20.625 -8.289 1 98.31 168 TRP A N 1
ATOM 1355 C CA . TRP A 1 168 ? 6.055 -21.203 -8.875 1 98.31 168 TRP A CA 1
ATOM 1356 C C . TRP A 1 168 ? 6.973 -21.766 -7.789 1 98.31 168 TRP A C 1
ATOM 1358 O O . TRP A 1 168 ? 7.625 -22.781 -7.992 1 98.31 168 TRP A O 1
ATOM 1368 N N . ARG A 1 169 ? 6.93 -21.188 -6.656 1 98.06 169 ARG A N 1
ATOM 1369 C CA . ARG A 1 169 ? 7.93 -21.453 -5.625 1 98.06 169 ARG A CA 1
ATOM 1370 C C . ARG A 1 169 ? 7.477 -22.562 -4.691 1 98.06 169 ARG A C 1
ATOM 1372 O O . ARG A 1 169 ? 8.258 -23.062 -3.877 1 98.06 169 ARG A O 1
ATOM 1379 N N . LEU A 1 170 ? 6.285 -23.016 -4.77 1 97.38 170 LEU A N 1
ATOM 1380 C CA . LEU A 1 170 ? 5.703 -23.906 -3.771 1 97.38 170 LEU A CA 1
ATOM 1381 C C . LEU A 1 170 ? 6.547 -25.172 -3.605 1 97.38 170 LEU A C 1
ATOM 1383 O O . LEU A 1 170 ? 6.887 -25.547 -2.484 1 97.38 170 LEU A O 1
ATOM 1387 N N . PRO A 1 171 ? 7.027 -25.828 -4.691 1 96.19 171 PRO A N 1
ATOM 1388 C CA . PRO A 1 171 ? 7.836 -27.031 -4.504 1 96.19 171 PRO A CA 1
ATOM 1389 C C . PRO A 1 171 ? 9.141 -26.766 -3.758 1 96.19 171 PRO A C 1
ATOM 1391 O O . PRO A 1 171 ? 9.508 -27.5 -2.846 1 96.19 171 PRO A O 1
ATOM 1394 N N . SER A 1 172 ? 9.781 -25.703 -4.062 1 96.62 172 SER A N 1
ATOM 1395 C CA . SER A 1 172 ? 11.062 -25.391 -3.432 1 96.62 172 SER A CA 1
ATOM 1396 C C . SER A 1 172 ? 10.875 -25 -1.968 1 96.62 172 SER A C 1
ATOM 1398 O O . SER A 1 172 ? 11.82 -25.062 -1.178 1 96.62 172 SER A O 1
ATOM 1400 N N . LEU A 1 173 ? 9.648 -24.625 -1.597 1 97.69 173 LEU A N 1
ATOM 1401 C CA . LEU A 1 173 ? 9.344 -24.25 -0.224 1 97.69 173 LEU A CA 1
ATOM 1402 C C . LEU A 1 173 ? 8.883 -25.453 0.59 1 97.69 173 LEU A C 1
ATOM 1404 O O . LEU A 1 173 ? 8.594 -25.328 1.783 1 97.69 173 LEU A O 1
ATOM 1408 N N . GLY A 1 174 ? 8.742 -26.531 -0.118 1 96.38 174 GLY A N 1
ATOM 1409 C CA . GLY A 1 174 ? 8.289 -27.734 0.544 1 96.38 174 GLY A CA 1
ATOM 1410 C C . GLY A 1 174 ? 6.793 -27.734 0.814 1 96.38 174 GLY A C 1
ATOM 1411 O O . GLY A 1 174 ? 6.336 -28.359 1.782 1 96.38 174 GLY A O 1
ATOM 1412 N N . ILE A 1 175 ? 6.102 -27.047 0.047 1 97 175 ILE A N 1
ATOM 1413 C CA . ILE A 1 175 ? 4.66 -26.953 0.245 1 97 175 ILE A CA 1
ATOM 1414 C C . ILE A 1 175 ? 3.947 -27.844 -0.778 1 97 175 ILE A C 1
ATOM 1416 O O . ILE A 1 175 ? 4.039 -27.609 -1.984 1 97 175 ILE A O 1
ATOM 1420 N N . GLU A 1 176 ? 3.234 -28.812 -0.323 1 93.56 176 GLU A N 1
ATOM 1421 C CA . GLU A 1 176 ? 2.402 -29.703 -1.134 1 93.56 176 GLU A CA 1
ATOM 1422 C C . GLU A 1 176 ? 0.919 -29.469 -0.855 1 93.56 176 GLU A C 1
ATOM 1424 O O . GLU A 1 176 ? 0.5 -29.422 0.303 1 93.56 176 GLU A O 1
ATOM 1429 N N . LEU A 1 177 ? 0.201 -29.297 -1.905 1 94.88 177 LEU A N 1
ATOM 1430 C CA . LEU A 1 177 ? -1.238 -29.094 -1.761 1 94.88 177 LEU A CA 1
ATOM 1431 C C . LEU A 1 177 ? -1.979 -30.422 -1.883 1 94.88 177 LEU A C 1
ATOM 1433 O O . LEU A 1 177 ? -1.55 -31.312 -2.621 1 94.88 177 LEU A O 1
ATOM 1437 N N . PRO A 1 178 ? -3.057 -30.578 -1.164 1 93.56 178 PRO A N 1
ATOM 1438 C CA . PRO A 1 178 ? -3.832 -31.812 -1.243 1 93.56 178 PRO A CA 1
ATOM 1439 C C . PRO A 1 178 ? -4.512 -32 -2.598 1 93.56 178 PRO A C 1
ATOM 1441 O O . PRO A 1 178 ? -4.574 -31.062 -3.396 1 93.56 178 PRO A O 1
ATOM 1444 N N . LYS A 1 179 ? -5.012 -33.156 -2.855 1 90.56 179 LYS A N 1
ATOM 1445 C CA . LYS A 1 179 ? -5.695 -33.469 -4.102 1 90.56 179 LYS A CA 1
ATOM 1446 C C . LYS A 1 179 ? -6.891 -32.562 -4.332 1 90.56 179 LYS A C 1
ATOM 1448 O O . LYS A 1 179 ? -7.207 -32.219 -5.477 1 90.56 179 LYS A O 1
ATOM 1453 N N . GLY A 1 180 ? -7.508 -32.188 -3.285 1 91.81 180 GLY A N 1
ATOM 1454 C CA . GLY A 1 180 ? -8.656 -31.297 -3.371 1 91.81 180 GLY A CA 1
ATOM 1455 C C . GLY A 1 180 ? -8.297 -29.906 -3.891 1 91.81 180 GLY A C 1
ATOM 1456 O O . GLY A 1 180 ? -9.18 -29.125 -4.246 1 91.81 180 GLY A O 1
ATOM 1457 N N . ALA A 1 181 ? -7.008 -29.719 -4.039 1 93.5 181 ALA A N 1
ATOM 1458 C CA . ALA A 1 181 ? -6.57 -28.406 -4.492 1 93.5 181 ALA A CA 1
ATOM 1459 C C . ALA A 1 181 ? -6.367 -28.391 -6.004 1 93.5 181 ALA A C 1
ATOM 1461 O O . ALA A 1 181 ? -5.594 -27.578 -6.523 1 93.5 181 ALA A O 1
ATOM 1462 N N . LYS A 1 182 ? -7.027 -29.203 -6.695 1 94.38 182 LYS A N 1
ATOM 1463 C CA . LYS A 1 182 ? -6.918 -29.297 -8.148 1 94.38 182 LYS A CA 1
ATOM 1464 C C . LYS A 1 182 ? -7.215 -27.953 -8.812 1 94.38 182 LYS A C 1
ATOM 1466 O O . LYS A 1 182 ? -6.52 -27.547 -9.742 1 94.38 182 LYS A O 1
ATOM 1471 N N . PRO A 1 183 ? -8.227 -27.266 -8.305 1 95.06 183 PRO A N 1
ATOM 1472 C CA . PRO A 1 183 ? -8.492 -25.969 -8.93 1 95.06 183 PRO A CA 1
ATOM 1473 C C . PRO A 1 183 ? -7.301 -25.016 -8.859 1 95.06 183 PRO A C 1
ATOM 1475 O O . PRO A 1 183 ? -7.066 -24.25 -9.789 1 95.06 183 PRO A O 1
ATOM 1478 N N . ILE A 1 184 ? -6.539 -25.047 -7.793 1 96.19 184 ILE A N 1
ATOM 1479 C CA . ILE A 1 184 ? -5.348 -24.219 -7.664 1 96.19 184 ILE A CA 1
ATOM 1480 C C . ILE A 1 184 ? -4.285 -24.688 -8.656 1 96.19 184 ILE A C 1
ATOM 1482 O O . ILE A 1 184 ? -3.635 -23.875 -9.312 1 96.19 184 ILE A O 1
ATOM 1486 N N . MET A 1 185 ? -4.156 -25.969 -8.742 1 94.88 185 MET A N 1
ATOM 1487 C CA . MET A 1 185 ? -3.148 -26.531 -9.633 1 94.88 185 MET A CA 1
ATOM 1488 C C . MET A 1 185 ? -3.465 -26.219 -11.086 1 94.88 185 MET A C 1
ATOM 1490 O O . MET A 1 185 ? -2.564 -25.906 -11.867 1 94.88 185 MET A O 1
ATOM 1494 N N . ASP A 1 186 ? -4.691 -26.328 -11.453 1 95.25 186 ASP A N 1
ATOM 1495 C CA . ASP A 1 186 ? -5.113 -25.969 -12.805 1 95.25 186 ASP A CA 1
ATOM 1496 C C . ASP A 1 186 ? -4.832 -24.5 -13.102 1 95.25 186 ASP A C 1
ATOM 1498 O O . ASP A 1 186 ? -4.332 -24.172 -14.18 1 95.25 186 ASP A O 1
ATOM 1502 N N . TYR A 1 187 ? -5.172 -23.688 -12.18 1 96.81 187 TYR A N 1
ATOM 1503 C CA . TYR A 1 187 ? -4.902 -22.25 -12.289 1 96.81 187 TYR A CA 1
ATOM 1504 C C . TYR A 1 187 ? -3.406 -21.984 -12.406 1 96.81 187 TYR A C 1
ATOM 1506 O O . TYR A 1 187 ? -2.979 -21.203 -13.25 1 96.81 187 TYR A O 1
ATOM 1514 N N . ALA A 1 188 ? -2.629 -22.688 -11.57 1 96.62 188 ALA A N 1
ATOM 1515 C CA . ALA A 1 188 ? -1.177 -22.531 -11.602 1 96.62 188 ALA A CA 1
ATOM 1516 C C . ALA A 1 188 ? -0.612 -22.906 -12.969 1 96.62 188 ALA A C 1
ATOM 1518 O O . ALA A 1 188 ? 0.208 -22.172 -13.523 1 96.62 188 ALA A O 1
ATOM 1519 N N . GLU A 1 189 ? -1.03 -24.016 -13.445 1 95.62 189 GLU A N 1
ATOM 1520 C CA . GLU A 1 189 ? -0.571 -24.438 -14.758 1 95.62 189 GLU A CA 1
ATOM 1521 C C . GLU A 1 189 ? -0.871 -23.391 -15.828 1 95.62 189 GLU A C 1
ATOM 1523 O O . GLU A 1 189 ? -0.032 -23.125 -16.688 1 95.62 189 GLU A O 1
ATOM 1528 N N . LYS A 1 190 ? -2 -22.859 -15.758 1 96.19 190 LYS A N 1
ATOM 1529 C CA . LYS A 1 190 ? -2.43 -21.844 -16.719 1 96.19 190 LYS A CA 1
ATOM 1530 C C . LYS A 1 190 ? -1.526 -20.625 -16.672 1 96.19 190 LYS A C 1
ATOM 1532 O O . LYS A 1 190 ? -1.05 -20.141 -17.703 1 96.19 190 LYS A O 1
ATOM 1537 N N . VAL A 1 191 ? -1.261 -20.047 -15.5 1 97.75 191 VAL A N 1
ATOM 1538 C CA . VAL A 1 191 ? -0.549 -18.781 -15.391 1 97.75 191 VAL A CA 1
ATOM 1539 C C . VAL A 1 191 ? 0.952 -19.016 -15.547 1 97.75 191 VAL A C 1
ATOM 1541 O O . VAL A 1 191 ? 1.67 -18.156 -16.062 1 97.75 191 VAL A O 1
ATOM 1544 N N . LEU A 1 192 ? 1.449 -20.203 -15.172 1 97.94 192 LEU A N 1
ATOM 1545 C CA . LEU A 1 192 ? 2.881 -20.469 -15.211 1 97.94 192 LEU A CA 1
ATOM 1546 C C . LEU A 1 192 ? 3.318 -20.891 -16.609 1 97.94 192 LEU A C 1
ATOM 1548 O O . LEU A 1 192 ? 4.508 -20.844 -16.938 1 97.94 192 LEU A O 1
ATOM 1552 N N . SER A 1 193 ? 2.42 -21.297 -17.422 1 97 193 SER A N 1
ATOM 1553 C CA . SER A 1 193 ? 2.744 -21.734 -18.781 1 97 193 SER A CA 1
ATOM 1554 C C . SER A 1 193 ? 2.834 -20.547 -19.734 1 97 193 SER A C 1
ATOM 1556 O O . SER A 1 193 ? 3.244 -20.719 -20.891 1 97 193 SER A O 1
ATOM 1558 N N . ARG A 1 194 ? 2.426 -19.422 -19.25 1 97.25 194 ARG A N 1
ATOM 1559 C CA . ARG A 1 194 ? 2.523 -18.234 -20.109 1 97.25 194 ARG A CA 1
ATOM 1560 C C . ARG A 1 194 ? 3.969 -17.969 -20.516 1 97.25 194 ARG A C 1
ATOM 1562 O O . ARG A 1 194 ? 4.883 -18.109 -19.703 1 97.25 194 ARG A O 1
ATOM 1569 N N . GLU A 1 195 ? 4.16 -17.5 -21.734 1 97.88 195 GLU A N 1
ATOM 1570 C CA . GLU A 1 195 ? 5.492 -17.25 -22.281 1 97.88 195 GLU A CA 1
ATOM 1571 C C . GLU A 1 195 ? 6.238 -16.203 -21.453 1 97.88 195 GLU A C 1
ATOM 1573 O O . GLU A 1 195 ? 7.414 -16.375 -21.141 1 97.88 195 GLU A O 1
ATOM 1578 N N . MET A 1 196 ? 5.535 -15.172 -21.109 1 98.31 196 MET A N 1
ATOM 1579 C CA . MET A 1 196 ? 6.184 -14.062 -20.422 1 98.31 196 MET A CA 1
ATOM 1580 C C . MET A 1 196 ? 6.59 -14.469 -19 1 98.31 196 MET A C 1
ATOM 1582 O O . MET A 1 196 ? 7.543 -13.914 -18.453 1 98.31 196 MET A O 1
ATOM 1586 N N . PHE A 1 197 ? 5.895 -15.422 -18.422 1 98.62 197 PHE A N 1
ATOM 1587 C CA . PHE A 1 197 ? 6.32 -15.914 -17.125 1 98.62 197 PHE A CA 1
ATOM 1588 C C . PHE A 1 197 ? 7.688 -16.578 -17.219 1 98.62 197 PHE A C 1
ATOM 1590 O O . PHE A 1 197 ? 8.594 -16.266 -16.438 1 98.62 197 PHE A O 1
ATOM 1597 N N . VAL A 1 198 ? 7.836 -17.375 -18.172 1 97.38 198 VAL A N 1
ATOM 1598 C CA . VAL A 1 198 ? 9.078 -18.109 -18.375 1 97.38 198 VAL A CA 1
ATOM 1599 C C . VAL A 1 198 ? 10.219 -17.141 -18.688 1 97.38 198 VAL A C 1
ATOM 1601 O O . VAL A 1 198 ? 11.305 -17.25 -18.125 1 97.38 198 VAL A O 1
ATOM 1604 N N . GLU A 1 199 ? 9.922 -16.172 -19.438 1 97.56 199 GLU A N 1
ATOM 1605 C CA . GLU A 1 199 ? 10.93 -15.203 -19.875 1 97.56 199 GLU A CA 1
ATOM 1606 C C . GLU A 1 199 ? 11.352 -14.289 -18.719 1 97.56 199 GLU A C 1
ATOM 1608 O O . GLU A 1 199 ? 12.43 -13.695 -18.766 1 97.56 199 GLU A O 1
ATOM 1613 N N . SER A 1 200 ? 10.539 -14.211 -17.719 1 98.31 200 SER A N 1
ATOM 1614 C CA . SER A 1 200 ? 10.789 -13.266 -16.625 1 98.31 200 SER A CA 1
ATOM 1615 C C . SER A 1 200 ? 11.688 -13.867 -15.562 1 98.31 200 SER A C 1
ATOM 1617 O O . SER A 1 200 ? 12.195 -13.156 -14.695 1 98.31 200 SER A O 1
ATOM 1619 N N . MET A 1 201 ? 11.914 -15.125 -15.625 1 97.94 201 MET A N 1
ATOM 1620 C CA . MET A 1 201 ? 12.586 -15.828 -14.531 1 97.94 201 MET A CA 1
ATOM 1621 C C . MET A 1 201 ? 14.094 -15.633 -14.594 1 97.94 201 MET A C 1
ATOM 1623 O O . MET A 1 201 ? 14.68 -15.625 -15.68 1 97.94 201 MET A O 1
ATOM 1627 N N . SER A 1 202 ? 14.648 -15.438 -13.477 1 97.5 202 SER A N 1
ATOM 1628 C CA . SER A 1 202 ? 16.094 -15.5 -13.344 1 97.5 202 SER A CA 1
ATOM 1629 C C . SER A 1 202 ? 16.594 -16.953 -13.359 1 97.5 202 SER A C 1
ATOM 1631 O O . SER A 1 202 ? 15.789 -17.875 -13.258 1 97.5 202 SER A O 1
ATOM 1633 N N . ASP A 1 203 ? 17.922 -17.109 -13.406 1 96.5 203 ASP A N 1
ATOM 1634 C CA . ASP A 1 203 ? 18.5 -18.453 -13.352 1 96.5 203 ASP A CA 1
ATOM 1635 C C . ASP A 1 203 ? 18.188 -19.125 -12.023 1 96.5 203 ASP A C 1
ATOM 1637 O O . ASP A 1 203 ? 17.906 -20.328 -11.984 1 96.5 203 ASP A O 1
ATOM 1641 N N . ASP A 1 204 ? 18.25 -18.406 -10.961 1 96.88 204 ASP A N 1
ATOM 1642 C CA . ASP A 1 204 ? 17.953 -18.938 -9.641 1 96.88 204 ASP A CA 1
ATOM 1643 C C . ASP A 1 204 ? 16.516 -19.438 -9.562 1 96.88 204 ASP A C 1
ATOM 1645 O O . ASP A 1 204 ? 16.25 -20.484 -8.953 1 96.88 204 ASP A O 1
ATOM 1649 N N . GLU A 1 205 ? 15.648 -18.766 -10.141 1 97.81 205 GLU A N 1
ATOM 1650 C CA . GLU A 1 205 ? 14.234 -19.109 -10.102 1 97.81 205 GLU A CA 1
ATOM 1651 C C . GLU A 1 205 ? 13.953 -20.328 -10.984 1 97.81 205 GLU A C 1
ATOM 1653 O O . GLU A 1 205 ? 13.109 -21.156 -10.641 1 97.81 205 GLU A O 1
ATOM 1658 N N . ILE A 1 206 ? 14.625 -20.406 -12.109 1 97.12 206 ILE A N 1
ATOM 1659 C CA . ILE A 1 206 ? 14.516 -21.594 -12.945 1 97.12 206 ILE A CA 1
ATOM 1660 C C . ILE A 1 206 ? 14.969 -22.828 -12.156 1 97.12 206 ILE A C 1
ATOM 1662 O O . ILE A 1 206 ? 14.32 -23.875 -12.211 1 97.12 206 ILE A O 1
ATOM 1666 N N . ASP A 1 207 ? 15.938 -22.672 -11.328 1 96.12 207 ASP A N 1
ATOM 1667 C CA . ASP A 1 207 ? 16.531 -23.766 -10.578 1 96.12 207 ASP A CA 1
ATOM 1668 C C . ASP A 1 207 ? 15.617 -24.203 -9.438 1 96.12 207 ASP A C 1
ATOM 1670 O O . ASP A 1 207 ? 15.82 -25.281 -8.852 1 96.12 207 ASP A O 1
ATOM 1674 N N . MET A 1 208 ? 14.656 -23.391 -9.078 1 96 208 MET A N 1
ATOM 1675 C CA . MET A 1 208 ? 13.734 -23.734 -7.996 1 96 208 MET A CA 1
ATOM 1676 C C . MET A 1 208 ? 12.914 -24.969 -8.367 1 96 208 MET A C 1
ATOM 1678 O O . MET A 1 208 ? 12.383 -25.656 -7.488 1 96 208 MET A O 1
ATOM 1682 N N . ARG A 1 209 ? 12.68 -25.094 -9.625 1 91.56 209 ARG A N 1
ATOM 1683 C CA . ARG A 1 209 ? 11.93 -26.25 -10.07 1 91.56 209 ARG A CA 1
ATOM 1684 C C . ARG A 1 209 ? 12.773 -27.141 -10.984 1 91.56 209 ARG A C 1
ATOM 1686 O O . ARG A 1 209 ? 13.633 -26.641 -11.711 1 91.56 209 ARG A O 1
ATOM 1693 N N . ASP A 1 210 ? 13.555 -28.062 -10.508 1 67.56 210 ASP A N 1
ATOM 1694 C CA . ASP A 1 210 ? 14.344 -29.016 -11.297 1 67.56 210 ASP A CA 1
ATOM 1695 C C . ASP A 1 210 ? 13.75 -29.203 -12.688 1 67.56 210 ASP A C 1
ATOM 1697 O O . ASP A 1 210 ? 12.867 -30.031 -12.891 1 67.56 210 ASP A O 1
ATOM 1701 N N . VAL A 1 211 ? 13.359 -28.25 -13.422 1 49.31 211 VAL A N 1
ATOM 1702 C CA . VAL A 1 211 ? 12.938 -28.594 -14.781 1 49.31 211 VAL A CA 1
ATOM 1703 C C . VAL A 1 211 ? 14.016 -29.453 -15.445 1 49.31 211 VAL A C 1
ATOM 1705 O O . VAL A 1 211 ? 15.133 -28.984 -15.68 1 49.31 211 VAL A O 1
ATOM 1708 N N . ILE A 1 212 ? 14.023 -30.562 -15.031 1 35.5 212 ILE A N 1
ATOM 1709 C CA . ILE A 1 212 ? 14.602 -31.641 -15.828 1 35.5 212 ILE A CA 1
ATOM 1710 C C . ILE A 1 212 ? 13.977 -31.641 -17.234 1 35.5 212 ILE A C 1
ATOM 1712 O O . ILE A 1 212 ? 12.766 -31.484 -17.375 1 35.5 212 ILE A O 1
ATOM 1716 N N . MET B 1 1 ? -29.484 2.078 15.383 1 45.53 1 MET B N 1
ATOM 1717 C CA . MET B 1 1 ? -28.766 1.594 14.203 1 45.53 1 MET B CA 1
ATOM 1718 C C . MET B 1 1 ? -29.75 1.044 13.164 1 45.53 1 MET B C 1
ATOM 1720 O O . MET B 1 1 ? -30.781 0.49 13.516 1 45.53 1 MET B O 1
ATOM 1724 N N . SER B 1 2 ? -29.688 1.634 12 1 54.69 2 SER B N 1
ATOM 1725 C CA . SER B 1 2 ? -30.594 1.157 10.969 1 54.69 2 SER B CA 1
ATOM 1726 C C . SER B 1 2 ? -30.641 -0.367 10.922 1 54.69 2 SER B C 1
ATOM 1728 O O . SER B 1 2 ? -29.641 -1.026 11.227 1 54.69 2 SER B O 1
ATOM 1730 N N . ASP B 1 3 ? -31.734 -0.932 10.945 1 69.5 3 ASP B N 1
ATOM 1731 C CA . ASP B 1 3 ? -32.031 -2.359 10.883 1 69.5 3 ASP B CA 1
ATOM 1732 C C . ASP B 1 3 ? -31.547 -2.961 9.562 1 69.5 3 ASP B C 1
ATOM 1734 O O . ASP B 1 3 ? -31.578 -4.18 9.383 1 69.5 3 ASP B O 1
ATOM 1738 N N . VAL B 1 4 ? -31.125 -2.049 8.734 1 78.25 4 VAL B N 1
ATOM 1739 C CA . VAL B 1 4 ? -30.672 -2.537 7.434 1 78.25 4 VAL B CA 1
ATOM 1740 C C . VAL B 1 4 ? -29.219 -2.988 7.523 1 78.25 4 VAL B C 1
ATOM 1742 O O . VAL B 1 4 ? -28.359 -2.238 7.988 1 78.25 4 VAL B O 1
ATOM 1745 N N . PRO B 1 5 ? -29.047 -4.184 7.121 1 88.12 5 PRO B N 1
ATOM 1746 C CA . PRO B 1 5 ? -27.656 -4.656 7.137 1 88.12 5 PRO B CA 1
ATOM 1747 C C . PRO B 1 5 ? -26.703 -3.705 6.414 1 88.12 5 PRO B C 1
ATOM 1749 O O . PRO B 1 5 ? -27.062 -3.115 5.395 1 88.12 5 PRO B O 1
ATOM 1752 N N . VAL B 1 6 ? -25.5 -3.547 6.938 1 87.12 6 VAL B N 1
ATOM 1753 C CA . VAL B 1 6 ? -24.5 -2.59 6.477 1 87.12 6 VAL B CA 1
ATOM 1754 C C . VAL B 1 6 ? -24.25 -2.781 4.984 1 87.12 6 VAL B C 1
ATOM 1756 O O . VAL B 1 6 ? -24.109 -1.807 4.242 1 87.12 6 VAL B O 1
ATOM 1759 N N . THR B 1 7 ? -24.266 -4 4.457 1 86.81 7 THR B N 1
ATOM 1760 C CA . THR B 1 7 ? -23.922 -4.32 3.074 1 86.81 7 THR B CA 1
ATOM 1761 C C . THR B 1 7 ? -25.094 -4.027 2.143 1 86.81 7 THR B C 1
ATOM 1763 O O . THR B 1 7 ? -24.938 -4.047 0.919 1 86.81 7 THR B O 1
ATOM 1766 N N . LYS B 1 8 ? -26.234 -3.715 2.682 1 87.75 8 LYS B N 1
ATOM 1767 C CA . LYS B 1 8 ? -27.422 -3.453 1.869 1 87.75 8 LYS B CA 1
ATOM 1768 C C . LYS B 1 8 ? -27.766 -1.969 1.871 1 87.75 8 LYS B C 1
ATOM 1770 O O . LYS B 1 8 ? -28.688 -1.542 1.174 1 87.75 8 LYS B O 1
ATOM 1775 N N . ARG B 1 9 ? -26.984 -1.271 2.596 1 87 9 ARG B N 1
ATOM 1776 C CA . ARG B 1 9 ? -27.234 0.164 2.662 1 87 9 ARG B CA 1
ATOM 1777 C C . ARG B 1 9 ? -26.875 0.849 1.352 1 87 9 ARG B C 1
ATOM 1779 O O . ARG B 1 9 ? -25.891 0.465 0.7 1 87 9 ARG B O 1
ATOM 1786 N N . SER B 1 10 ? -27.578 1.874 1.047 1 88.06 10 SER B N 1
ATOM 1787 C CA . SER B 1 10 ? -27.359 2.602 -0.198 1 88.06 10 SER B CA 1
ATOM 1788 C C . SER B 1 10 ? -26.188 3.58 -0.062 1 88.06 10 SER B C 1
ATOM 1790 O O . SER B 1 10 ? -25.562 3.945 -1.057 1 88.06 10 SER B O 1
ATOM 1792 N N . VAL B 1 11 ? -26.047 4.031 1.129 1 94.5 11 VAL B N 1
ATOM 1793 C CA . VAL B 1 11 ? -24.984 4.98 1.392 1 94.5 11 VAL B CA 1
ATOM 1794 C C . VAL B 1 11 ? -23.75 4.242 1.919 1 94.5 11 VAL B C 1
ATOM 1796 O O . VAL B 1 11 ? -23.875 3.254 2.646 1 94.5 11 VAL B O 1
ATOM 1799 N N . MET B 1 12 ? -22.578 4.699 1.562 1 97.56 12 MET B N 1
ATOM 1800 C CA . MET B 1 12 ? -21.344 4.113 2.064 1 97.56 12 MET B CA 1
ATOM 1801 C C . MET B 1 12 ? -21.281 4.195 3.586 1 97.56 12 MET B C 1
ATOM 1803 O O . MET B 1 12 ? -21.688 5.199 4.176 1 97.56 12 MET B O 1
ATOM 1807 N N . VAL B 1 13 ? -20.688 3.109 4.184 1 98.31 13 VAL B N 1
ATOM 1808 C CA . VAL B 1 13 ? -20.531 3.068 5.633 1 98.31 13 VAL B CA 1
ATOM 1809 C C . VAL B 1 13 ? -19.047 2.996 5.996 1 98.31 13 VAL B C 1
ATOM 1811 O O . VAL B 1 13 ? -18.297 2.209 5.414 1 98.31 13 VAL B O 1
ATOM 1814 N N . LEU B 1 14 ? -18.656 3.848 6.918 1 98.62 14 LEU B N 1
ATOM 1815 C CA . LEU B 1 14 ? -17.281 3.838 7.418 1 98.62 14 LEU B CA 1
ATOM 1816 C C . LEU B 1 14 ? -17.25 3.527 8.906 1 98.62 14 LEU B C 1
ATOM 1818 O O . LEU B 1 14 ? -17.797 4.281 9.719 1 98.62 14 LEU B O 1
ATOM 1822 N N . PHE B 1 15 ? -16.703 2.383 9.227 1 98.69 15 PHE B N 1
ATOM 1823 C CA . PHE B 1 15 ? -16.328 2.154 10.609 1 98.69 15 PHE B CA 1
ATOM 1824 C C . PHE B 1 15 ? -15.055 2.936 10.953 1 98.69 15 PHE B C 1
ATOM 1826 O O . PHE B 1 15 ? -14.023 2.76 10.312 1 98.69 15 PHE B O 1
ATOM 1833 N N . SER B 1 16 ? -15.18 3.77 11.969 1 98.5 16 SER B N 1
ATOM 1834 C CA . SER B 1 16 ? -14.148 4.773 12.172 1 98.5 16 SER B CA 1
ATOM 1835 C C . SER B 1 16 ? -13.82 4.938 13.648 1 98.5 16 SER B C 1
ATOM 1837 O O . SER B 1 16 ? -14.719 4.965 14.492 1 98.5 16 SER B O 1
ATOM 1839 N N . ASP B 1 17 ? -12.523 4.922 13.93 1 98.12 17 ASP B N 1
ATOM 1840 C CA . ASP B 1 17 ? -12.023 5.359 15.227 1 98.12 17 ASP B CA 1
ATOM 1841 C C . ASP B 1 17 ? -11.891 6.879 15.289 1 98.12 17 ASP B C 1
ATOM 1843 O O . ASP B 1 17 ? -11.258 7.488 14.422 1 98.12 17 ASP B O 1
ATOM 1847 N N . SER B 1 18 ? -12.391 7.516 16.312 1 97.5 18 SER B N 1
ATOM 1848 C CA . SER B 1 18 ? -12.484 8.969 16.391 1 97.5 18 SER B CA 1
ATOM 1849 C C . SER B 1 18 ? -11.125 9.602 16.656 1 97.5 18 SER B C 1
ATOM 1851 O O . SER B 1 18 ? -10.969 10.82 16.531 1 97.5 18 SER B O 1
ATOM 1853 N N . LYS B 1 19 ? -10.109 8.781 16.906 1 97.38 19 LYS B N 1
ATOM 1854 C CA . LYS B 1 19 ? -8.812 9.344 17.281 1 97.38 19 LYS B CA 1
ATOM 1855 C C . LYS B 1 19 ? -7.73 8.914 16.281 1 97.38 19 LYS B C 1
ATOM 1857 O O . LYS B 1 19 ? -6.594 9.391 16.359 1 97.38 19 LYS B O 1
ATOM 1862 N N . SER B 1 20 ? -8.023 8.086 15.383 1 97.44 20 SER B N 1
ATOM 1863 C CA . SER B 1 20 ? -7.055 7.473 14.477 1 97.44 20 SER B CA 1
ATOM 1864 C C . SER B 1 20 ? -6.766 8.375 13.281 1 97.44 20 SER B C 1
ATOM 1866 O O . SER B 1 20 ? -7.684 8.797 12.578 1 97.44 20 SER B O 1
ATOM 1868 N N . PRO B 1 21 ? -5.504 8.617 13.07 1 98.25 21 PRO B N 1
ATOM 1869 C CA . PRO B 1 21 ? -5.18 9.422 11.898 1 98.25 21 PRO B CA 1
ATOM 1870 C C . PRO B 1 21 ? -5.625 8.766 10.586 1 98.25 21 PRO B C 1
ATOM 1872 O O . PRO B 1 21 ? -6.051 9.461 9.664 1 98.25 21 PRO B O 1
ATOM 1875 N N . SER B 1 22 ? -5.551 7.43 10.492 1 98.38 22 SER B N 1
ATOM 1876 C CA . SER B 1 22 ? -5.969 6.723 9.289 1 98.38 22 SER B CA 1
ATOM 1877 C C . SER B 1 22 ? -7.465 6.875 9.047 1 98.38 22 SER B C 1
ATOM 1879 O O . SER B 1 22 ? -7.906 7 7.902 1 98.38 22 SER B O 1
ATOM 1881 N N . CYS B 1 23 ? -8.188 6.844 10.086 1 98.56 23 CYS B N 1
ATOM 1882 C CA . CYS B 1 23 ? -9.625 7.062 9.969 1 98.56 23 CYS B CA 1
ATOM 1883 C C . CYS B 1 23 ? -9.922 8.508 9.578 1 98.56 23 CYS B C 1
ATOM 1885 O O . CYS B 1 23 ? -10.781 8.758 8.734 1 98.56 23 CYS B O 1
ATOM 1887 N N . HIS B 1 24 ? -9.203 9.391 10.219 1 98.75 24 HIS B N 1
ATOM 1888 C CA . HIS B 1 24 ? -9.391 10.812 9.93 1 98.75 24 HIS B CA 1
ATOM 1889 C C . HIS B 1 24 ? -9.125 11.117 8.461 1 98.75 24 HIS B C 1
ATOM 1891 O O . HIS B 1 24 ? -9.844 11.898 7.84 1 98.75 24 HIS B O 1
ATOM 1897 N N . ARG B 1 25 ? -8.094 10.5 7.867 1 98.31 25 ARG B N 1
ATOM 1898 C CA . ARG B 1 25 ? -7.781 10.695 6.457 1 98.31 25 ARG B CA 1
ATOM 1899 C C . ARG B 1 25 ? -8.977 10.352 5.578 1 98.31 25 ARG B C 1
ATOM 1901 O O . ARG B 1 25 ? -9.281 11.07 4.625 1 98.31 25 ARG B O 1
ATOM 1908 N N . VAL B 1 26 ? -9.602 9.242 5.898 1 98.88 26 VAL B N 1
ATOM 1909 C CA . VAL B 1 26 ? -10.727 8.773 5.094 1 98.88 26 VAL B CA 1
ATOM 1910 C C . VAL B 1 26 ? -11.891 9.75 5.215 1 98.88 26 VAL B C 1
ATOM 1912 O O . VAL B 1 26 ? -12.5 10.125 4.211 1 98.88 26 VAL B O 1
ATOM 1915 N N . ARG B 1 27 ? -12.156 10.18 6.406 1 98.88 27 ARG B N 1
ATOM 1916 C CA . ARG B 1 27 ? -13.234 11.148 6.613 1 98.88 27 ARG B CA 1
ATOM 1917 C C . ARG B 1 27 ? -12.945 12.445 5.867 1 98.88 27 ARG B C 1
ATOM 1919 O O . ARG B 1 27 ? -13.852 13.031 5.266 1 98.88 27 ARG B O 1
ATOM 1926 N N . LEU B 1 28 ? -11.711 12.891 5.93 1 98.88 28 LEU B N 1
ATOM 1927 C CA . LEU B 1 28 ? -11.328 14.141 5.27 1 98.88 28 LEU B CA 1
ATOM 1928 C C . LEU B 1 28 ? -11.484 14.023 3.758 1 98.88 28 LEU B C 1
ATOM 1930 O O . LEU B 1 28 ? -11.992 14.945 3.111 1 98.88 28 LEU B O 1
ATOM 1934 N N . VAL B 1 29 ? -11.094 12.891 3.152 1 98.88 29 VAL B N 1
ATOM 1935 C CA . VAL B 1 29 ? -11.281 12.68 1.723 1 98.88 29 VAL B CA 1
ATOM 1936 C C . VAL B 1 29 ? -12.773 12.734 1.387 1 98.88 29 VAL B C 1
ATOM 1938 O O . VAL B 1 29 ? -13.172 13.344 0.394 1 98.88 29 VAL B O 1
ATOM 1941 N N . ALA B 1 30 ? -13.602 12.102 2.217 1 98.75 30 ALA B N 1
ATOM 1942 C CA . ALA B 1 30 ? -15.039 12.094 1.989 1 98.75 30 ALA B CA 1
ATOM 1943 C C . ALA B 1 30 ? -15.602 13.508 1.971 1 98.75 30 ALA B C 1
ATOM 1945 O O . ALA B 1 30 ? -16.422 13.844 1.118 1 98.75 30 ALA B O 1
ATOM 1946 N N . LYS B 1 31 ? -15.117 14.312 2.879 1 98.62 31 LYS B N 1
ATOM 1947 C CA . LYS B 1 31 ? -15.578 15.695 2.947 1 98.62 31 LYS B CA 1
ATOM 1948 C C . LYS B 1 31 ? -15.102 16.5 1.737 1 98.62 31 LYS B C 1
ATOM 1950 O O . LYS B 1 31 ? -15.883 17.219 1.124 1 98.62 31 LYS B O 1
ATOM 1955 N N . GLU B 1 32 ? -13.789 16.344 1.399 1 98.5 32 GLU B N 1
ATOM 1956 C CA . GLU B 1 32 ? -13.211 17.062 0.269 1 98.5 32 GLU B CA 1
ATOM 1957 C C . GLU B 1 32 ? -13.969 16.766 -1.022 1 98.5 32 GLU B C 1
ATOM 1959 O O . GLU B 1 32 ? -14.062 17.609 -1.908 1 98.5 32 GLU B O 1
ATOM 1964 N N . LYS B 1 33 ? -14.531 15.555 -1.067 1 98.38 33 LYS B N 1
ATOM 1965 C CA . LYS B 1 33 ? -15.172 15.109 -2.301 1 98.38 33 LYS B CA 1
ATOM 1966 C C . LYS B 1 33 ? -16.688 15.156 -2.178 1 98.38 33 LYS B C 1
ATOM 1968 O O . LYS B 1 33 ? -17.406 14.766 -3.104 1 98.38 33 LYS B O 1
ATOM 1973 N N . ASP B 1 34 ? -17.188 15.602 -1.085 1 97.81 34 ASP B N 1
ATOM 1974 C CA . ASP B 1 34 ? -18.609 15.711 -0.812 1 97.81 34 ASP B CA 1
ATOM 1975 C C . ASP B 1 34 ? -19.312 14.359 -0.986 1 97.81 34 ASP B C 1
ATOM 1977 O O . ASP B 1 34 ? -20.328 14.266 -1.678 1 97.81 34 ASP B O 1
ATOM 1981 N N . ILE B 1 35 ? -18.734 13.336 -0.453 1 98.12 35 ILE B N 1
ATOM 1982 C CA . ILE B 1 35 ? -19.266 11.984 -0.522 1 98.12 35 ILE B CA 1
ATOM 1983 C C . ILE B 1 35 ? -20.172 11.727 0.682 1 98.12 35 ILE B C 1
ATOM 1985 O O . ILE B 1 35 ? -19.703 11.758 1.826 1 98.12 35 ILE B O 1
ATOM 1989 N N . PRO B 1 36 ? -21.406 11.492 0.41 1 97 36 PRO B N 1
ATOM 1990 C CA . PRO B 1 36 ? -22.25 11.07 1.532 1 97 36 PRO B CA 1
ATOM 1991 C C . PRO B 1 36 ? -21.797 9.758 2.156 1 97 36 PRO B C 1
ATOM 1993 O O . PRO B 1 36 ? -21.578 8.773 1.442 1 97 36 PRO B O 1
ATOM 1996 N N . MET B 1 37 ? -21.656 9.766 3.48 1 97.12 37 MET B N 1
ATOM 1997 C CA . MET B 1 37 ? -21.125 8.594 4.176 1 97.12 37 MET B CA 1
ATOM 1998 C C . MET B 1 37 ? -21.703 8.492 5.586 1 97.12 37 MET B C 1
ATOM 2000 O O . MET B 1 37 ? -21.797 9.492 6.297 1 97.12 37 MET B O 1
ATOM 2004 N N . ASP B 1 38 ? -22.141 7.324 5.895 1 97.25 38 ASP B N 1
ATOM 2005 C CA . ASP B 1 38 ? -22.531 7.039 7.27 1 97.25 38 ASP B CA 1
ATOM 2006 C C . ASP B 1 38 ? -21.344 6.605 8.109 1 97.25 38 ASP B C 1
ATOM 2008 O O . ASP B 1 38 ? -20.766 5.535 7.887 1 97.25 38 ASP B O 1
ATOM 2012 N N . ILE B 1 39 ? -21.031 7.402 9.094 1 97.69 39 ILE B N 1
ATOM 2013 C CA . ILE B 1 39 ? -19.875 7.109 9.945 1 97.69 39 ILE B CA 1
ATOM 2014 C C . ILE B 1 39 ? -20.344 6.406 11.219 1 97.69 39 ILE B C 1
ATOM 2016 O O . ILE B 1 39 ? -21.172 6.934 11.961 1 97.69 39 ILE B O 1
ATOM 2020 N N . ILE B 1 40 ? -19.891 5.223 11.383 1 97.19 40 ILE B N 1
ATOM 2021 C CA . ILE B 1 40 ? -20.094 4.492 12.625 1 97.19 40 ILE B CA 1
ATOM 2022 C C . ILE B 1 40 ? -18.828 4.582 13.492 1 97.19 40 ILE B C 1
ATOM 2024 O O . ILE B 1 40 ? -17.812 3.963 13.18 1 97.19 40 ILE B O 1
ATOM 2028 N N . GLU B 1 41 ? -18.938 5.375 14.5 1 97.44 41 GLU B N 1
ATOM 2029 C CA . GLU B 1 41 ? -17.797 5.504 15.406 1 97.44 41 GLU B CA 1
ATOM 2030 C C . GLU B 1 41 ? -17.594 4.234 16.234 1 97.44 41 GLU B C 1
ATOM 2032 O O . GLU B 1 41 ? -18.547 3.715 16.812 1 97.44 41 GLU B O 1
ATOM 2037 N N . VAL B 1 42 ? -16.359 3.736 16.219 1 97.25 42 VAL B N 1
ATOM 2038 C CA . VAL B 1 42 ? -16.047 2.471 16.875 1 97.25 42 VAL B CA 1
ATOM 2039 C C . VAL B 1 42 ? -14.898 2.674 17.859 1 97.25 42 VAL B C 1
ATOM 2041 O O . VAL B 1 42 ? -13.906 3.338 17.547 1 97.25 42 VAL B O 1
ATOM 2044 N N . GLU B 1 43 ? -15.086 2.141 19.047 1 94.62 43 GLU B N 1
ATOM 2045 C CA . GLU B 1 43 ? -13.984 2.076 20 1 94.62 43 GLU B CA 1
ATOM 2046 C C . GLU B 1 43 ? -13.086 0.874 19.734 1 94.62 43 GLU B C 1
ATOM 2048 O O . GLU B 1 43 ? -13.57 -0.26 19.656 1 94.62 43 GLU B O 1
ATOM 2053 N N . PRO B 1 44 ? -11.812 1.116 19.656 1 91.5 44 PRO B N 1
ATOM 2054 C CA . PRO B 1 44 ? -10.906 0.027 19.297 1 91.5 44 PRO B CA 1
ATOM 2055 C C . PRO B 1 44 ? -10.961 -1.142 20.281 1 91.5 44 PRO B C 1
ATOM 2057 O O . PRO B 1 44 ? -10.68 -2.281 19.906 1 91.5 44 PRO B O 1
ATOM 2060 N N . ASP B 1 45 ? -11.344 -0.881 21.453 1 91.75 45 ASP B N 1
ATOM 2061 C CA . ASP B 1 45 ? -11.391 -1.932 22.453 1 91.75 45 ASP B CA 1
ATOM 2062 C C . ASP B 1 45 ? -12.766 -2.602 22.5 1 91.75 45 ASP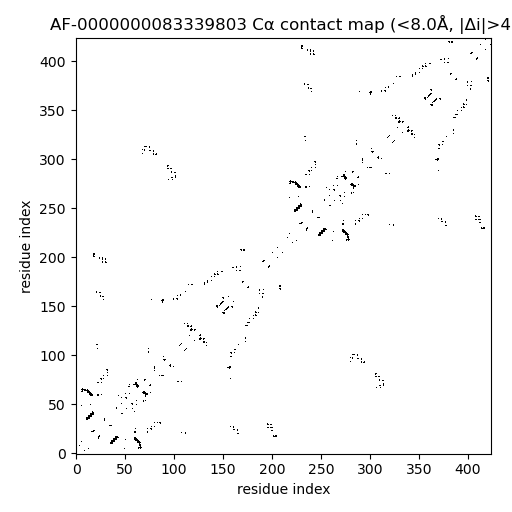 B C 1
ATOM 2064 O O . ASP B 1 45 ? -12.984 -3.541 23.266 1 91.75 45 ASP B O 1
ATOM 2068 N N . ASN B 1 46 ? -13.648 -2.158 21.703 1 93.31 46 ASN B N 1
ATOM 2069 C CA . ASN B 1 46 ? -15 -2.697 21.625 1 93.31 46 ASN B CA 1
ATOM 2070 C C . ASN B 1 46 ? -15.531 -2.691 20.203 1 93.31 46 ASN B C 1
ATOM 2072 O O . ASN B 1 46 ? -16.391 -1.881 19.859 1 93.31 46 ASN B O 1
ATOM 2076 N N . LEU B 1 47 ? -15.156 -3.668 19.5 1 94.94 47 LEU B N 1
ATOM 2077 C CA . LEU B 1 47 ? -15.5 -3.723 18.078 1 94.94 47 LEU B CA 1
ATOM 2078 C C . LEU B 1 47 ? -16.875 -4.332 17.875 1 94.94 47 LEU B C 1
ATOM 2080 O O . LEU B 1 47 ? -17.203 -5.367 18.469 1 94.94 47 LEU B O 1
ATOM 2084 N N . PRO B 1 48 ? -17.703 -3.719 17.062 1 94.94 48 PRO B N 1
ATOM 2085 C CA . PRO B 1 48 ? -19.031 -4.277 16.812 1 94.94 48 PRO B CA 1
ATOM 2086 C C . PRO B 1 48 ? -18.984 -5.57 16 1 94.94 48 PRO B C 1
ATOM 2088 O O . PRO B 1 48 ? -18.078 -5.758 15.188 1 94.94 48 PRO B O 1
ATOM 2091 N N . GLU B 1 49 ? -19.984 -6.395 16.125 1 93.69 49 GLU B N 1
ATOM 2092 C CA . GLU B 1 49 ? -20.062 -7.699 15.484 1 93.69 49 GLU B CA 1
ATOM 2093 C C . GLU B 1 49 ? -20.078 -7.559 13.961 1 93.69 49 GLU B C 1
ATOM 2095 O O . GLU B 1 49 ? -19.469 -8.359 13.25 1 93.69 49 GLU B O 1
ATOM 2100 N N . ASP B 1 50 ? -20.703 -6.551 13.484 1 93.88 50 ASP B N 1
ATOM 2101 C CA . ASP B 1 50 ? -20.781 -6.312 12.047 1 93.88 50 ASP B CA 1
ATOM 2102 C C . ASP B 1 50 ? -19.391 -6.137 11.445 1 93.88 50 ASP B C 1
ATOM 2104 O O . ASP B 1 50 ? -19.094 -6.676 10.375 1 93.88 50 ASP B O 1
ATOM 2108 N N . LEU B 1 51 ? -18.562 -5.363 12.148 1 96.06 51 LEU B N 1
ATOM 2109 C CA . LEU B 1 51 ? -17.203 -5.129 11.672 1 96.06 51 LEU B CA 1
ATOM 2110 C C . LEU B 1 51 ? -16.406 -6.43 11.641 1 96.06 51 LEU B C 1
ATOM 2112 O O . LEU B 1 51 ? -15.703 -6.711 10.672 1 96.06 51 LEU B O 1
ATOM 2116 N N . LEU B 1 52 ? -16.609 -7.199 12.688 1 95.25 52 LEU B N 1
ATOM 2117 C CA . LEU B 1 52 ? -15.867 -8.453 12.812 1 95.25 52 LEU B CA 1
ATOM 2118 C C . LEU B 1 52 ? -16.266 -9.43 11.711 1 95.25 52 LEU B C 1
ATOM 2120 O O . LEU B 1 52 ? -15.438 -10.227 11.258 1 95.25 52 LEU B O 1
ATOM 2124 N N . GLU B 1 53 ? -17.406 -9.359 11.227 1 94.69 53 GLU B N 1
ATOM 2125 C CA . GLU B 1 53 ? -17.891 -10.227 10.156 1 94.69 53 GLU B CA 1
ATOM 2126 C C . GLU B 1 53 ? -17.391 -9.75 8.797 1 94.69 53 GLU B C 1
ATOM 2128 O O . GLU B 1 53 ? -17.156 -10.57 7.898 1 94.69 53 GLU B O 1
ATOM 2133 N N . LEU B 1 54 ? -17.141 -8.477 8.688 1 95.88 54 LEU B N 1
ATOM 2134 C CA . LEU B 1 54 ? -16.844 -7.871 7.398 1 95.88 54 LEU B CA 1
ATOM 2135 C C . LEU B 1 54 ? -15.336 -7.824 7.164 1 95.88 54 LEU B C 1
ATOM 2137 O O . LEU B 1 54 ? -14.875 -7.855 6.02 1 95.88 54 LEU B O 1
ATOM 2141 N N . ASN B 1 55 ? -14.594 -7.707 8.211 1 96.69 55 ASN B N 1
ATOM 2142 C CA . ASN B 1 55 ? -13.148 -7.527 8.148 1 96.69 55 ASN B CA 1
ATOM 2143 C C . ASN B 1 55 ? -12.414 -8.57 8.992 1 96.69 55 ASN B C 1
ATOM 2145 O O . ASN B 1 55 ? -12.367 -8.461 10.219 1 96.69 55 ASN B O 1
ATOM 2149 N N . PRO B 1 56 ? -11.781 -9.5 8.391 1 93.25 56 PRO B N 1
ATOM 2150 C CA . PRO B 1 56 ? -11.117 -10.57 9.133 1 93.25 56 PRO B CA 1
ATOM 2151 C C . PRO B 1 56 ? -9.977 -10.07 10.008 1 93.25 56 PRO B C 1
ATOM 2153 O O . PRO B 1 56 ? -9.531 -10.781 10.914 1 93.25 56 PRO B O 1
ATOM 2156 N N . TYR B 1 57 ? -9.57 -8.836 9.773 1 95 57 TYR B N 1
ATOM 2157 C CA . TYR B 1 57 ? -8.461 -8.289 10.547 1 95 57 TYR B CA 1
ATOM 2158 C C . TYR B 1 57 ? -8.961 -7.414 11.688 1 95 57 TYR B C 1
ATOM 2160 O O . TYR B 1 57 ? -8.18 -6.984 12.539 1 95 57 TYR B O 1
ATOM 2168 N N . ALA B 1 58 ? -10.258 -7.094 11.641 1 96.06 58 ALA B N 1
ATOM 2169 C CA . ALA B 1 58 ? -10.875 -6.277 12.68 1 96.06 58 ALA B CA 1
ATOM 2170 C C . ALA B 1 58 ? -10.117 -4.969 12.875 1 96.06 58 ALA B C 1
ATOM 2172 O O . ALA B 1 58 ? -9.82 -4.578 14.008 1 96.06 58 ALA B O 1
ATOM 2173 N N . THR B 1 59 ? -9.758 -4.348 11.766 1 96.31 59 THR B N 1
ATOM 2174 C CA . THR B 1 59 ? -9.016 -3.098 11.836 1 96.31 59 THR B CA 1
ATOM 2175 C C . THR B 1 59 ? -9.898 -1.917 11.445 1 96.31 59 THR B C 1
ATOM 2177 O O . THR B 1 59 ? -10.992 -2.105 10.906 1 96.31 59 THR B O 1
ATOM 2180 N N . LEU B 1 60 ? -9.5 -0.766 11.805 1 97.62 60 LEU B N 1
ATOM 2181 C CA . LEU B 1 60 ? -10.117 0.5 11.422 1 97.62 60 LEU B CA 1
ATOM 2182 C C . LEU B 1 60 ? -9.125 1.385 10.672 1 97.62 60 LEU B C 1
ATOM 2184 O O . LEU B 1 60 ? -7.93 1.373 10.961 1 97.62 60 LEU B O 1
ATOM 2188 N N . PRO B 1 61 ? -9.586 2.082 9.656 1 98.38 61 PRO B N 1
ATOM 2189 C CA . PRO B 1 61 ? -10.953 2.186 9.133 1 98.38 61 PRO B CA 1
ATOM 2190 C C . PRO B 1 61 ? -11.359 0.972 8.297 1 98.38 61 PRO B C 1
ATOM 2192 O O . PRO B 1 61 ? -10.5 0.283 7.742 1 98.38 61 PRO B O 1
ATOM 2195 N N . THR B 1 62 ? -12.602 0.656 8.305 1 98.75 62 THR B N 1
ATOM 2196 C CA . THR B 1 62 ? -13.227 -0.277 7.371 1 98.75 62 THR B CA 1
ATOM 2197 C C . THR B 1 62 ? -14.367 0.395 6.613 1 98.75 62 THR B C 1
ATOM 2199 O O . THR B 1 62 ? -15.289 0.943 7.223 1 98.75 62 THR B O 1
ATOM 2202 N N . LEU B 1 63 ? -14.297 0.406 5.301 1 98.88 63 LEU B N 1
ATOM 2203 C CA . LEU B 1 63 ? -15.297 1.02 4.426 1 98.88 63 LEU B CA 1
ATOM 2204 C C . LEU B 1 63 ? -16.156 -0.043 3.754 1 98.88 63 LEU B C 1
ATOM 2206 O O . LEU B 1 63 ? -15.633 -1.041 3.248 1 98.88 63 LEU B O 1
ATOM 2210 N N . VAL B 1 64 ? -17.453 0.166 3.793 1 98.5 64 VAL B N 1
ATOM 2211 C CA . VAL B 1 64 ? -18.391 -0.723 3.125 1 98.5 64 VAL B CA 1
ATOM 2212 C C . VAL B 1 64 ? -19.172 0.052 2.066 1 98.5 64 VAL B C 1
ATOM 2214 O O . VAL B 1 64 ? -19.828 1.054 2.375 1 98.5 64 VAL B O 1
ATOM 2217 N N . ASP B 1 65 ? -19.047 -0.301 0.816 1 97.75 65 ASP B N 1
ATOM 2218 C CA . ASP B 1 65 ? -19.828 0.191 -0.319 1 97.75 65 ASP B CA 1
ATOM 2219 C C . ASP B 1 65 ? -20.531 -0.955 -1.04 1 97.75 65 ASP B C 1
ATOM 2221 O O . ASP B 1 65 ? -20.016 -1.497 -2.016 1 97.75 65 ASP B O 1
ATOM 2225 N N . ARG B 1 66 ? -21.734 -1.324 -0.555 1 94.56 66 ARG B N 1
ATOM 2226 C CA . ARG B 1 66 ? -22.453 -2.504 -1.026 1 94.56 66 ARG B CA 1
ATOM 2227 C C . ARG B 1 66 ? -21.609 -3.762 -0.859 1 94.56 66 ARG B C 1
ATOM 2229 O O . ARG B 1 66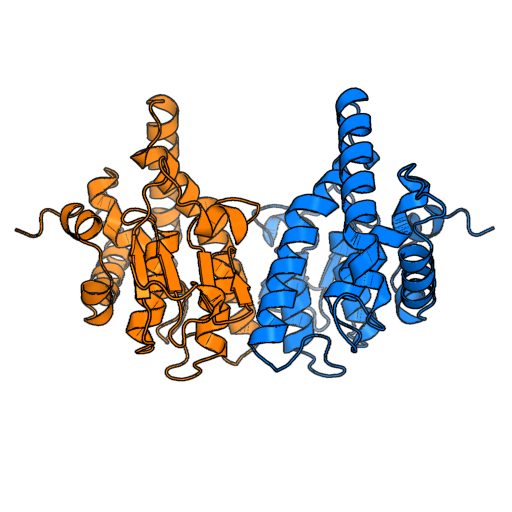 ? -21.156 -4.07 0.245 1 94.56 66 ARG B O 1
ATOM 2236 N N . ASP B 1 67 ? -21.203 -4.359 -1.928 1 94 67 ASP B N 1
ATOM 2237 C CA . ASP B 1 67 ? -20.516 -5.637 -1.838 1 94 67 ASP B CA 1
ATOM 2238 C C . ASP B 1 67 ? -19 -5.43 -1.724 1 94 67 ASP B C 1
ATOM 2240 O O . ASP B 1 67 ? -18.234 -6.398 -1.646 1 94 67 ASP B O 1
ATOM 2244 N N . LEU B 1 68 ? -18.609 -4.234 -1.612 1 97.5 68 LEU B N 1
ATOM 2245 C CA . LEU B 1 68 ? -17.188 -3.92 -1.479 1 97.5 68 LEU B CA 1
ATOM 2246 C C . LEU B 1 68 ? -16.844 -3.574 -0.035 1 97.5 68 LEU B C 1
ATOM 2248 O O . LEU B 1 68 ? -17.438 -2.668 0.551 1 97.5 68 LEU B O 1
ATOM 2252 N N . VAL B 1 69 ? -15.898 -4.367 0.53 1 98.25 69 VAL B N 1
ATOM 2253 C CA . VAL B 1 69 ? -15.375 -4.086 1.864 1 98.25 69 VAL B CA 1
ATOM 2254 C C . VAL B 1 69 ? -13.875 -3.818 1.785 1 98.25 69 VAL B C 1
ATOM 2256 O O . VAL B 1 69 ? -13.109 -4.672 1.334 1 98.25 69 VAL B O 1
ATOM 2259 N N . LEU B 1 70 ? -13.477 -2.637 2.189 1 98.69 70 LEU B N 1
ATOM 2260 C CA . LEU B 1 70 ? -12.07 -2.248 2.176 1 98.69 70 LEU B CA 1
ATOM 2261 C C . LEU B 1 70 ? -11.57 -1.951 3.588 1 98.69 70 LEU B C 1
ATOM 2263 O O . LEU B 1 70 ? -12.258 -1.283 4.363 1 98.69 70 LEU B O 1
ATOM 2267 N N . TYR B 1 71 ? -10.367 -2.459 3.875 1 98.44 71 TYR B N 1
ATOM 2268 C CA . TYR B 1 71 ? -9.867 -2.258 5.23 1 98.44 71 TYR B CA 1
ATOM 2269 C C . TYR B 1 71 ? -8.383 -1.891 5.219 1 98.44 71 TYR B C 1
ATOM 2271 O O . TYR B 1 71 ? -7.73 -1.893 6.262 1 98.44 71 TYR B O 1
ATOM 2279 N N . ASP B 1 72 ? -7.805 -1.639 4.059 1 97.38 72 ASP B N 1
ATOM 2280 C CA . ASP B 1 72 ? -6.527 -0.951 3.889 1 97.38 72 ASP B CA 1
ATOM 2281 C C . ASP B 1 72 ? -6.734 0.551 3.703 1 97.38 72 ASP B C 1
ATOM 2283 O O . ASP B 1 72 ? -7.297 0.985 2.695 1 97.38 72 ASP B O 1
ATOM 2287 N N . PRO B 1 73 ? -6.184 1.35 4.617 1 97.69 73 PRO B N 1
ATOM 2288 C CA . PRO B 1 73 ? -6.504 2.779 4.594 1 97.69 73 PRO B CA 1
ATOM 2289 C C . PRO B 1 73 ? -6.074 3.461 3.299 1 97.69 73 PRO B C 1
ATOM 2291 O O . PRO B 1 73 ? -6.812 4.289 2.758 1 97.69 73 PRO B O 1
ATOM 2294 N N . GLN B 1 74 ? -4.914 3.139 2.84 1 98 74 GLN B N 1
ATOM 2295 C CA . GLN B 1 74 ? -4.484 3.781 1.604 1 98 74 GLN B CA 1
ATOM 2296 C C . GLN B 1 74 ? -5.344 3.34 0.424 1 98 74 GLN B C 1
ATOM 2298 O O . GLN B 1 74 ? -5.66 4.145 -0.456 1 98 74 GLN B O 1
ATOM 2303 N N . VAL B 1 75 ? -5.715 2.029 0.366 1 98.56 75 VAL B N 1
ATOM 2304 C CA . VAL B 1 75 ? -6.605 1.549 -0.683 1 98.56 75 VAL B CA 1
ATOM 2305 C C . VAL B 1 75 ? -7.934 2.303 -0.62 1 98.56 75 VAL B C 1
ATOM 2307 O O . VAL B 1 75 ? -8.492 2.678 -1.654 1 98.56 75 VAL B O 1
ATOM 2310 N N . ILE B 1 76 ? -8.391 2.578 0.583 1 98.88 76 ILE B N 1
ATOM 2311 C CA . ILE B 1 76 ? -9.664 3.252 0.778 1 98.88 76 ILE B CA 1
ATOM 2312 C C . ILE B 1 76 ? -9.602 4.656 0.185 1 98.88 76 ILE B C 1
ATOM 2314 O O . ILE B 1 76 ? -10.469 5.043 -0.606 1 98.88 76 ILE B O 1
ATOM 2318 N N . ILE B 1 77 ? -8.586 5.422 0.503 1 98.81 77 ILE B N 1
ATOM 2319 C CA . ILE B 1 77 ? -8.578 6.812 0.069 1 98.81 77 ILE B CA 1
ATOM 2320 C C . ILE B 1 77 ? -8.328 6.883 -1.437 1 98.81 77 ILE B C 1
ATOM 2322 O O . ILE B 1 77 ? -8.867 7.754 -2.121 1 98.81 77 ILE B O 1
ATOM 2326 N N . GLU B 1 78 ? -7.543 5.977 -1.988 1 98.5 78 GLU B N 1
ATOM 2327 C CA . GLU B 1 78 ? -7.367 5.949 -3.438 1 98.5 78 GLU B CA 1
ATOM 2328 C C . GLU B 1 78 ? -8.648 5.516 -4.141 1 98.5 78 GLU B C 1
ATOM 2330 O O . GLU B 1 78 ? -8.992 6.039 -5.203 1 98.5 78 GLU B O 1
ATOM 2335 N N . TYR B 1 79 ? -9.383 4.574 -3.549 1 98.75 79 TYR B N 1
ATOM 2336 C CA . TYR B 1 79 ? -10.672 4.152 -4.082 1 98.75 79 TYR B CA 1
ATOM 2337 C C . TYR B 1 79 ? -11.641 5.324 -4.16 1 98.75 79 TYR B C 1
ATOM 2339 O O . TYR B 1 79 ? -12.273 5.551 -5.195 1 98.75 79 TYR B O 1
ATOM 2347 N N . LEU B 1 80 ? -11.727 6.086 -3.104 1 98.81 80 LEU B N 1
ATOM 2348 C CA . LEU B 1 80 ? -12.641 7.23 -3.07 1 98.81 80 LEU B CA 1
ATOM 2349 C C . LEU B 1 80 ? -12.266 8.25 -4.141 1 98.81 80 LEU B C 1
ATOM 2351 O O . LEU B 1 80 ? -13.148 8.812 -4.801 1 98.81 80 LEU B O 1
ATOM 2355 N N . ASP B 1 81 ? -10.992 8.43 -4.285 1 98.44 81 ASP B N 1
ATOM 2356 C CA . ASP B 1 81 ? -10.539 9.383 -5.293 1 98.44 81 ASP B CA 1
ATOM 2357 C C . ASP B 1 81 ? -10.867 8.891 -6.699 1 98.44 81 ASP B C 1
ATOM 2359 O O . ASP B 1 81 ? -11.234 9.688 -7.57 1 98.44 81 ASP B O 1
ATOM 2363 N N . GLU B 1 82 ? -10.711 7.621 -6.934 1 97.69 82 GLU B N 1
ATOM 2364 C CA . GLU B 1 82 ? -10.945 7.043 -8.25 1 97.69 82 GLU B CA 1
ATOM 2365 C C . GLU B 1 82 ? -12.438 6.93 -8.555 1 97.69 82 GLU B C 1
ATOM 2367 O O . GLU B 1 82 ? -12.859 7.133 -9.695 1 97.69 82 GLU B O 1
ATOM 2372 N N . ARG B 1 83 ? -13.219 6.648 -7.555 1 97.62 83 ARG B N 1
ATOM 2373 C CA . ARG B 1 83 ? -14.656 6.492 -7.707 1 97.62 83 ARG B CA 1
ATOM 2374 C C . ARG B 1 83 ? -15.344 7.848 -7.871 1 97.62 83 ARG B C 1
ATOM 2376 O O . ARG B 1 83 ? -16.344 7.965 -8.57 1 97.62 83 ARG B O 1
ATOM 2383 N N . PHE B 1 84 ? -14.805 8.82 -7.234 1 97.81 84 PHE B N 1
ATOM 2384 C CA . PHE B 1 84 ? -15.281 10.195 -7.309 1 97.81 84 PHE B CA 1
ATOM 2385 C C . PHE B 1 84 ? -14.188 11.125 -7.824 1 97.81 84 PHE B C 1
ATOM 2387 O O . PHE B 1 84 ? -13.508 11.789 -7.043 1 97.81 84 PHE B O 1
ATOM 2394 N N . PRO B 1 85 ? -14.086 11.273 -9.125 1 95.06 85 PRO B N 1
ATOM 2395 C CA . PRO B 1 85 ? -12.891 11.852 -9.742 1 95.06 85 PRO B CA 1
ATOM 2396 C C . PRO B 1 85 ? -12.805 13.367 -9.562 1 95.06 85 PRO B C 1
ATOM 2398 O O . PRO B 1 85 ? -11.75 13.961 -9.82 1 95.06 85 PRO B O 1
ATOM 2401 N N . HIS B 1 86 ? -13.914 14.016 -9.078 1 95.19 86 HIS B N 1
ATOM 2402 C CA . HIS B 1 86 ? -13.852 15.461 -8.906 1 95.19 86 HIS B CA 1
ATOM 2403 C C . HIS B 1 86 ? -14.094 15.852 -7.453 1 95.19 86 HIS B C 1
ATOM 2405 O O . HIS B 1 86 ? -15 15.328 -6.805 1 95.19 86 HIS B O 1
ATOM 2411 N N . PRO B 1 87 ? -13.312 16.812 -6.941 1 97.06 87 PRO B N 1
ATOM 2412 C CA . PRO B 1 87 ? -12.047 17.266 -7.527 1 97.06 87 PRO B CA 1
ATOM 2413 C C . PRO B 1 87 ? -10.945 16.219 -7.441 1 97.06 87 PRO B C 1
ATOM 2415 O O . PRO B 1 87 ? -10.953 15.383 -6.527 1 97.06 87 PRO B O 1
ATOM 2418 N N . PRO B 1 88 ? -9.984 16.172 -8.367 1 97.12 88 PRO B N 1
ATOM 2419 C CA . PRO B 1 88 ? -8.906 15.188 -8.297 1 97.12 88 PRO B CA 1
ATOM 2420 C C . PRO B 1 88 ? -7.941 15.453 -7.145 1 97.12 88 PRO B C 1
ATOM 2422 O O . PRO B 1 88 ? -7.566 16.594 -6.898 1 97.12 88 PRO B O 1
ATOM 2425 N N . LEU B 1 89 ? -7.613 14.422 -6.508 1 98.12 89 LEU B N 1
ATOM 2426 C CA . LEU B 1 89 ? -6.68 14.531 -5.395 1 98.12 89 LEU B CA 1
ATOM 2427 C C . LEU B 1 89 ? -5.395 13.766 -5.688 1 98.12 89 LEU B C 1
ATOM 2429 O O . LEU B 1 89 ? -4.523 13.648 -4.82 1 98.12 89 LEU B O 1
ATOM 2433 N N . MET B 1 90 ? -5.336 13.117 -6.785 1 96.62 90 MET B N 1
ATOM 2434 C CA . MET B 1 90 ? -4.121 12.516 -7.32 1 96.62 90 MET B CA 1
ATOM 2435 C C . MET B 1 90 ? -3.873 12.977 -8.758 1 96.62 90 MET B C 1
ATOM 2437 O O . MET B 1 90 ? -4.82 13.156 -9.523 1 96.62 90 MET B O 1
ATOM 2441 N N . SER B 1 91 ? -2.604 13.102 -9.109 1 95 91 SER B N 1
ATOM 2442 C CA . SER B 1 91 ? -2.227 13.484 -10.469 1 95 91 SER B CA 1
ATOM 2443 C C . SER B 1 91 ? -2.578 12.398 -11.469 1 95 91 SER B C 1
ATOM 2445 O O . SER B 1 91 ? -2.605 11.211 -11.133 1 95 91 SER B O 1
ATOM 2447 N N . VAL B 1 92 ? -2.828 12.836 -12.711 1 92.19 92 VAL B N 1
ATOM 2448 C CA . VAL B 1 92 ? -3.059 11.875 -13.781 1 92.19 92 VAL B CA 1
ATOM 2449 C C . VAL B 1 92 ? -1.722 11.406 -14.352 1 92.19 92 VAL B C 1
ATOM 2451 O O . VAL B 1 92 ? -1.643 10.352 -14.977 1 92.19 92 VAL B O 1
ATOM 2454 N N . ASP B 1 93 ? -0.743 12.234 -14.125 1 95.69 93 ASP B N 1
ATOM 2455 C CA . ASP B 1 93 ? 0.6 11.883 -14.578 1 95.69 93 ASP B CA 1
ATOM 2456 C C . ASP B 1 93 ? 1.158 10.711 -13.789 1 95.69 93 ASP B C 1
ATOM 2458 O O . ASP B 1 93 ? 1.297 10.789 -12.562 1 95.69 93 ASP B O 1
ATOM 2462 N N . PRO B 1 94 ? 1.557 9.594 -14.461 1 97.06 94 PRO B N 1
ATOM 2463 C CA . PRO B 1 94 ? 1.983 8.383 -13.758 1 97.06 94 PRO B CA 1
ATOM 2464 C C . PRO B 1 94 ? 3.195 8.625 -12.859 1 97.06 94 PRO B C 1
ATOM 2466 O O . PRO B 1 94 ? 3.297 8.031 -11.781 1 97.06 94 PRO B O 1
ATOM 2469 N N . ILE B 1 95 ? 4.07 9.438 -13.297 1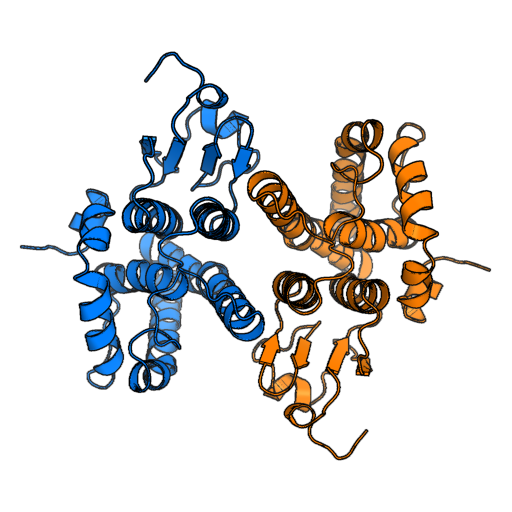 97.12 95 ILE B N 1
ATOM 2470 C CA . ILE B 1 95 ? 5.289 9.695 -12.539 1 97.12 95 ILE B CA 1
ATOM 2471 C C . ILE B 1 95 ? 4.938 10.391 -11.227 1 97.12 95 ILE B C 1
ATOM 2473 O O . ILE B 1 95 ? 5.309 9.922 -10.148 1 97.12 95 ILE B O 1
ATOM 2477 N N . SER B 1 96 ? 4.156 11.484 -11.305 1 96.38 96 SER B N 1
ATOM 2478 C CA . SER B 1 96 ? 3.736 12.219 -10.117 1 96.38 96 SER B CA 1
ATOM 2479 C C . SER B 1 96 ? 2.865 11.359 -9.211 1 96.38 96 SER B C 1
ATOM 2481 O O . SER B 1 96 ? 2.984 11.414 -7.984 1 96.38 96 SER B O 1
ATOM 2483 N N . LYS B 1 97 ? 2.078 10.562 -9.836 1 97.38 97 LYS B N 1
ATOM 2484 C CA . LYS B 1 97 ? 1.189 9.672 -9.094 1 97.38 97 LYS B CA 1
ATOM 2485 C C . LYS B 1 97 ? 1.982 8.625 -8.32 1 97.38 97 LYS B C 1
ATOM 2487 O O . LYS B 1 97 ? 1.68 8.336 -7.16 1 97.38 97 LYS B O 1
ATOM 2492 N N . ALA B 1 98 ? 2.961 8.055 -8.914 1 98.12 98 ALA B N 1
ATOM 2493 C CA . ALA B 1 98 ? 3.785 7.035 -8.266 1 98.12 98 ALA B CA 1
ATOM 2494 C C . ALA B 1 98 ? 4.562 7.625 -7.094 1 98.12 98 ALA B C 1
ATOM 2496 O O . ALA B 1 98 ? 4.684 6.996 -6.039 1 98.12 98 ALA B O 1
ATOM 2497 N N . ARG B 1 99 ? 5.027 8.828 -7.273 1 96.56 99 ARG B N 1
ATOM 2498 C CA . ARG B 1 99 ? 5.727 9.508 -6.188 1 96.56 99 ARG B CA 1
ATOM 2499 C C . ARG B 1 99 ? 4.801 9.734 -4.996 1 96.56 99 ARG B C 1
ATOM 2501 O O . ARG B 1 99 ? 5.176 9.461 -3.854 1 96.56 99 ARG B O 1
ATOM 2508 N N . ALA B 1 100 ? 3.66 10.211 -5.328 1 97.25 100 ALA B N 1
ATOM 2509 C CA . ALA B 1 100 ? 2.67 10.469 -4.285 1 97.25 100 ALA B CA 1
ATOM 2510 C C . ALA B 1 100 ? 2.279 9.18 -3.568 1 97.25 100 ALA B C 1
ATOM 2512 O O . ALA B 1 100 ? 2.209 9.141 -2.338 1 97.25 100 ALA B O 1
ATOM 2513 N N . ARG B 1 101 ? 2.053 8.133 -4.34 1 98.19 101 ARG B N 1
ATOM 2514 C CA . ARG B 1 101 ? 1.638 6.852 -3.771 1 98.19 101 ARG B CA 1
ATOM 2515 C C . ARG B 1 101 ? 2.711 6.293 -2.844 1 98.19 101 ARG B C 1
ATOM 2517 O O . ARG B 1 101 ? 2.4 5.773 -1.77 1 98.19 101 ARG B O 1
ATOM 2524 N N . GLN B 1 102 ? 3.92 6.375 -3.244 1 97.75 102 GLN B N 1
ATOM 2525 C CA . GLN B 1 102 ? 5.012 5.898 -2.4 1 97.75 102 GLN B CA 1
ATOM 2526 C C . GLN B 1 102 ? 5.105 6.711 -1.112 1 97.75 102 GLN B C 1
ATOM 2528 O O . GLN B 1 102 ? 5.309 6.148 -0.033 1 97.75 102 GLN B O 1
ATOM 2533 N N . LEU B 1 103 ? 4.941 8.016 -1.193 1 96.62 103 LEU B N 1
ATOM 2534 C CA . LEU B 1 103 ? 4.98 8.875 -0.013 1 96.62 103 LEU B CA 1
ATOM 2535 C C . LEU B 1 103 ? 3.811 8.57 0.917 1 96.62 103 LEU B C 1
ATOM 2537 O O . LEU B 1 103 ? 3.982 8.508 2.137 1 96.62 103 LEU B O 1
ATOM 2541 N N . LEU B 1 104 ? 2.672 8.352 0.338 1 98 104 LEU B N 1
ATOM 2542 C CA . LEU B 1 104 ? 1.495 7.988 1.119 1 98 104 LEU B CA 1
ATOM 2543 C C . LEU B 1 104 ? 1.747 6.715 1.917 1 98 104 LEU B C 1
ATOM 2545 O O . LEU B 1 104 ? 1.399 6.637 3.098 1 98 104 LEU B O 1
ATOM 2549 N N . ARG B 1 105 ? 2.338 5.824 1.256 1 97 105 ARG B N 1
ATOM 2550 C CA . ARG B 1 105 ? 2.664 4.566 1.925 1 97 105 ARG B CA 1
ATOM 2551 C C . ARG B 1 105 ? 3.637 4.797 3.076 1 97 105 ARG B C 1
ATOM 2553 O O . ARG B 1 105 ? 3.455 4.25 4.168 1 97 105 ARG B O 1
ATOM 2560 N N . GLN B 1 106 ? 4.609 5.613 2.838 1 94.94 106 GLN B N 1
ATOM 2561 C CA . GLN B 1 106 ? 5.602 5.922 3.863 1 94.94 106 GLN B CA 1
ATOM 2562 C C . GLN B 1 106 ? 4.953 6.594 5.07 1 94.94 106 GLN B C 1
ATOM 2564 O O . GLN B 1 106 ? 5.234 6.23 6.215 1 94.94 106 GLN B O 1
ATOM 2569 N N . ILE B 1 107 ? 4.105 7.508 4.832 1 97.06 107 ILE B N 1
ATOM 2570 C CA . ILE B 1 107 ? 3.404 8.211 5.902 1 97.06 107 ILE B CA 1
ATOM 2571 C C . ILE B 1 107 ? 2.594 7.215 6.73 1 97.06 107 ILE B C 1
ATOM 2573 O O . ILE B 1 107 ? 2.686 7.199 7.961 1 97.06 107 ILE B O 1
ATOM 2577 N N . GLU B 1 108 ? 1.947 6.367 6.066 1 96.81 108 GLU B N 1
ATOM 2578 C CA . GLU B 1 108 ? 1.034 5.426 6.707 1 96.81 108 GLU B CA 1
ATOM 2579 C C . GLU B 1 108 ? 1.798 4.379 7.516 1 96.81 108 GLU B C 1
ATOM 2581 O O . GLU B 1 108 ? 1.408 4.047 8.633 1 96.81 108 GLU B O 1
ATOM 2586 N N . THR B 1 109 ? 2.9 3.928 6.984 1 95.44 109 THR B N 1
ATOM 2587 C CA . THR B 1 109 ? 3.529 2.752 7.578 1 95.44 109 THR B CA 1
ATOM 2588 C C . THR B 1 109 ? 4.656 3.16 8.516 1 95.44 109 THR B C 1
ATOM 2590 O O . THR B 1 109 ? 5.074 2.377 9.375 1 95.44 109 THR B O 1
ATOM 2593 N N . GLU B 1 110 ? 5.125 4.402 8.375 1 96.38 110 GLU B N 1
ATOM 2594 C CA . GLU B 1 110 ? 6.285 4.789 9.18 1 96.38 110 GLU B CA 1
ATOM 2595 C C . GLU B 1 110 ? 5.93 5.906 10.156 1 96.38 110 GLU B C 1
ATOM 2597 O O . GLU B 1 110 ? 6.387 5.902 11.305 1 96.38 110 GLU B O 1
ATOM 2602 N N . TRP B 1 111 ? 5.102 6.832 9.75 1 97.94 111 TRP B N 1
ATOM 2603 C CA . TRP B 1 111 ? 4.863 8.016 10.57 1 97.94 111 TRP B CA 1
ATOM 2604 C C . TRP B 1 111 ? 3.654 7.816 11.477 1 97.94 111 TRP B C 1
ATOM 2606 O O . TRP B 1 111 ? 3.719 8.086 12.68 1 97.94 111 TRP B O 1
ATOM 2616 N N . TYR B 1 112 ? 2.586 7.301 10.984 1 98.19 112 TYR B N 1
ATOM 2617 C CA . TYR B 1 112 ? 1.37 7.125 11.773 1 98.19 112 TYR B CA 1
ATOM 2618 C C . TYR B 1 112 ? 1.596 6.145 12.914 1 98.19 112 TYR B C 1
ATOM 2620 O O . TYR B 1 112 ? 1.073 6.332 14.016 1 98.19 112 TYR B O 1
ATOM 2628 N N . PRO B 1 113 ? 2.402 5.105 12.641 1 97.81 113 PRO B N 1
ATOM 2629 C CA . PRO B 1 113 ? 2.686 4.223 13.773 1 97.81 113 PRO B CA 1
ATOM 2630 C C . PRO B 1 113 ? 3.396 4.945 14.914 1 97.81 113 PRO B C 1
ATOM 2632 O O . PRO B 1 113 ? 3.199 4.602 16.094 1 97.81 113 PRO B O 1
ATOM 2635 N N . LEU B 1 114 ? 4.246 5.887 14.602 1 98.44 114 LEU B N 1
ATOM 2636 C CA . LEU B 1 114 ? 4.883 6.684 15.641 1 98.44 114 LEU B CA 1
ATOM 2637 C C . LEU B 1 114 ? 3.848 7.473 16.438 1 98.44 114 LEU B C 1
ATOM 2639 O O . LEU B 1 114 ? 3.928 7.551 17.672 1 98.44 114 LEU B O 1
ATOM 2643 N N . ILE B 1 115 ? 2.859 8.016 15.75 1 98.19 115 ILE B N 1
ATOM 2644 C CA . ILE B 1 115 ? 1.765 8.719 16.406 1 98.19 115 ILE B CA 1
ATOM 2645 C C . ILE B 1 115 ? 1.059 7.781 17.391 1 98.19 115 ILE B C 1
ATOM 2647 O O . ILE B 1 115 ? 0.8 8.148 18.531 1 98.19 115 ILE B O 1
ATOM 2651 N N . ASP B 1 116 ? 0.793 6.602 16.953 1 97.06 116 ASP B N 1
ATOM 2652 C CA . ASP B 1 116 ? 0.091 5.609 17.766 1 97.06 116 ASP B CA 1
ATOM 2653 C C . ASP B 1 116 ? 0.887 5.266 19.031 1 97.06 116 ASP B C 1
ATOM 2655 O O . ASP B 1 116 ? 0.32 5.145 20.109 1 97.06 116 ASP B O 1
ATOM 2659 N N . THR B 1 117 ? 2.191 5.113 18.812 1 98.19 117 THR B N 1
ATOM 2660 C CA . THR B 1 117 ? 3.059 4.801 19.953 1 98.19 117 THR B CA 1
ATOM 2661 C C . THR B 1 117 ? 3.033 5.926 20.984 1 98.19 117 THR B C 1
ATOM 2663 O O . THR B 1 117 ? 2.861 5.684 22.172 1 98.19 117 THR B O 1
ATOM 2666 N N . ILE B 1 118 ? 3.148 7.129 20.531 1 98.25 118 ILE B N 1
ATOM 2667 C CA . ILE B 1 118 ? 3.193 8.281 21.422 1 98.25 118 ILE B CA 1
ATOM 2668 C C . ILE B 1 118 ? 1.865 8.414 22.172 1 98.25 118 ILE B C 1
ATOM 2670 O O . ILE B 1 118 ? 1.845 8.656 23.375 1 98.25 118 ILE B O 1
ATOM 2674 N N . ALA B 1 119 ? 0.789 8.164 21.5 1 96.31 119 ALA B N 1
ATOM 2675 C CA . ALA B 1 119 ? -0.543 8.43 22.031 1 96.31 119 ALA B CA 1
ATOM 2676 C C . ALA B 1 119 ? -1.016 7.293 22.922 1 96.31 119 ALA B C 1
ATOM 2678 O O . ALA B 1 119 ? -1.781 7.512 23.875 1 96.31 119 ALA B O 1
ATOM 2679 N N . ASN B 1 120 ? -0.512 6.066 22.719 1 94.94 120 ASN B N 1
ATOM 2680 C CA . ASN B 1 120 ? -1.223 4.941 23.328 1 94.94 120 ASN B CA 1
ATOM 2681 C C . ASN B 1 120 ? -0.283 4.055 24.141 1 94.94 120 ASN B C 1
ATOM 2683 O O . ASN B 1 120 ? -0.735 3.229 24.922 1 94.94 120 ASN B O 1
ATOM 2687 N N . SER B 1 121 ? 0.987 4.242 23.938 1 96.88 121 SER B N 1
ATOM 2688 C CA . SER B 1 121 ? 1.905 3.334 24.609 1 96.88 121 SER B CA 1
ATOM 2689 C C . SER B 1 121 ? 2.104 3.74 26.078 1 96.88 121 SER B C 1
ATOM 2691 O O . SER B 1 121 ? 2.195 4.93 26.391 1 96.88 121 SER B O 1
ATOM 2693 N N . ASP B 1 122 ? 2.256 2.75 26.922 1 96.88 122 ASP B N 1
ATOM 2694 C CA . ASP B 1 122 ? 2.578 3.002 28.312 1 96.88 122 ASP B CA 1
ATOM 2695 C C . ASP B 1 122 ? 4.086 2.934 28.562 1 96.88 122 ASP B C 1
ATOM 2697 O O . ASP B 1 122 ? 4.555 3.189 29.672 1 96.88 122 ASP B O 1
ATOM 2701 N N . ASP B 1 123 ? 4.805 2.625 27.578 1 97.94 123 ASP B N 1
ATOM 2702 C CA . ASP B 1 123 ? 6.262 2.57 27.656 1 97.94 123 ASP B CA 1
ATOM 2703 C C . ASP B 1 123 ? 6.879 3.947 27.406 1 97.94 123 ASP B C 1
ATOM 2705 O O . ASP B 1 123 ? 7.047 4.367 26.266 1 97.94 123 ASP B O 1
ATOM 2709 N N . GLU B 1 124 ? 7.277 4.539 28.469 1 97.25 124 GLU B N 1
ATOM 2710 C CA . GLU B 1 124 ? 7.773 5.91 28.406 1 97.25 124 GLU B CA 1
ATOM 2711 C C . GLU B 1 124 ? 8.984 6.012 27.484 1 97.25 124 GLU B C 1
ATOM 2713 O O . GLU B 1 124 ? 9.148 7.004 26.766 1 97.25 124 GLU B O 1
ATOM 2718 N N . ALA B 1 125 ? 9.812 4.984 27.547 1 97.94 125 ALA B N 1
ATOM 2719 C CA . ALA B 1 125 ? 11.008 4.988 26.703 1 97.94 125 ALA B CA 1
ATOM 2720 C C . ALA B 1 125 ? 10.633 4.914 25.219 1 97.94 125 ALA B C 1
ATOM 2722 O O . ALA B 1 125 ? 11.211 5.613 24.391 1 97.94 125 ALA B O 1
ATOM 2723 N N . ALA B 1 126 ? 9.641 4.109 24.922 1 98.38 126 ALA B N 1
ATOM 2724 C CA . ALA B 1 126 ? 9.156 3.977 23.547 1 98.38 126 ALA B CA 1
ATOM 2725 C C . ALA B 1 126 ? 8.508 5.273 23.062 1 98.38 126 ALA B C 1
ATOM 2727 O O . ALA B 1 126 ? 8.695 5.68 21.922 1 98.38 126 ALA B O 1
ATOM 2728 N N . VAL B 1 127 ? 7.828 5.906 23.938 1 98.38 127 VAL B N 1
ATOM 2729 C CA . VAL B 1 127 ? 7.145 7.152 23.609 1 98.38 127 VAL B CA 1
ATOM 2730 C C . VAL B 1 127 ? 8.172 8.242 23.312 1 98.38 127 VAL B C 1
ATOM 2732 O O . VAL B 1 127 ? 8.055 8.961 22.312 1 98.38 127 VAL B O 1
ATOM 2735 N N . LYS B 1 128 ? 9.172 8.352 24.141 1 98.19 128 LYS B N 1
ATOM 2736 C CA . LYS B 1 128 ? 10.211 9.352 23.953 1 98.19 128 LYS B CA 1
ATOM 2737 C C . LYS B 1 128 ? 10.945 9.148 22.641 1 98.19 128 LYS B C 1
ATOM 2739 O O . LYS B 1 128 ? 11.195 10.109 21.906 1 98.19 128 LYS B O 1
ATOM 2744 N N . THR B 1 129 ? 11.258 7.922 22.344 1 98.5 129 THR B N 1
ATOM 2745 C CA . THR B 1 129 ? 11.961 7.598 21.109 1 98.5 129 THR B CA 1
ATOM 2746 C C . THR B 1 129 ? 11.094 7.922 19.891 1 98.5 129 THR B C 1
ATOM 2748 O O . THR B 1 129 ? 11.57 8.516 18.922 1 98.5 129 THR B O 1
ATOM 2751 N N . ALA B 1 130 ? 9.852 7.504 19.984 1 98.62 130 ALA B N 1
ATOM 2752 C CA . ALA B 1 130 ? 8.922 7.758 18.875 1 98.62 130 ALA B CA 1
ATOM 2753 C C . ALA B 1 130 ? 8.75 9.25 18.641 1 98.62 130 ALA B C 1
ATOM 2755 O O . ALA B 1 130 ? 8.703 9.703 17.5 1 98.62 130 ALA B O 1
ATOM 2756 N N . ARG B 1 131 ? 8.609 10.016 19.688 1 98.31 131 ARG B N 1
ATOM 2757 C CA . ARG B 1 131 ? 8.453 11.461 19.594 1 98.31 131 ARG B CA 1
ATOM 2758 C C . ARG B 1 131 ? 9.672 12.102 18.922 1 98.31 131 ARG B C 1
ATOM 2760 O O . ARG B 1 131 ? 9.523 12.93 18.031 1 98.31 131 ARG B O 1
ATOM 2767 N N . ARG B 1 132 ? 10.828 11.641 19.344 1 97.81 132 ARG B N 1
ATOM 2768 C CA . ARG B 1 132 ? 12.078 12.141 18.766 1 97.81 132 ARG B CA 1
ATOM 2769 C C . ARG B 1 132 ? 12.172 11.781 17.281 1 97.81 132 ARG B C 1
ATOM 2771 O O . ARG B 1 132 ? 12.523 12.625 16.469 1 97.81 132 ARG B O 1
ATOM 2778 N N . ASP B 1 133 ? 11.852 10.594 16.969 1 97.94 133 ASP B N 1
ATOM 2779 C CA . ASP B 1 133 ? 11.93 10.125 15.594 1 97.94 133 ASP B CA 1
ATOM 2780 C C . ASP B 1 133 ? 11.008 10.938 14.688 1 97.94 133 ASP B C 1
ATOM 2782 O O . ASP B 1 133 ? 11.414 11.375 13.609 1 97.94 133 ASP B O 1
ATOM 2786 N N . LEU B 1 134 ? 9.797 11.141 15.148 1 98 134 LEU B N 1
ATOM 2787 C CA . LEU B 1 134 ? 8.828 11.891 14.352 1 98 134 LEU B CA 1
ATOM 2788 C C . LEU B 1 134 ? 9.258 13.344 14.195 1 98 134 LEU B C 1
ATOM 2790 O O . LEU B 1 134 ? 9.188 13.898 13.102 1 98 134 LEU B O 1
ATOM 2794 N N . GLN B 1 135 ? 9.711 13.938 15.219 1 97.38 135 GLN B N 1
ATOM 2795 C CA . GLN B 1 135 ? 10.188 15.32 15.188 1 97.38 135 GLN B CA 1
ATOM 2796 C C . GLN B 1 135 ? 11.352 15.477 14.211 1 97.38 135 GLN B C 1
ATOM 2798 O O . GLN B 1 135 ? 11.367 16.406 13.398 1 97.38 135 GLN B O 1
ATOM 2803 N N . GLU B 1 136 ? 12.281 14.562 14.258 1 96.19 136 GLU B N 1
ATOM 2804 C CA . GLU B 1 136 ? 13.461 14.617 13.398 1 96.19 136 GLU B CA 1
ATOM 2805 C C . GLU B 1 136 ? 13.078 14.453 11.93 1 96.19 136 GLU B C 1
ATOM 2807 O O . GLU B 1 136 ? 13.641 15.109 11.055 1 96.19 136 GLU B O 1
ATOM 2812 N N . ARG B 1 137 ? 12.172 13.594 11.672 1 94.88 137 ARG B N 1
ATOM 2813 C CA . ARG B 1 137 ? 11.695 13.391 10.305 1 94.88 137 ARG B CA 1
ATOM 2814 C C . ARG B 1 137 ? 11.07 14.672 9.75 1 94.88 137 ARG B C 1
ATOM 2816 O O . ARG B 1 137 ? 11.336 15.047 8.602 1 94.88 137 ARG B O 1
ATOM 2823 N N . LEU B 1 138 ? 10.273 15.359 10.555 1 95.81 138 LEU B N 1
ATOM 2824 C CA . LEU B 1 138 ? 9.633 16.594 10.125 1 95.81 138 LEU B CA 1
ATOM 2825 C C . LEU B 1 138 ? 10.672 17.688 9.875 1 95.81 138 LEU B C 1
ATOM 2827 O O . LEU B 1 138 ? 10.586 18.422 8.891 1 95.81 138 LEU B O 1
ATOM 2831 N N . ILE B 1 139 ? 11.664 17.719 10.719 1 94.88 139 ILE B N 1
ATOM 2832 C CA . ILE B 1 139 ? 12.711 18.719 10.586 1 94.88 139 ILE B CA 1
ATOM 2833 C C . ILE B 1 139 ? 13.477 18.484 9.281 1 94.88 139 ILE B C 1
ATOM 2835 O O . ILE B 1 139 ? 13.82 19.438 8.578 1 94.88 139 ILE B O 1
ATOM 2839 N N . GLN B 1 140 ? 13.672 17.266 8.93 1 92.69 140 GLN B N 1
ATOM 2840 C CA . GLN B 1 140 ? 14.398 16.922 7.711 1 92.69 140 GLN B CA 1
ATOM 2841 C C . GLN B 1 140 ? 13.617 17.312 6.465 1 92.69 140 GLN B C 1
ATOM 2843 O O . GLN B 1 140 ? 14.188 17.5 5.391 1 92.69 140 GLN B O 1
ATOM 2848 N N . LEU B 1 141 ? 12.352 17.5 6.617 1 92.88 141 LEU B N 1
ATOM 2849 C CA . LEU B 1 141 ? 11.5 17.781 5.469 1 92.88 141 LEU B CA 1
ATOM 2850 C C . LEU B 1 141 ? 11.336 19.281 5.266 1 92.88 141 LEU B C 1
ATOM 2852 O O . LEU B 1 141 ? 10.695 19.719 4.309 1 92.88 141 LEU B O 1
ATOM 2856 N N . ILE B 1 142 ? 11.906 20.141 6.051 1 93 142 ILE B N 1
ATOM 2857 C CA . ILE B 1 142 ? 11.719 21.578 6.02 1 93 142 ILE B CA 1
ATOM 2858 C C . ILE B 1 142 ? 11.969 22.109 4.609 1 93 142 ILE B C 1
ATOM 2860 O O . ILE B 1 142 ? 11.156 22.859 4.062 1 93 142 ILE B O 1
ATOM 2864 N N . PRO B 1 143 ? 12.977 21.625 3.885 1 90.75 143 PRO B N 1
ATOM 2865 C CA . PRO B 1 143 ? 13.242 22.156 2.549 1 90.75 143 PRO B CA 1
ATOM 2866 C C . PRO B 1 143 ? 12.133 21.844 1.551 1 90.75 143 PRO B C 1
ATOM 2868 O O . PRO B 1 143 ? 11.906 22.609 0.61 1 90.75 143 PRO B O 1
ATOM 2871 N N . VAL B 1 144 ? 11.477 20.766 1.741 1 88.62 144 VAL B N 1
ATOM 2872 C CA . VAL B 1 144 ? 10.422 20.328 0.833 1 88.62 144 VAL B CA 1
ATOM 2873 C C . VAL B 1 144 ? 9.258 21.312 0.877 1 88.62 144 VAL B C 1
ATOM 2875 O O . VAL B 1 144 ? 8.555 21.5 -0.118 1 88.62 144 VAL B O 1
ATOM 2878 N N . PHE B 1 145 ? 9.07 21.969 1.943 1 90.5 145 PHE B N 1
ATOM 2879 C CA . PHE B 1 145 ? 7.93 22.844 2.158 1 90.5 145 PHE B CA 1
ATOM 2880 C C . PHE B 1 145 ? 8.211 24.25 1.612 1 90.5 145 PHE B C 1
ATOM 2882 O O . PHE B 1 145 ? 7.301 25.078 1.516 1 90.5 145 PHE B O 1
ATOM 2889 N N . GLU B 1 146 ? 9.391 24.453 1.201 1 87.69 146 GLU B N 1
ATOM 2890 C CA . GLU B 1 146 ? 9.789 25.812 0.842 1 87.69 146 GLU B CA 1
ATOM 2891 C C . GLU B 1 146 ? 9.492 26.109 -0.624 1 87.69 146 GLU B C 1
ATOM 2893 O O . GLU B 1 146 ? 9.383 27.281 -1.019 1 87.69 146 GLU B O 1
ATOM 2898 N N . HIS B 1 147 ? 9.25 25.125 -1.373 1 85.38 147 HIS B N 1
ATOM 2899 C CA . HIS B 1 147 ? 9.32 25.359 -2.809 1 85.38 147 HIS B CA 1
ATOM 2900 C C . HIS B 1 147 ? 7.941 25.281 -3.453 1 85.38 147 HIS B C 1
ATOM 2902 O O . HIS B 1 147 ? 7.707 25.875 -4.508 1 85.38 147 HIS B O 1
ATOM 2908 N N . LYS B 1 148 ? 7.086 24.594 -2.918 1 85.94 148 LYS B N 1
ATOM 2909 C CA . LYS B 1 148 ? 5.789 24.359 -3.547 1 85.94 148 LYS B CA 1
ATOM 2910 C C . LYS B 1 148 ? 4.648 24.766 -2.613 1 85.94 148 LYS B C 1
ATOM 2912 O O . LYS B 1 148 ? 4.832 24.844 -1.397 1 85.94 148 LYS B O 1
ATOM 2917 N N . GLU B 1 149 ? 3.521 25.031 -3.234 1 89.12 149 GLU B N 1
ATOM 2918 C CA . GLU B 1 149 ? 2.342 25.422 -2.473 1 89.12 149 GLU B CA 1
ATOM 2919 C C . GLU B 1 149 ? 1.852 24.297 -1.578 1 89.12 149 GLU B C 1
ATOM 2921 O O . GLU B 1 149 ? 1.385 24.531 -0.463 1 89.12 149 GLU B O 1
ATOM 2926 N N . PHE B 1 150 ? 1.927 23.188 -2.09 1 94.75 150 PHE B N 1
ATOM 2927 C CA . PHE B 1 150 ? 1.539 22 -1.334 1 94.75 150 PHE B CA 1
ATOM 2928 C C . PHE B 1 150 ? 2.701 21.016 -1.228 1 94.75 150 PHE B C 1
ATOM 2930 O O . PHE B 1 150 ? 3.826 21.328 -1.619 1 94.75 150 PHE B O 1
ATOM 2937 N N . PHE B 1 151 ? 2.461 19.953 -0.526 1 91.44 151 PHE B N 1
ATOM 2938 C CA . PHE B 1 151 ? 3.568 19.047 -0.233 1 91.44 151 PHE B CA 1
ATOM 2939 C C . PHE B 1 151 ? 4.066 18.375 -1.505 1 91.44 151 PHE B C 1
ATOM 2941 O O . PHE B 1 151 ? 3.418 17.469 -2.029 1 91.44 151 PHE B O 1
ATOM 2948 N N . MET B 1 152 ? 5.184 18.766 -2.045 1 86.5 152 MET B N 1
ATOM 2949 C CA . MET B 1 152 ? 5.883 18.266 -3.225 1 86.5 152 MET B CA 1
ATOM 2950 C C . MET B 1 152 ? 5.016 18.406 -4.469 1 86.5 152 MET B C 1
ATOM 2952 O O . MET B 1 152 ? 5.125 17.594 -5.398 1 86.5 152 MET B O 1
ATOM 2956 N N . SER B 1 153 ? 4.051 19.328 -4.457 1 88.75 153 SER B N 1
ATOM 2957 C CA . SER B 1 153 ? 3.117 19.547 -5.562 1 88.75 153 SER B CA 1
ATOM 2958 C C . SER B 1 153 ? 2.537 20.953 -5.535 1 88.75 153 SER B C 1
ATOM 2960 O O . SER B 1 153 ? 2.617 21.641 -4.516 1 88.75 153 SER B O 1
ATOM 2962 N N . ASP B 1 154 ? 2.041 21.328 -6.684 1 91.75 154 ASP B N 1
ATOM 2963 C CA . ASP B 1 154 ? 1.335 22.609 -6.746 1 91.75 154 ASP B CA 1
ATOM 2964 C C . ASP B 1 154 ? -0.155 22.422 -6.465 1 91.75 154 ASP B C 1
ATOM 2966 O O . ASP B 1 154 ? -0.869 23.391 -6.215 1 91.75 154 ASP B O 1
ATOM 2970 N N . ASP B 1 155 ? -0.545 21.203 -6.461 1 94.88 155 ASP B N 1
ATOM 2971 C CA . ASP B 1 155 ? -1.963 20.906 -6.262 1 94.88 155 ASP B CA 1
ATOM 2972 C C . ASP B 1 155 ? -2.195 20.172 -4.941 1 94.88 155 ASP B C 1
ATOM 2974 O O . ASP B 1 155 ? -1.372 19.359 -4.527 1 94.88 155 ASP B O 1
ATOM 2978 N N . TYR B 1 156 ? -3.385 20.562 -4.312 1 97 156 TYR B N 1
ATOM 2979 C CA . TYR B 1 156 ? -3.822 19.844 -3.121 1 97 156 TYR B CA 1
ATOM 2980 C C . TYR B 1 156 ? -4.105 18.375 -3.441 1 97 156 TYR B C 1
ATOM 2982 O O . TYR B 1 156 ? -4.773 18.078 -4.43 1 97 156 TYR B O 1
ATOM 2990 N N . SER B 1 157 ? -3.531 17.453 -2.617 1 97.75 157 SER B N 1
ATOM 2991 C CA . SER B 1 157 ? -3.613 16.047 -2.971 1 97.75 157 SER B CA 1
ATOM 2992 C C . SER B 1 157 ? -3.836 15.172 -1.735 1 97.75 157 SER B C 1
ATOM 2994 O O . SER B 1 157 ? -3.928 15.688 -0.619 1 97.75 157 SER B O 1
ATOM 2996 N N . LEU B 1 158 ? -3.893 13.859 -1.944 1 98.62 158 LEU B N 1
ATOM 2997 C CA . LEU B 1 158 ? -4.023 12.883 -0.863 1 98.62 158 LEU B CA 1
ATOM 2998 C C . LEU B 1 158 ? -2.838 12.969 0.092 1 98.62 158 LEU B C 1
ATOM 3000 O O . LEU B 1 158 ? -2.971 12.68 1.281 1 98.62 158 LEU B O 1
ATOM 3004 N N . VAL B 1 159 ? -1.704 13.398 -0.453 1 98.12 159 VAL B N 1
ATOM 3005 C CA . VAL B 1 159 ? -0.526 13.555 0.393 1 98.12 159 VAL B CA 1
ATOM 3006 C C . VAL B 1 159 ? -0.751 14.688 1.392 1 98.12 159 VAL B C 1
ATOM 3008 O O . VAL B 1 159 ? -0.453 14.547 2.58 1 98.12 159 VAL B O 1
ATOM 3011 N N . ASP B 1 160 ? -1.345 15.75 0.922 1 98.44 160 ASP B N 1
ATOM 3012 C CA . ASP B 1 160 ? -1.638 16.875 1.803 1 98.44 160 ASP B CA 1
ATOM 3013 C C . ASP B 1 160 ? -2.67 16.484 2.861 1 98.44 160 ASP B C 1
ATOM 3015 O O . ASP B 1 160 ? -2.562 16.891 4.02 1 98.44 160 ASP B O 1
ATOM 3019 N N . ILE B 1 161 ? -3.621 15.758 2.469 1 98.75 161 ILE B N 1
ATOM 3020 C CA . ILE B 1 161 ? -4.633 15.266 3.395 1 98.75 161 ILE B CA 1
ATOM 3021 C C . ILE B 1 161 ? -3.969 14.438 4.496 1 98.75 161 ILE B C 1
ATOM 3023 O O . ILE B 1 161 ? -4.25 14.641 5.68 1 98.75 161 ILE B O 1
ATOM 3027 N N . SER B 1 162 ? -3.094 13.578 4.105 1 98.69 162 SER B N 1
ATOM 3028 C CA . SER B 1 162 ? -2.41 12.703 5.051 1 98.69 162 SER B CA 1
ATOM 3029 C C . SER B 1 162 ? -1.475 13.492 5.961 1 98.69 162 SER B C 1
ATOM 3031 O O . SER B 1 162 ? -1.342 13.172 7.145 1 98.69 162 SER B O 1
ATOM 3033 N N . MET B 1 163 ? -0.88 14.492 5.426 1 97.94 163 MET B N 1
ATOM 3034 C CA . MET B 1 163 ? -0.003 15.352 6.219 1 97.94 163 MET B CA 1
ATOM 3035 C C . MET B 1 163 ? -0.812 16.219 7.18 1 97.94 163 MET B C 1
ATOM 3037 O O . MET B 1 163 ? -0.398 16.438 8.32 1 97.94 163 MET B O 1
ATOM 3041 N N . ALA B 1 164 ? -1.938 16.672 6.73 1 98.44 164 ALA B N 1
ATOM 3042 C CA . ALA B 1 164 ? -2.777 17.562 7.539 1 98.44 164 ALA B CA 1
ATOM 3043 C C . ALA B 1 164 ? -3.199 16.875 8.836 1 98.44 164 ALA B C 1
ATOM 3045 O O . ALA B 1 164 ? -3.098 17.453 9.914 1 98.44 164 ALA B O 1
ATOM 3046 N N . VAL B 1 165 ? -3.611 15.633 8.711 1 98.56 165 VAL B N 1
ATOM 3047 C CA . VAL B 1 165 ? -4.102 14.93 9.891 1 98.56 165 VAL B CA 1
ATOM 3048 C C . VAL B 1 165 ? -2.957 14.711 10.875 1 98.56 165 VAL B C 1
ATOM 3050 O O . VAL B 1 165 ? -3.16 14.742 12.086 1 98.56 165 VAL B O 1
ATOM 3053 N N . LEU B 1 166 ? -1.771 14.492 10.305 1 98.38 166 LEU B N 1
ATOM 3054 C CA . LEU B 1 166 ? -0.586 14.336 11.141 1 98.38 166 LEU B CA 1
ATOM 3055 C C . LEU B 1 166 ? -0.248 15.648 11.844 1 98.38 166 LEU B C 1
ATOM 3057 O O . LEU B 1 166 ? -0.072 15.672 13.062 1 98.38 166 LEU B O 1
ATOM 3061 N N . LEU B 1 167 ? -0.236 16.75 11.117 1 97.88 167 LEU B N 1
ATOM 3062 C CA . LEU B 1 167 ? 0.194 18.047 11.633 1 97.88 167 LEU B CA 1
ATOM 3063 C C . LEU B 1 167 ? -0.788 18.562 12.68 1 97.88 167 LEU B C 1
ATOM 3065 O O . LEU B 1 167 ? -0.385 19.219 13.641 1 97.88 167 LEU B O 1
ATOM 3069 N N . TRP B 1 168 ? -2.014 18.266 12.531 1 98.31 168 TRP B N 1
ATOM 3070 C CA . TRP B 1 168 ? -3.025 18.672 13.5 1 98.31 168 TRP B CA 1
ATOM 3071 C C . TRP B 1 168 ? -2.697 18.125 14.891 1 98.31 168 TRP B C 1
ATOM 3073 O O . TRP B 1 168 ? -2.945 18.797 15.898 1 98.31 168 TRP B O 1
ATOM 3083 N N . ARG B 1 169 ? -2.066 17.031 14.945 1 98.06 169 ARG B N 1
ATOM 3084 C CA . ARG B 1 169 ? -1.924 16.281 16.188 1 98.06 169 ARG B CA 1
ATOM 3085 C C . ARG B 1 169 ? -0.636 16.656 16.906 1 98.06 169 ARG B C 1
ATOM 3087 O O . ARG B 1 169 ? -0.433 16.281 18.062 1 98.06 169 ARG B O 1
ATOM 3094 N N . LEU B 1 170 ? 0.232 17.406 16.328 1 97.31 170 LEU B N 1
ATOM 3095 C CA . LEU B 1 170 ? 1.577 17.609 16.844 1 97.31 170 LEU B CA 1
ATOM 3096 C C . LEU B 1 170 ? 1.527 18.172 18.266 1 97.31 170 LEU B C 1
ATOM 3098 O O . LEU B 1 170 ? 2.199 17.656 19.172 1 97.31 170 LEU B O 1
ATOM 3102 N N . PRO B 1 171 ? 0.668 19.172 18.609 1 96.19 171 PRO B N 1
ATOM 3103 C CA . PRO B 1 171 ? 0.64 19.688 19.984 1 96.19 171 PRO B CA 1
ATOM 3104 C C . PRO B 1 171 ? 0.217 18.625 21 1 96.19 171 PRO B C 1
ATOM 3106 O O . PRO B 1 171 ? 0.839 18.5 22.047 1 96.19 171 PRO B O 1
ATOM 3109 N N . SER B 1 172 ? -0.734 17.844 20.688 1 96.62 172 SER B N 1
ATOM 3110 C CA . SER B 1 172 ? -1.231 16.844 21.609 1 96.62 172 SER B CA 1
ATOM 3111 C C . SER B 1 172 ? -0.216 15.719 21.797 1 96.62 172 SER B C 1
ATOM 3113 O O . SER B 1 172 ? -0.271 14.984 22.781 1 96.62 172 SER B O 1
ATOM 3115 N N . LEU B 1 173 ? 0.724 15.586 20.859 1 97.62 173 LEU B N 1
ATOM 3116 C CA . LEU B 1 173 ? 1.754 14.555 20.938 1 97.62 173 LEU B CA 1
ATOM 3117 C C . LEU B 1 173 ? 2.99 15.07 21.656 1 97.62 173 LEU B C 1
ATOM 3119 O O . LEU B 1 173 ? 3.967 14.336 21.828 1 97.62 173 LEU B O 1
ATOM 3123 N N . GLY B 1 174 ? 2.922 16.344 21.953 1 96.25 174 GLY B N 1
ATOM 3124 C CA . GLY B 1 174 ? 4.051 16.953 22.641 1 96.25 174 GLY B CA 1
ATOM 3125 C C . GLY B 1 174 ? 5.215 17.25 21.719 1 96.25 174 GLY B C 1
ATOM 3126 O O . GLY B 1 174 ? 6.371 17.234 22.141 1 96.25 174 GLY B O 1
ATOM 3127 N N . ILE B 1 175 ? 4.918 17.406 20.516 1 96.94 175 ILE B N 1
ATOM 3128 C CA . ILE B 1 175 ? 5.973 17.672 19.531 1 96.94 175 ILE B CA 1
ATOM 3129 C C . ILE B 1 175 ? 6.004 19.172 19.203 1 96.94 175 ILE B C 1
ATOM 3131 O O . ILE B 1 175 ? 5.031 19.719 18.672 1 96.94 175 ILE B O 1
ATOM 3135 N N . GLU B 1 176 ? 7.09 19.812 19.469 1 93.38 176 GLU B N 1
ATOM 3136 C CA . GLU B 1 176 ? 7.348 21.203 19.141 1 93.38 176 GLU B CA 1
ATOM 3137 C C . GLU B 1 176 ? 8.438 21.328 18.078 1 93.38 176 GLU B C 1
ATOM 3139 O O . GLU B 1 176 ? 9.5 20.719 18.203 1 93.38 176 GLU B O 1
ATOM 3144 N N . LEU B 1 177 ? 8.125 22.062 17.078 1 94.75 177 LEU B N 1
ATOM 3145 C CA . LEU B 1 177 ? 9.102 22.281 16.016 1 94.75 177 LEU B CA 1
ATOM 3146 C C . LEU B 1 177 ? 9.914 23.547 16.266 1 94.75 177 LEU B C 1
ATOM 3148 O O . LEU B 1 177 ? 9.398 24.5 16.844 1 94.75 177 LEU B O 1
ATOM 3152 N N . PRO B 1 178 ? 11.156 23.547 15.883 1 93.38 178 PRO B N 1
ATOM 3153 C CA . PRO B 1 178 ? 11.992 24.734 16.078 1 93.38 178 PRO B CA 1
ATOM 3154 C C . PRO B 1 178 ? 11.555 25.922 15.211 1 93.38 178 PRO B C 1
ATOM 3156 O O . PRO B 1 178 ? 10.75 25.75 14.289 1 93.38 178 PRO B O 1
ATOM 3159 N N . LYS B 1 179 ? 12.062 27.062 15.469 1 90.5 179 LYS B N 1
ATOM 3160 C CA . LYS B 1 179 ? 11.75 28.281 14.727 1 90.5 179 LYS B CA 1
ATOM 3161 C C . LYS B 1 179 ? 12.086 28.125 13.242 1 90.5 179 LYS B C 1
ATOM 3163 O O . LYS B 1 179 ? 11.398 28.672 12.383 1 90.5 179 LYS B O 1
ATOM 3168 N N . GLY B 1 180 ? 13.102 27.391 12.984 1 91.81 180 GLY B N 1
ATOM 3169 C CA . GLY B 1 180 ? 13.516 27.156 11.609 1 91.81 180 GLY B CA 1
ATOM 3170 C C . GLY B 1 180 ? 12.5 26.359 10.812 1 91.81 180 GLY B C 1
ATOM 3171 O O . GLY B 1 180 ? 12.594 26.281 9.586 1 91.81 180 GLY B O 1
ATOM 3172 N N . ALA B 1 181 ? 11.5 25.906 11.539 1 93.38 181 ALA B N 1
ATOM 3173 C CA . ALA B 1 181 ? 10.5 25.094 10.859 1 93.38 181 ALA B CA 1
ATOM 3174 C C . ALA B 1 181 ? 9.312 25.953 10.414 1 93.38 181 ALA B C 1
ATOM 3176 O O . ALA B 1 181 ? 8.195 25.438 10.258 1 93.38 181 ALA B O 1
ATOM 3177 N N . LYS B 1 182 ? 9.508 27.172 10.195 1 94.31 182 LYS B N 1
ATOM 3178 C CA . LYS B 1 182 ? 8.461 28.094 9.789 1 94.31 182 LYS B CA 1
ATOM 3179 C C . LYS B 1 182 ? 7.781 27.625 8.5 1 94.31 182 LYS B C 1
ATOM 3181 O O . LYS B 1 182 ? 6.559 27.688 8.383 1 94.31 182 LYS B O 1
ATOM 3186 N N . PRO B 1 183 ? 8.578 27.125 7.57 1 95 183 PRO B N 1
ATOM 3187 C CA . PRO B 1 183 ? 7.922 26.641 6.352 1 95 183 PRO B CA 1
ATOM 3188 C C . PRO B 1 183 ? 6.895 25.547 6.625 1 95 183 PRO B C 1
ATOM 3190 O O . PRO B 1 183 ? 5.855 25.5 5.961 1 95 183 PRO B O 1
ATOM 3193 N N . ILE B 1 184 ? 7.148 24.688 7.57 1 96.12 184 ILE B N 1
ATOM 3194 C CA . ILE B 1 184 ? 6.203 23.641 7.934 1 96.12 184 ILE B CA 1
ATOM 3195 C C . ILE B 1 184 ? 4.969 24.266 8.586 1 96.12 184 ILE B C 1
ATOM 3197 O O . ILE B 1 184 ? 3.838 23.875 8.281 1 96.12 184 ILE B O 1
ATOM 3201 N N . MET B 1 185 ? 5.223 25.203 9.43 1 94.81 185 MET B N 1
ATOM 3202 C CA . MET B 1 185 ? 4.125 25.844 10.141 1 94.81 185 MET B CA 1
ATOM 3203 C C . MET B 1 185 ? 3.225 26.609 9.172 1 94.81 185 MET B C 1
ATOM 3205 O O . MET B 1 185 ? 2 26.594 9.312 1 94.81 185 MET B O 1
ATOM 3209 N N . ASP B 1 186 ? 3.805 27.297 8.258 1 95.25 186 ASP B N 1
ATOM 3210 C CA . ASP B 1 186 ? 3.037 28 7.234 1 95.25 186 ASP B CA 1
ATOM 3211 C C . ASP B 1 186 ? 2.191 27.031 6.414 1 95.25 186 ASP B C 1
ATOM 3213 O O . ASP B 1 186 ? 1.019 27.297 6.141 1 95.25 186 ASP B O 1
ATOM 3217 N N . TYR B 1 187 ? 2.801 25.969 6.02 1 96.88 187 TYR B N 1
ATOM 3218 C CA . TYR B 1 187 ? 2.105 24.922 5.285 1 96.88 187 TYR B CA 1
ATOM 3219 C C . TYR B 1 187 ? 0.962 24.344 6.109 1 96.88 187 TYR B C 1
ATOM 3221 O O . TYR B 1 187 ? -0.145 24.156 5.602 1 96.88 187 TYR B O 1
ATOM 3229 N N . ALA B 1 188 ? 1.254 24.094 7.395 1 96.62 188 ALA B N 1
ATOM 3230 C CA . ALA B 1 188 ? 0.24 23.547 8.297 1 96.62 188 ALA B CA 1
ATOM 3231 C C . ALA B 1 188 ? -0.959 24.484 8.398 1 96.62 188 ALA B C 1
ATOM 3233 O O . ALA B 1 188 ? -2.107 24.047 8.305 1 96.62 188 ALA B O 1
ATOM 3234 N N . GLU B 1 189 ? -0.672 25.703 8.609 1 95.62 189 GLU B N 1
ATOM 3235 C CA . GLU B 1 189 ? -1.746 26.688 8.695 1 95.62 189 GLU B CA 1
ATOM 3236 C C . GLU B 1 189 ? -2.613 26.688 7.441 1 95.62 189 GLU B C 1
ATOM 3238 O O . GLU B 1 189 ? -3.84 26.75 7.527 1 95.62 189 GLU B 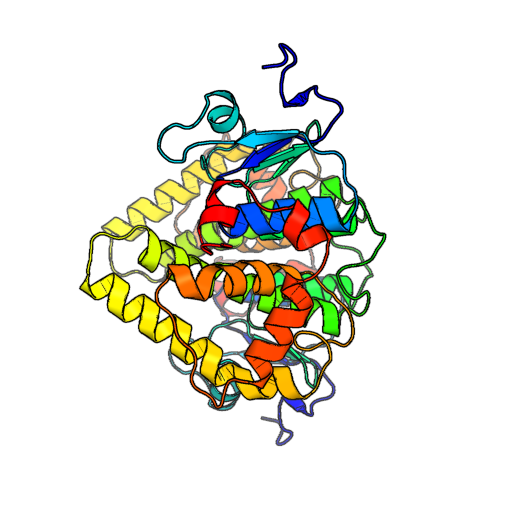O 1
ATOM 3243 N N . LYS B 1 190 ? -2 26.594 6.348 1 96.25 190 LYS B N 1
ATOM 3244 C CA . LYS B 1 190 ? -2.697 26.594 5.066 1 96.25 190 LYS B CA 1
ATOM 3245 C C . LYS B 1 190 ? -3.631 25.391 4.953 1 96.25 190 LYS B C 1
ATOM 3247 O O . LYS B 1 190 ? -4.805 25.547 4.602 1 96.25 190 LYS B O 1
ATOM 3252 N N . VAL B 1 191 ? -3.176 24.188 5.23 1 97.75 191 VAL B N 1
ATOM 3253 C CA . VAL B 1 191 ? -3.957 22.969 4.984 1 97.75 191 VAL B CA 1
ATOM 3254 C C . VAL B 1 191 ? -4.969 22.781 6.109 1 97.75 191 VAL B C 1
ATOM 3256 O O . VAL B 1 191 ? -6.066 22.25 5.879 1 97.75 191 VAL B O 1
ATOM 3259 N N . LEU B 1 192 ? -4.668 23.266 7.324 1 97.94 192 LEU B N 1
ATOM 3260 C CA . LEU B 1 192 ? -5.547 23.047 8.469 1 97.94 192 LEU B CA 1
ATOM 3261 C C . LEU B 1 192 ? -6.672 24.062 8.5 1 97.94 192 LEU B C 1
ATOM 3263 O O . LEU B 1 192 ? -7.684 23.875 9.172 1 97.94 192 LEU B O 1
ATOM 3267 N N . SER B 1 193 ? -6.523 25.125 7.816 1 97 193 SER B N 1
ATOM 3268 C CA . SER B 1 193 ? -7.531 26.188 7.801 1 97 193 SER B CA 1
ATOM 3269 C C . SER B 1 193 ? -8.617 25.891 6.773 1 97 193 SER B C 1
ATOM 3271 O O . SER B 1 193 ? -9.633 26.594 6.719 1 97 193 SER B O 1
ATOM 3273 N N . ARG B 1 194 ? -8.375 24.891 5.969 1 97.25 194 ARG B N 1
ATOM 3274 C CA . ARG B 1 194 ? -9.391 24.547 4.984 1 97.25 194 ARG B CA 1
ATOM 3275 C C . ARG B 1 194 ? -10.695 24.141 5.664 1 97.25 194 ARG B C 1
ATOM 3277 O O . ARG B 1 194 ? -10.688 23.469 6.691 1 97.25 194 ARG B O 1
ATOM 3284 N N . GLU B 1 195 ? -11.812 24.5 5.043 1 97.88 195 GLU B N 1
ATOM 3285 C CA . GLU B 1 195 ? -13.141 24.25 5.602 1 97.88 195 GLU B CA 1
ATOM 3286 C C . GLU B 1 195 ? -13.383 22.75 5.789 1 97.88 195 GLU B C 1
ATOM 3288 O O . GLU B 1 195 ? -13.875 22.328 6.836 1 97.88 195 GLU B O 1
ATOM 3293 N N . MET B 1 196 ? -13 22 4.809 1 98.31 196 MET B N 1
ATOM 3294 C CA . MET B 1 196 ? -13.289 20.578 4.84 1 98.31 196 MET B CA 1
ATOM 3295 C C . MET B 1 196 ? -12.453 19.875 5.902 1 98.31 196 MET B C 1
ATOM 3297 O O . MET B 1 196 ? -12.859 18.844 6.434 1 98.31 196 MET B O 1
ATOM 3301 N N . PHE B 1 197 ? -11.305 20.422 6.227 1 98.62 197 PHE B N 1
ATOM 3302 C CA . PHE B 1 197 ? -10.531 19.844 7.316 1 98.62 197 PHE B CA 1
ATOM 3303 C C . PHE B 1 197 ? -11.281 19.969 8.633 1 98.62 197 PHE B C 1
ATOM 3305 O O . PHE B 1 197 ? -11.438 18.969 9.359 1 98.62 197 PHE B O 1
ATOM 3312 N N . VAL B 1 198 ? -11.805 21.078 8.859 1 97.44 198 VAL B N 1
ATOM 3313 C CA . VAL B 1 198 ? -12.523 21.359 10.102 1 97.44 198 VAL B CA 1
ATOM 3314 C C . VAL B 1 198 ? -13.773 20.5 10.18 1 97.44 198 VAL B C 1
ATOM 3316 O O . VAL B 1 198 ? -14.07 19.891 11.211 1 97.44 198 VAL B O 1
ATOM 3319 N N . GLU B 1 199 ? -14.414 20.344 9.086 1 97.56 199 GLU B N 1
ATOM 3320 C CA . GLU B 1 199 ? -15.672 19.609 9.023 1 97.56 199 GLU B CA 1
ATOM 3321 C C . GLU B 1 199 ? -15.43 18.109 9.188 1 97.56 199 GLU B C 1
ATOM 3323 O O . GLU B 1 199 ? -16.344 17.359 9.547 1 97.56 199 GLU B O 1
ATOM 3328 N N . SER B 1 200 ? -14.227 17.672 8.961 1 98.38 200 SER B N 1
ATOM 3329 C CA . SER B 1 200 ? -13.93 16.234 8.961 1 98.38 200 SER B CA 1
ATOM 3330 C C . SER B 1 200 ? -13.594 15.734 10.359 1 98.38 200 SER B C 1
ATOM 3332 O O . SER B 1 200 ? -13.547 14.531 10.602 1 98.38 200 SER B O 1
ATOM 3334 N N . MET B 1 201 ? -13.391 16.609 11.266 1 98.06 201 MET B N 1
ATOM 3335 C CA . MET B 1 201 ? -12.859 16.234 12.57 1 98.06 201 MET B CA 1
ATOM 3336 C C . MET B 1 201 ? -13.953 15.672 13.469 1 98.06 201 MET B C 1
ATOM 3338 O O . MET B 1 201 ? -15.078 16.156 13.461 1 98.06 201 MET B O 1
ATOM 3342 N N . SER B 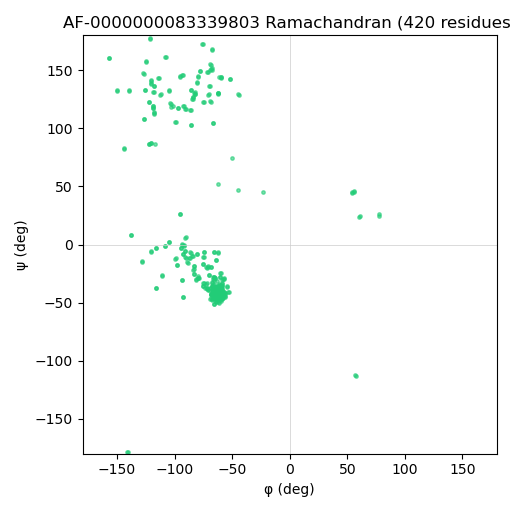1 202 ? -13.602 14.672 14.164 1 97.5 202 SER B N 1
ATOM 3343 C CA . SER B 1 202 ? -14.438 14.195 15.258 1 97.5 202 SER B CA 1
ATOM 3344 C C . SER B 1 202 ? -14.32 15.109 16.484 1 97.5 202 SER B C 1
ATOM 3346 O O . SER B 1 202 ? -13.438 15.969 16.531 1 97.5 202 SER B O 1
ATOM 3348 N N . ASP B 1 203 ? -15.172 14.836 17.484 1 96.56 203 ASP B N 1
ATOM 3349 C CA . ASP B 1 203 ? -15.102 15.602 18.734 1 96.56 203 ASP B CA 1
ATOM 3350 C C . ASP B 1 203 ? -13.773 15.367 19.438 1 96.56 203 ASP B C 1
ATOM 3352 O O . ASP B 1 203 ? -13.18 16.297 19.984 1 96.56 203 ASP B O 1
ATOM 3356 N N . ASP B 1 204 ? -13.297 14.164 19.438 1 96.88 204 ASP B N 1
ATOM 3357 C CA . ASP B 1 204 ? -12.023 13.836 20.062 1 96.88 204 ASP B CA 1
ATOM 3358 C C . ASP B 1 204 ? -10.875 14.594 19.391 1 96.88 204 ASP B C 1
ATOM 3360 O O . ASP B 1 204 ? -9.953 15.047 20.078 1 96.88 204 ASP B O 1
ATOM 3364 N N . GLU B 1 205 ? -10.914 14.711 18.156 1 97.81 205 GLU B N 1
ATOM 3365 C CA . GLU B 1 205 ? -9.859 15.375 17.406 1 97.81 205 GLU B CA 1
ATOM 3366 C C . GLU B 1 205 ? -9.898 16.891 17.625 1 97.81 205 GLU B C 1
ATOM 3368 O O . GLU B 1 205 ? -8.859 17.547 17.688 1 97.81 205 GLU B O 1
ATOM 3373 N N . ILE B 1 206 ? -11.102 17.438 17.719 1 97.25 206 ILE B N 1
ATOM 3374 C CA . ILE B 1 206 ? -11.242 18.844 18.062 1 97.25 206 ILE B CA 1
ATOM 3375 C C . ILE B 1 206 ? -10.617 19.125 19.422 1 97.25 206 ILE B C 1
ATOM 3377 O O . ILE B 1 206 ? -9.898 20.109 19.609 1 97.25 206 ILE B O 1
ATOM 3381 N N . ASP B 1 207 ? -10.711 18.188 20.312 1 96.25 207 ASP B N 1
ATOM 3382 C CA . ASP B 1 207 ? -10.242 18.328 21.688 1 96.25 207 ASP B CA 1
ATOM 3383 C C . ASP B 1 207 ? -8.719 18.234 21.766 1 96.25 207 ASP B C 1
ATOM 3385 O O . ASP B 1 207 ? -8.117 18.562 22.781 1 96.25 207 ASP B O 1
ATOM 3389 N N . MET B 1 208 ? -8.102 17.719 20.719 1 96.12 208 MET B N 1
ATOM 3390 C CA . MET B 1 208 ? -6.645 17.578 20.719 1 96.12 208 MET B CA 1
ATOM 3391 C C . MET B 1 208 ? -5.977 18.953 20.766 1 96.12 208 MET B C 1
ATOM 3393 O O . MET B 1 208 ? -4.809 19.062 21.156 1 96.12 208 MET B O 1
ATOM 3397 N N . ARG B 1 209 ? -6.711 19.859 20.219 1 91.88 209 ARG B N 1
ATOM 3398 C CA . ARG B 1 209 ? -6.176 21.219 20.266 1 91.88 209 ARG B CA 1
ATOM 3399 C C . ARG B 1 209 ? -7.098 22.141 21.062 1 91.88 209 ARG B C 1
ATOM 3401 O O . ARG B 1 209 ? -8.32 21.969 21.047 1 91.88 209 ARG B O 1
ATOM 3408 N N . ASP B 1 210 ? -6.648 22.641 22.203 1 70.06 210 ASP B N 1
ATOM 3409 C CA . ASP B 1 210 ? -7.418 23.578 23 1 70.06 210 ASP B CA 1
ATOM 3410 C C . ASP B 1 210 ? -8.039 24.672 22.141 1 70.06 210 ASP B C 1
ATOM 3412 O O . ASP B 1 210 ? -7.434 25.734 21.938 1 70.06 210 ASP B O 1
ATOM 3416 N N . VAL B 1 211 ? -8.633 24.453 21.094 1 49.75 211 VAL B N 1
ATOM 3417 C CA . VAL B 1 211 ? -9.266 25.547 20.359 1 49.75 211 VAL B CA 1
ATOM 3418 C C . VAL B 1 211 ? -10.352 26.172 21.234 1 49.75 211 VAL B C 1
ATOM 3420 O O . VAL B 1 211 ? -11.406 25.578 21.453 1 49.75 211 VAL B O 1
ATOM 3423 N N . ILE B 1 212 ? -10.094 26.516 22.344 1 34.69 212 ILE B N 1
ATOM 3424 C CA . ILE B 1 212 ? -10.953 27.484 23 1 34.69 212 ILE B CA 1
ATOM 3425 C C . ILE B 1 212 ? -10.992 28.781 22.188 1 34.69 212 ILE B C 1
ATOM 3427 O O . ILE B 1 212 ? -9.953 29.266 21.75 1 34.69 212 ILE B O 1
#

Nearest PDB structures (foldseek):
  3lyp-assembly1_B  TM=9.540E-01  e=4.180E-20  Pseudomonas protegens Pf-5
  3lyp-assembly1_A  TM=9.492E-01  e=3.561E-20  Pseudomonas protegens Pf-5
  3lyk-assembly1_A  TM=9.371E-01  e=2.310E-19  Haemophilus influenzae
  7dy6-assembly1_I  TM=9.261E-01  e=8.288E-18  Escherichia coli K-12
  6weg-assembly2_D  TM=8.760E-01  e=1.919E-14  Francisella tularensis subsp. tularensis SCHU S4

Foldseek 3Di:
DPPDQQLPDQAKEWEAAQQALLRLLLLLLCLLLVGGYHYDHDDLVGQDPSLVVQDVVSAPTWMHRRVDIDHDSLVNSVVSCVVRVPPHQADPDPVRRVVLSVLVVCLVPPLSVLVCCLVPPPDPVSNVVSLVVNQVVLVVCLVQLPPELARVDVDHHSSRSSVQSVVLQCVLSVHDHDPSSVSVVVSNCVSCVDPSNVVSHDPVSVVSDPPD/DPPDQQLPDQAKEWEAAQQALLRLLLLLLCLLLVGDYHYDHDDLVGQDPSLVVQDVVSAPTWMHRRVDIDHDSLVNSVVSCVVRVPPHQADPDPVRRVVLSVLVVCLVPPLSVLVVCLVPPPDPVSNVVSLVVNQVVLVVCLVQLPPELARVDVDHHSSRSSVQSVVLQCVLSVHDHDPSSVSVVVSNCVSCVDPSNVVSHDPVSVVSDPPD

InterPro domains:
  IPR004045 Glutathione S-transferase, N-terminal [PF13409] (20-83)
  IPR004045 Glutathione S-transferase, N-terminal [PS50404] (10-88)
  IPR004046 Glutathione S-transferase, C-terminal [PF00043] (118-195)
  IPR010987 Glutathione S-transferase, C-terminal-like [PS50405] (93-210)
  IPR034342 Stringent starvation protein A, C-terminal [cd03186] (94-201)
  IPR036249 Thioredoxin-like superfamily [SSF52833] (12-112)
  IPR036282 Glutathione S-transferase, C-terminal domain superfamily [SSF47616] (83-208)
  IPR040079 Glutathione transferase family [SFLDS00019] (12-194)
  IPR050983 Glutathione S-transferase Omega/HSP26 [PTHR43968] (8-205)

Secondary structure (DSSP, 8-state):
--SS-GGG-SSEEEEE-TT-HHHHHHHHHHHHTT--EEEEE-BTTB--HHHHHH-TT--S-EEEETTEEE--HHHHHHHHHHHS-SS--S-SSHHHHHHHHHHHHHIIIIIHHHHHHHHH---HHHHHHHHHHHHHHHHHTGGGGGTSSBTTBSS--HHHHHHHHHHHTTGGGT----GGGHHHHHHHHHHHTSHHHHHH--HHHHTTS---/--SS-GGG-SSEEEEE-TT-HHHHHHHHHHHHTT--EEEEE-BTTB--HHHHHH-TT--S-EEEETTEEE--HHHHHHHHHHHS-SS--S-SSHHHHHHHHHHHHHIIIIIHHHHHHHHH---HHHHHHHHHHHHHHHHHTGGGGGTSSBTTBSS--HHHHHHHHHHHTTGGGT----GGGHHHHHHHHHHHTSHHHHHH--HHHHTTS---

Radius of gyration: 22.48 Å; Cα contacts (8 Å, |Δi|>4): 581; chains: 2; bounding box: 62×62×52 Å

pLDDT: mean 94.91, std 7.96, range [34.69, 98.88]